Protein AF-0000000080355378 (afdb_homodimer)

Secondary structure (DSSP, 8-state):
------TTEEEEEEEE-STT-EEEEEEEETTT--EEEEEEEPPEEEEEETTEEEEEE-HHHHHHHHHHTTPPTT-EEEEEPP---TTS-HHHHHHHHHHHHHHHHHHHHTT-EEEEE-HHHHHHHTT--STT--HHHHHHHHHHH-GGGGGGS-SGGGHHHHHHHHHHHHHHHHHHHHHHHSSS--STTSS--------/------TTEEEEEEEE-STT-EEEEEEEETTT--EEEEEEEPPEEEEEETTEEEEEE-HHHHHHHHHHTTPPTT-EEEEEPP---TTS-HHHHHHHHHHHHHHHHHHHHTT-EEEEE-HHHHHHHTT--STT--HHHHHHHHHHH-GGGGGGS-SGGGHHHHHHHHHHHHHHHHHHHHHHHSSS--STTSS--------

Nearest PDB structures (foldseek):
  6kvo-assembly1_B  TM=9.531E-01  e=1.089E-22  Nicotiana tabacum
  6jrf-assembly1_A  TM=9.534E-01  e=3.240E-21  Zea mays
  6is8-assembly1_B  TM=9.557E-01  e=4.660E-21  Zea mays
  8kfw-assembly1_B  TM=9.561E-01  e=1.024E-20  Zea mays
  6jrg-assembly1_B  TM=9.562E-01  e=1.156E-20  Zea mays

Organism: Eutrema salsugineum (NCBI:txid72664)

Sequence (398 aa):
MVTRENTESSCVIGIDPDLSGALAFLKINHISGSSEAQVFDTPHLPVLIGKRVRKRLDAKSIVQLIRSLDIPHGSTAYIEQSVPFPKDGKQGWYSGGFGYGFWIGTLVASGFSVVPVPSSVWKRHFQLAGGNCTKDDSRRVASELFPSLSSQLKRKKDHGRAEALLIAAYGETLKSAKLLNTSQDLVLSEVYCLENSSLMVTRENTESSCVIGIDPDLSGALAFLKINHISGSSEAQVFDTPHLPVLIGKRVRKRLDAKSIVQLIRSLDIPHGSTAYIEQSVPFPKDGKQGWYSGGFGYGFWIGTLVASGFSVVPVPSSVWKRHFQLAGGNCTKDDSRRVASELFPSLSSQLKRKKDHGRAEALLIAAYGETLKSAKLLNTSQDLVLSEVYCLENSSL

Structure (mmCIF, N/CA/C/O backbone):
data_AF-0000000080355378-model_v1
#
loop_
_entity.id
_entity.type
_entity.pdbx_description
1 polymer 'Holliday junction resolvase RuvC'
#
loop_
_atom_site.group_PDB
_atom_site.id
_atom_site.type_symbol
_atom_site.label_atom_id
_atom_site.label_alt_id
_atom_site.label_comp_id
_atom_site.label_asym_id
_atom_site.label_entity_id
_atom_site.label_seq_id
_atom_site.pdbx_PDB_ins_code
_atom_site.Cartn_x
_atom_site.Cartn_y
_atom_site.Cartn_z
_atom_site.occupancy
_atom_site.B_iso_or_equiv
_atom_site.auth_seq_id
_atom_site.auth_comp_id
_atom_site.auth_asym_id
_atom_site.auth_atom_id
_atom_site.pdbx_PDB_model_num
ATOM 1 N N . MET A 1 1 ? -27.281 2.807 -4.18 1 25.14 1 MET A N 1
ATOM 2 C CA . MET A 1 1 ? -27.516 4.098 -3.537 1 25.14 1 MET A CA 1
ATOM 3 C C . MET A 1 1 ? -26.203 4.832 -3.295 1 25.14 1 MET A C 1
ATOM 5 O O . MET A 1 1 ? -25.312 4.316 -2.607 1 25.14 1 MET A O 1
ATOM 9 N N . VAL A 1 2 ? -25.75 5.66 -4.211 1 31.42 2 VAL A N 1
ATOM 10 C CA . VAL A 1 2 ? -24.578 6.527 -4.098 1 31.42 2 VAL A CA 1
ATOM 11 C C . VAL A 1 2 ? -24.641 7.305 -2.785 1 31.42 2 VAL A C 1
ATOM 13 O O . VAL A 1 2 ? -25.641 7.969 -2.49 1 31.42 2 VAL A O 1
ATOM 16 N N . THR A 1 3 ? -24.109 6.762 -1.739 1 35.38 3 THR A N 1
ATOM 17 C CA . THR A 1 3 ? -24.125 7.586 -0.537 1 35.38 3 THR A CA 1
ATOM 18 C C . THR A 1 3 ? -23.922 9.055 -0.888 1 35.38 3 THR A C 1
ATOM 20 O O . THR A 1 3 ? -22.906 9.422 -1.476 1 35.38 3 THR A O 1
ATOM 23 N N . ARG A 1 4 ? -24.906 9.742 -1.152 1 35.91 4 ARG A N 1
ATOM 24 C CA . ARG A 1 4 ? -25.031 11.18 -1.394 1 35.91 4 ARG A CA 1
ATOM 25 C C . ARG A 1 4 ? -24.141 11.969 -0.445 1 35.91 4 ARG A C 1
ATOM 27 O O . ARG A 1 4 ? -24.188 11.773 0.771 1 35.91 4 ARG A O 1
ATOM 34 N N . GLU A 1 5 ? -22.891 12.273 -0.83 1 49.59 5 GLU A N 1
ATOM 35 C CA . GLU A 1 5 ? -22.219 13.289 -0.01 1 49.59 5 GLU A CA 1
ATOM 36 C C . GLU A 1 5 ? -23.25 14.188 0.688 1 49.59 5 GLU A C 1
ATOM 38 O O . GLU A 1 5 ? -24.109 14.773 0.036 1 49.59 5 GLU A O 1
ATOM 43 N N . ASN A 1 6 ? -23.719 13.758 1.811 1 54.72 6 ASN A N 1
ATOM 44 C CA . ASN A 1 6 ? -24.594 14.617 2.604 1 54.72 6 ASN A CA 1
ATOM 45 C C . ASN A 1 6 ? -24.125 16.078 2.568 1 54.72 6 ASN A C 1
ATOM 47 O O . ASN A 1 6 ? -22.984 16.375 2.924 1 54.72 6 ASN A O 1
ATOM 51 N N . THR A 1 7 ? -24.594 16.922 1.751 1 65.12 7 THR A N 1
ATOM 52 C CA . THR A 1 7 ? -24.375 18.344 1.48 1 65.12 7 THR A CA 1
ATOM 53 C C . THR A 1 7 ? -24.125 19.109 2.777 1 65.12 7 THR A C 1
ATOM 55 O O . THR A 1 7 ? -23.531 20.188 2.762 1 65.12 7 THR A O 1
ATOM 58 N N . GLU A 1 8 ? -24.297 18.469 3.969 1 79.19 8 GLU A N 1
ATOM 59 C CA . GLU A 1 8 ? -24.219 19.219 5.219 1 79.19 8 GLU A CA 1
ATOM 60 C C . GLU A 1 8 ? -22.828 19.125 5.84 1 79.19 8 GLU A C 1
ATOM 62 O O . GLU A 1 8 ? -22.422 20 6.598 1 79.19 8 GLU A O 1
ATOM 67 N N . SER A 1 9 ? -22.062 18.047 5.5 1 85.25 9 SER A N 1
ATOM 68 C CA . SER A 1 9 ? -20.734 17.875 6.086 1 85.25 9 SER A CA 1
ATOM 69 C C . SER A 1 9 ? -19.734 17.359 5.055 1 85.25 9 SER A C 1
ATOM 71 O O . SER A 1 9 ? -20.125 16.703 4.086 1 85.25 9 SER A O 1
ATOM 73 N N . SER A 1 10 ? -18.547 17.859 5.156 1 87.94 10 SER A N 1
ATOM 74 C CA . SER A 1 10 ? -17.453 17.328 4.348 1 87.94 10 SER A CA 1
ATOM 75 C C . SER A 1 10 ? -16.312 16.828 5.227 1 87.94 10 SER A C 1
ATOM 77 O O . SER A 1 10 ? -16.234 17.172 6.406 1 87.94 10 SER A O 1
ATOM 79 N N . CYS A 1 11 ? -15.625 15.883 4.727 1 93.81 11 CYS A N 1
ATOM 80 C CA . CYS A 1 11 ? -14.492 15.375 5.484 1 93.81 11 CYS A CA 1
ATOM 81 C C . CYS A 1 11 ? -13.234 15.328 4.613 1 93.81 11 CYS A C 1
ATOM 83 O O . CYS A 1 11 ? -13.328 15.203 3.393 1 93.81 11 CYS A O 1
ATOM 85 N N . VAL A 1 12 ? -12.094 15.555 5.23 1 96.5 12 VAL A N 1
ATOM 86 C CA . VAL A 1 12 ? -10.789 15.508 4.582 1 96.5 12 VAL A CA 1
ATOM 87 C C . VAL A 1 12 ? -9.805 14.727 5.449 1 96.5 12 VAL A C 1
ATOM 89 O O . VAL A 1 12 ? -9.867 14.797 6.676 1 96.5 12 VAL A O 1
ATOM 92 N N . ILE A 1 13 ? -8.984 13.945 4.758 1 98.5 13 ILE A N 1
ATOM 93 C CA . ILE A 1 13 ? -7.922 13.203 5.43 1 98.5 13 ILE A CA 1
ATOM 94 C C . ILE A 1 13 ? -6.562 13.781 5.047 1 98.5 13 ILE A C 1
ATOM 96 O O . ILE A 1 13 ? -6.324 14.102 3.877 1 98.5 13 ILE A O 1
ATOM 100 N N . GLY A 1 14 ? -5.695 14.016 5.984 1 98.81 14 GLY A N 1
ATOM 101 C CA . GLY A 1 14 ? -4.309 14.398 5.77 1 98.81 14 GLY A CA 1
ATOM 102 C C . GLY A 1 14 ? -3.322 13.359 6.273 1 98.81 14 GLY A C 1
ATOM 103 O O . GLY A 1 14 ? -3.441 12.875 7.402 1 98.81 14 GLY A O 1
ATOM 104 N N . ILE A 1 15 ? -2.34 13.008 5.41 1 98.81 15 ILE A N 1
ATOM 105 C CA . ILE A 1 15 ? -1.407 11.945 5.77 1 98.81 15 ILE A CA 1
ATOM 106 C C . ILE A 1 15 ? 0.028 12.445 5.621 1 98.81 15 ILE A C 1
ATOM 108 O O . ILE A 1 15 ? 0.427 12.898 4.547 1 98.81 15 ILE A O 1
ATOM 112 N N . ASP A 1 16 ? 0.777 12.438 6.66 1 98.06 16 ASP A N 1
ATOM 113 C CA . ASP A 1 16 ? 2.236 12.391 6.613 1 98.06 16 ASP A CA 1
ATOM 114 C C . ASP A 1 16 ? 2.732 10.945 6.562 1 98.06 16 ASP A C 1
ATOM 116 O O . ASP A 1 16 ? 2.688 10.234 7.566 1 98.06 16 ASP A O 1
ATOM 120 N N . PRO A 1 17 ? 3.201 10.516 5.398 1 97.38 17 PRO A N 1
ATOM 121 C CA . PRO A 1 17 ? 3.418 9.086 5.176 1 97.38 17 PRO A CA 1
ATOM 122 C C . PRO A 1 17 ? 4.688 8.57 5.852 1 97.38 17 PRO A C 1
ATOM 124 O O . PRO A 1 17 ? 4.941 7.359 5.848 1 97.38 17 PRO A O 1
ATOM 127 N N . ASP A 1 18 ? 5.512 9.359 6.516 1 93.75 18 ASP A N 1
ATOM 128 C CA . ASP A 1 18 ? 6.734 8.922 7.184 1 93.75 18 ASP A CA 1
ATOM 129 C C . ASP A 1 18 ? 6.426 7.992 8.352 1 93.75 18 ASP A C 1
ATOM 131 O O . ASP A 1 18 ? 5.309 7.996 8.875 1 93.75 18 ASP A O 1
ATOM 135 N N . LEU A 1 19 ? 7.43 7.25 8.711 1 93.06 19 LEU A N 1
ATOM 136 C CA . LEU A 1 19 ? 7.273 6.324 9.828 1 93.06 19 LEU A CA 1
ATOM 137 C C . LEU A 1 19 ? 6.859 7.066 11.094 1 93.06 19 LEU A C 1
ATOM 139 O O . LEU A 1 19 ? 6.078 6.547 11.898 1 93.06 19 LEU A O 1
ATOM 143 N N . SER A 1 20 ? 7.371 8.281 11.297 1 94.25 20 SER A N 1
ATOM 144 C CA . SER A 1 20 ? 6.988 9.109 12.438 1 94.25 20 SER A CA 1
ATOM 145 C C . SER A 1 20 ? 5.859 10.07 12.07 1 94.25 20 SER A C 1
ATOM 147 O O . SER A 1 20 ? 5.648 11.07 12.75 1 94.25 20 SER A O 1
ATOM 149 N N . GLY A 1 21 ? 5.238 9.742 10.969 1 97.19 21 GLY A N 1
ATOM 150 C CA . GLY A 1 21 ? 4.145 10.594 10.523 1 97.19 21 GLY A CA 1
ATOM 151 C C . GLY A 1 21 ? 2.842 10.32 11.242 1 97.19 21 GLY A C 1
ATOM 152 O O . GLY A 1 21 ? 2.848 9.859 12.391 1 97.19 21 GLY A O 1
ATOM 153 N N . ALA A 1 22 ? 1.768 10.75 10.594 1 98.75 22 ALA A N 1
ATOM 154 C CA . ALA A 1 22 ? 0.465 10.68 11.25 1 98.75 22 ALA A CA 1
ATOM 155 C C . ALA A 1 22 ? -0.669 10.789 10.234 1 98.75 22 ALA A C 1
ATOM 157 O O . ALA A 1 22 ? -0.431 11.07 9.062 1 98.75 22 ALA A O 1
ATOM 158 N N . LEU A 1 23 ? -1.847 10.43 10.664 1 98.81 23 LEU A N 1
ATOM 159 C CA . LEU A 1 23 ? -3.1 10.578 9.93 1 98.81 23 LEU A CA 1
ATOM 160 C C . LEU A 1 23 ? -4.023 11.57 10.633 1 98.81 23 LEU A C 1
ATOM 162 O O . LEU A 1 23 ? -4.281 11.438 11.828 1 98.81 23 LEU A O 1
ATOM 166 N N . ALA A 1 24 ? -4.387 12.586 9.93 1 98.81 24 ALA A N 1
ATOM 167 C CA . ALA A 1 24 ? -5.344 13.562 10.445 1 98.81 24 ALA A CA 1
ATOM 168 C C . ALA A 1 24 ? -6.695 13.422 9.75 1 98.81 24 ALA A C 1
ATOM 170 O O . ALA A 1 24 ? -6.762 13.148 8.547 1 98.81 24 ALA A O 1
ATOM 171 N N . PHE A 1 25 ? -7.762 13.523 10.508 1 98.44 25 PHE A N 1
ATOM 172 C CA . PHE A 1 25 ? -9.133 13.469 10.016 1 98.44 25 PHE A CA 1
ATOM 173 C C . PHE A 1 25 ? -9.906 14.719 10.414 1 98.44 25 PHE A C 1
ATOM 175 O O . PHE A 1 25 ? -10.055 15.016 11.602 1 98.44 25 PHE A O 1
ATOM 182 N N . LEU A 1 26 ? -10.336 15.539 9.344 1 97.06 26 LEU A N 1
ATOM 183 C CA . LEU A 1 26 ? -11.094 16.766 9.555 1 97.06 26 LEU A CA 1
ATOM 184 C C . LEU A 1 26 ? -12.547 16.578 9.117 1 97.06 26 LEU A C 1
ATOM 186 O O . LEU A 1 26 ? -12.812 16.109 8.016 1 97.06 26 LEU A O 1
ATOM 190 N N . LYS A 1 27 ? -13.414 16.859 9.961 1 94.44 27 LYS A N 1
ATOM 191 C CA . LYS A 1 27 ? -14.844 16.938 9.641 1 94.44 27 LYS A CA 1
ATOM 192 C C . LYS A 1 27 ? -15.352 18.359 9.719 1 94.44 27 LYS A C 1
ATOM 194 O O . LYS A 1 27 ? -15.188 19.047 10.742 1 94.44 27 LYS A O 1
ATOM 199 N N . ILE A 1 28 ? -15.945 18.766 8.641 1 89.25 28 ILE A N 1
ATOM 200 C CA . ILE A 1 28 ? -16.453 20.125 8.578 1 89.25 28 ILE A CA 1
ATOM 201 C C . ILE A 1 28 ? -17.984 20.109 8.461 1 89.25 28 ILE A C 1
ATOM 203 O O . ILE A 1 28 ? -18.531 19.453 7.57 1 89.25 28 ILE A O 1
ATOM 207 N N . ASN A 1 29 ? -18.594 20.688 9.422 1 88.5 29 ASN A N 1
ATOM 208 C CA . ASN A 1 29 ? -20.031 20.891 9.344 1 88.5 29 ASN A CA 1
ATOM 209 C C . ASN A 1 29 ? -20.375 22.234 8.68 1 88.5 29 ASN A C 1
ATOM 211 O O . ASN A 1 29 ? -20.156 23.297 9.266 1 88.5 29 ASN A O 1
ATOM 215 N N . HIS A 1 30 ? -21 22.156 7.512 1 84.19 30 HIS A N 1
ATOM 216 C CA . HIS A 1 30 ? -21.234 23.359 6.727 1 84.19 30 HIS A CA 1
ATOM 217 C C . HIS A 1 30 ? -22.438 24.125 7.246 1 84.19 30 HIS A C 1
ATOM 219 O O . HIS A 1 30 ? -22.562 25.328 6.98 1 84.19 30 HIS A O 1
ATOM 225 N N . ILE A 1 31 ? -23.266 23.453 8.008 1 86.44 31 ILE A N 1
ATOM 226 C CA . ILE A 1 31 ? -24.438 24.109 8.555 1 86.44 31 ILE A CA 1
ATOM 227 C C . ILE A 1 31 ? -24.062 24.938 9.773 1 86.44 31 ILE A C 1
ATOM 229 O O . ILE A 1 31 ? -24.375 26.125 9.844 1 86.44 31 ILE A O 1
ATOM 233 N N . SER A 1 32 ? -23.359 24.344 10.664 1 85.88 32 SER A N 1
ATOM 234 C CA . SER A 1 32 ? -22.984 25.016 11.906 1 85.88 32 SER A CA 1
ATOM 235 C C . SER A 1 32 ? -21.703 25.812 11.727 1 85.88 32 SER A C 1
ATOM 237 O O . SER A 1 32 ? -21.375 26.672 12.555 1 85.88 32 SER A O 1
ATOM 239 N N . GLY A 1 33 ? -20.953 25.516 10.664 1 82 33 GLY A N 1
ATOM 240 C CA . GLY A 1 33 ? -19.641 26.125 10.477 1 82 33 GLY A CA 1
ATOM 241 C C . GLY A 1 33 ? -18.578 25.578 11.422 1 82 33 GLY A C 1
ATOM 242 O O . GLY A 1 33 ? -17.469 26.109 11.5 1 82 33 GLY A O 1
ATOM 243 N N . SER A 1 34 ? -18.984 24.5 12.102 1 86.44 34 SER A N 1
ATOM 244 C CA . SER A 1 34 ? -18.047 23.891 13.055 1 86.44 34 SER A CA 1
ATOM 245 C C . SER A 1 34 ? -17.172 22.844 12.383 1 86.44 34 SER A C 1
ATOM 247 O O . SER A 1 34 ? -17.547 22.281 11.352 1 86.44 34 SER A O 1
ATOM 249 N N . SER A 1 35 ? -15.93 22.75 12.922 1 88.75 35 SER A N 1
ATOM 250 C CA . SER A 1 35 ? -15.016 21.734 12.43 1 88.75 35 SER A CA 1
ATOM 251 C C . SER A 1 35 ? -14.422 20.922 13.57 1 88.75 35 SER A C 1
ATOM 253 O O . SER A 1 35 ? -14.188 21.438 14.656 1 88.75 35 SER A O 1
ATOM 255 N N . GLU A 1 36 ? -14.383 19.641 13.352 1 94 36 GLU A N 1
ATOM 256 C CA . GLU A 1 36 ? -13.727 18.719 14.281 1 94 36 GLU A CA 1
ATOM 257 C C . GLU A 1 36 ? -12.508 18.062 13.641 1 94 36 GLU A C 1
ATOM 259 O O . GLU A 1 36 ? -12.539 17.703 12.461 1 94 36 GLU A O 1
ATOM 264 N N . ALA A 1 37 ? -11.461 17.969 14.469 1 97.5 37 ALA A N 1
ATOM 265 C CA . ALA A 1 37 ? -10.227 17.375 13.969 1 97.5 37 ALA A CA 1
ATOM 266 C C . ALA A 1 37 ? -9.719 16.297 14.922 1 97.5 37 ALA A C 1
ATOM 268 O O . ALA A 1 37 ? -9.867 16.406 16.141 1 97.5 37 ALA A O 1
ATOM 269 N N . GLN A 1 38 ? -9.242 15.219 14.359 1 98.25 38 GLN A N 1
ATOM 270 C CA . GLN A 1 38 ? -8.531 14.164 15.07 1 98.25 38 GLN A CA 1
ATOM 271 C C . GLN A 1 38 ? -7.199 13.844 14.398 1 98.25 38 GLN A C 1
ATOM 273 O O . GLN A 1 38 ? -7.055 14.016 13.188 1 98.25 38 GLN A O 1
ATOM 278 N N . VAL A 1 39 ? -6.242 13.461 15.195 1 98.75 39 VAL A N 1
ATOM 279 C CA . VAL A 1 39 ? -4.934 13.109 14.648 1 98.75 39 VAL A CA 1
ATOM 280 C C . VAL A 1 39 ? -4.379 11.883 15.359 1 98.75 39 VAL A C 1
ATOM 282 O O . VAL A 1 39 ? -4.555 11.734 16.578 1 98.75 39 VAL A O 1
ATOM 285 N N . PHE A 1 40 ? -3.795 10.969 14.633 1 98.69 40 PHE A N 1
ATOM 286 C CA . PHE A 1 40 ? -3.283 9.703 15.141 1 98.69 40 PHE A CA 1
ATOM 287 C C . PHE A 1 40 ? -1.881 9.43 14.609 1 98.69 40 PHE A C 1
ATOM 289 O O . PHE A 1 40 ? -1.628 9.578 13.406 1 98.69 40 PHE A O 1
ATOM 296 N N . ASP A 1 41 ? -0.967 9.039 15.469 1 98.44 41 ASP A N 1
ATOM 297 C CA . ASP A 1 41 ? 0.355 8.609 15.023 1 98.44 41 ASP A CA 1
ATOM 298 C C . ASP A 1 41 ? 0.258 7.383 14.117 1 98.44 41 ASP A C 1
ATOM 300 O O . ASP A 1 41 ? -0.62 6.539 14.305 1 98.44 41 ASP A O 1
ATOM 304 N N . THR A 1 42 ? 1.179 7.34 13.133 1 97.94 42 THR A N 1
ATOM 305 C CA . THR A 1 42 ? 1.268 6.137 12.32 1 97.94 42 THR A CA 1
ATOM 306 C C . THR A 1 42 ? 1.632 4.926 13.172 1 97.94 42 THR A C 1
ATOM 308 O O . THR A 1 42 ? 2.695 4.895 13.797 1 97.94 42 THR A O 1
ATOM 311 N N . PRO A 1 43 ? 0.748 3.936 13.219 1 97.81 43 PRO A N 1
ATOM 312 C CA . PRO A 1 43 ? 1.111 2.719 13.953 1 97.81 43 PRO A CA 1
ATOM 313 C C . PRO A 1 43 ? 2.34 2.023 13.367 1 97.81 43 PRO A C 1
ATOM 315 O O . PRO A 1 43 ? 2.463 1.907 12.148 1 97.81 43 PRO A O 1
ATOM 318 N N . HIS A 1 44 ? 3.258 1.639 14.164 1 95.38 44 HIS A N 1
ATOM 319 C CA . HIS A 1 44 ? 4.465 0.943 13.734 1 95.38 44 HIS A CA 1
ATOM 320 C C . HIS A 1 44 ? 4.855 -0.149 14.727 1 95.38 44 HIS A C 1
ATOM 322 O O . HIS A 1 44 ? 4.332 -0.194 15.844 1 95.38 44 HIS A O 1
ATOM 328 N N . LEU A 1 45 ? 5.625 -1.111 14.312 1 92.75 45 LEU A N 1
ATOM 329 C CA . LEU A 1 45 ? 6.113 -2.199 15.156 1 92.75 45 LEU A CA 1
ATOM 330 C C . LEU A 1 45 ? 7.621 -2.365 15.008 1 92.75 45 LEU A C 1
ATOM 332 O O . LEU A 1 45 ? 8.18 -2.092 13.945 1 92.75 45 LEU A O 1
ATOM 336 N N . PRO A 1 46 ? 8.242 -2.736 16.109 1 90.69 46 PRO A N 1
ATOM 337 C CA . PRO A 1 46 ? 9.672 -3.041 16.031 1 90.69 46 PRO A CA 1
ATOM 338 C C . PRO A 1 46 ? 9.953 -4.371 15.336 1 90.69 46 PRO A C 1
ATOM 340 O O . PRO A 1 46 ? 9.25 -5.355 15.57 1 90.69 46 PRO A O 1
ATOM 343 N N . VAL A 1 47 ? 10.875 -4.395 14.391 1 85.19 47 VAL A N 1
ATOM 344 C CA . VAL A 1 47 ? 11.289 -5.617 13.711 1 85.19 47 VAL A CA 1
ATOM 345 C C . VAL A 1 47 ? 12.805 -5.793 13.844 1 85.19 47 VAL A C 1
ATOM 347 O O . VAL A 1 47 ? 13.562 -4.848 13.633 1 85.19 47 VAL A O 1
ATOM 350 N N . LEU A 1 48 ? 13.18 -6.957 14.25 1 82.19 48 LEU A N 1
ATOM 351 C CA . LEU A 1 48 ? 14.602 -7.254 14.383 1 82.19 48 LEU A CA 1
ATOM 352 C C . LEU A 1 48 ? 15.219 -7.586 13.023 1 82.19 48 LEU A C 1
ATOM 354 O O . LEU A 1 48 ? 14.773 -8.516 12.352 1 82.19 48 LEU A O 1
ATOM 358 N N . ILE A 1 49 ? 16.094 -6.844 12.539 1 71.38 49 ILE A N 1
ATOM 359 C CA . ILE A 1 49 ? 16.875 -7.117 11.344 1 71.38 49 ILE A CA 1
ATOM 360 C C . ILE A 1 49 ? 18.359 -7.281 11.719 1 71.38 49 ILE A C 1
ATOM 362 O O . ILE A 1 49 ? 19.031 -6.301 12.023 1 71.38 49 ILE A O 1
ATOM 366 N N . GLY A 1 50 ? 18.859 -8.477 11.609 1 75.88 50 GLY A N 1
ATOM 367 C CA . GLY A 1 50 ? 20.172 -8.727 12.172 1 75.88 50 GLY A CA 1
ATOM 368 C C . GLY A 1 50 ? 20.25 -8.469 13.664 1 75.88 50 GLY A C 1
ATOM 369 O O . GLY A 1 50 ? 19.5 -9.07 14.438 1 75.88 50 GLY A O 1
ATOM 370 N N . LYS A 1 51 ? 21.047 -7.547 14.039 1 85.56 51 LYS A N 1
ATOM 371 C CA . LYS A 1 51 ? 21.234 -7.246 15.453 1 85.56 51 LYS A CA 1
ATOM 372 C C . LYS A 1 51 ? 20.594 -5.91 15.82 1 85.56 51 LYS A C 1
ATOM 374 O O . LYS A 1 51 ? 20.719 -5.453 16.969 1 85.56 51 LYS A O 1
ATOM 379 N N . ARG A 1 52 ? 19.922 -5.34 14.898 1 87.06 52 ARG A N 1
ATOM 380 C CA . ARG A 1 52 ? 19.344 -4.023 15.156 1 87.06 52 ARG A CA 1
ATOM 381 C C . ARG A 1 52 ? 17.828 -4.059 15.031 1 87.06 52 ARG A C 1
ATOM 383 O O . ARG A 1 52 ? 17.281 -4.75 14.172 1 87.06 52 ARG A O 1
ATOM 390 N N . VAL A 1 53 ? 17.172 -3.342 15.961 1 87.81 53 VAL A N 1
ATOM 391 C CA . VAL A 1 53 ? 15.719 -3.193 15.906 1 87.81 53 VAL A CA 1
ATOM 392 C C . VAL A 1 53 ? 15.352 -2.008 15.016 1 87.81 53 VAL A C 1
ATOM 394 O O . VAL A 1 53 ? 15.898 -0.915 15.172 1 87.81 53 VAL A O 1
ATOM 397 N N . ARG A 1 54 ? 14.562 -2.301 14.008 1 86.62 54 ARG A N 1
ATOM 398 C CA . ARG A 1 54 ? 14.07 -1.254 13.125 1 86.62 54 ARG A CA 1
ATOM 399 C C . ARG A 1 54 ? 12.562 -1.099 13.242 1 86.62 54 ARG A C 1
ATOM 401 O O . ARG A 1 54 ? 11.852 -2.061 13.555 1 86.62 54 ARG A O 1
ATOM 408 N N . LYS A 1 55 ? 12.133 0.192 13.055 1 90.75 55 LYS A N 1
ATOM 409 C CA . LYS A 1 55 ? 10.695 0.452 13.047 1 90.75 55 LYS A CA 1
ATOM 410 C C . LYS A 1 55 ? 10.109 0.211 11.656 1 90.75 55 LYS A C 1
ATOM 412 O O . LYS A 1 55 ? 10.711 0.595 10.648 1 90.75 55 LYS A O 1
ATOM 417 N N . ARG A 1 56 ? 8.969 -0.563 11.602 1 91.38 56 ARG A N 1
ATOM 418 C CA . ARG A 1 56 ? 8.242 -0.792 10.359 1 91.38 56 ARG A CA 1
ATOM 419 C C . ARG A 1 56 ? 6.766 -0.451 10.516 1 91.38 56 ARG A C 1
ATOM 421 O O . ARG A 1 56 ? 6.227 -0.509 11.625 1 91.38 56 ARG A O 1
ATOM 428 N N . LEU A 1 57 ? 6.156 -0.115 9.406 1 96.19 57 LEU A N 1
ATOM 429 C CA . LEU A 1 57 ? 4.723 0.159 9.422 1 96.19 57 LEU A CA 1
ATOM 430 C C . LEU A 1 57 ? 3.943 -1.065 9.891 1 96.19 57 LEU A C 1
ATOM 432 O O . LEU A 1 57 ? 4.25 -2.191 9.492 1 96.19 57 LEU A O 1
ATOM 436 N N . ASP A 1 58 ? 3.061 -0.869 10.797 1 97 58 ASP A N 1
ATOM 437 C CA . ASP A 1 58 ? 2.133 -1.918 11.203 1 97 58 ASP A CA 1
ATOM 438 C C . ASP A 1 58 ? 0.877 -1.914 10.336 1 97 58 ASP A C 1
ATOM 440 O O . ASP A 1 58 ? -0.101 -1.233 10.656 1 97 58 ASP A O 1
ATOM 444 N N . ALA A 1 59 ? 0.91 -2.725 9.305 1 96.69 59 ALA A N 1
ATOM 445 C CA . ALA A 1 59 ? -0.117 -2.707 8.266 1 96.69 59 ALA A CA 1
ATOM 446 C C . ALA A 1 59 ? -1.503 -2.938 8.859 1 96.69 59 ALA A C 1
ATOM 448 O O . ALA A 1 59 ? -2.438 -2.18 8.586 1 96.69 59 ALA A O 1
ATOM 449 N N . LYS A 1 60 ? -1.655 -3.92 9.664 1 96.62 60 LYS A N 1
ATOM 450 C CA . LYS A 1 60 ? -2.947 -4.281 10.234 1 96.62 60 LYS A CA 1
ATOM 451 C C . LYS A 1 60 ? -3.494 -3.156 11.109 1 96.62 60 LYS A C 1
ATOM 453 O O . LYS A 1 60 ? -4.668 -2.793 11 1 96.62 60 LYS A O 1
ATOM 458 N N . SER A 1 61 ? -2.643 -2.625 11.969 1 98 61 SER A N 1
ATOM 459 C CA . SER A 1 61 ? -3.074 -1.569 12.883 1 98 61 SER A CA 1
ATOM 460 C C . SER A 1 61 ? -3.467 -0.308 12.117 1 98 61 SER A C 1
ATOM 462 O O . SER A 1 61 ? -4.375 0.415 12.531 1 98 61 SER A O 1
ATOM 464 N N . ILE A 1 62 ? -2.764 -0.027 11.047 1 98.38 62 ILE A N 1
ATOM 465 C CA . ILE A 1 62 ? -3.078 1.147 10.242 1 98.38 62 ILE A CA 1
ATOM 466 C C . ILE A 1 62 ? -4.449 0.975 9.594 1 98.38 62 ILE A C 1
ATOM 468 O O . ILE A 1 62 ? -5.281 1.885 9.633 1 98.38 62 ILE A O 1
ATOM 472 N N . VAL A 1 63 ? -4.684 -0.181 9 1 97.88 63 VAL A N 1
ATOM 473 C CA . VAL A 1 63 ? -5.969 -0.461 8.367 1 97.88 63 VAL A CA 1
ATOM 474 C C . VAL A 1 63 ? -7.082 -0.411 9.406 1 97.88 63 VAL A C 1
ATOM 476 O O . VAL A 1 63 ? -8.148 0.145 9.156 1 97.88 63 VAL A O 1
ATOM 479 N N . GLN A 1 64 ? -6.844 -0.96 10.594 1 97.88 64 GLN A N 1
ATOM 480 C CA . GLN A 1 64 ? -7.82 -0.93 11.68 1 97.88 64 GLN A CA 1
ATOM 481 C C . GLN A 1 64 ? -8.117 0.502 12.109 1 97.88 64 GLN A C 1
ATOM 483 O O . GLN A 1 64 ? -9.273 0.846 12.383 1 97.88 64 GLN A O 1
ATOM 488 N N . LEU A 1 65 ? -7.074 1.285 12.219 1 98.31 65 LEU A N 1
ATOM 489 C CA . LEU A 1 65 ? -7.25 2.695 12.547 1 98.31 65 LEU A CA 1
ATOM 490 C C . LEU A 1 65 ? -8.172 3.377 11.547 1 98.31 65 LEU A C 1
ATOM 492 O O . LEU A 1 65 ? -9.141 4.039 11.93 1 98.31 65 LEU A O 1
ATOM 496 N N . ILE A 1 66 ? -7.938 3.201 10.281 1 98.19 66 ILE A N 1
ATOM 497 C CA . ILE A 1 66 ? -8.727 3.826 9.227 1 98.19 66 ILE A CA 1
ATOM 498 C C . ILE A 1 66 ? -10.172 3.354 9.312 1 98.19 66 ILE A C 1
ATOM 500 O O . ILE A 1 66 ? -11.102 4.164 9.234 1 98.19 66 ILE A O 1
ATOM 504 N N . ARG A 1 67 ? -10.352 2.107 9.523 1 97.12 67 ARG A N 1
ATOM 505 C CA . ARG A 1 67 ? -11.695 1.544 9.625 1 97.12 67 ARG A CA 1
ATOM 506 C C . ARG A 1 67 ? -12.438 2.102 10.836 1 97.12 67 ARG A C 1
ATOM 508 O O . ARG A 1 67 ? -13.641 2.348 10.773 1 97.12 67 ARG A O 1
ATOM 515 N N . SER A 1 68 ? -11.734 2.283 11.914 1 97.62 68 SER A N 1
ATOM 516 C CA . SER A 1 68 ? -12.352 2.729 13.164 1 97.62 68 SER A CA 1
ATOM 517 C C . SER A 1 68 ? -12.859 4.16 13.047 1 97.62 68 SER A C 1
ATOM 519 O O . SER A 1 68 ? -13.734 4.578 13.812 1 97.62 68 SER A O 1
ATOM 521 N N . LEU A 1 69 ? -12.367 4.91 12.133 1 96.38 69 LEU A N 1
ATOM 522 C CA . LEU A 1 69 ? -12.734 6.312 11.984 1 96.38 69 LEU A CA 1
ATOM 523 C C . LEU A 1 69 ? -14.047 6.445 11.219 1 96.38 69 LEU A C 1
ATOM 525 O O . LEU A 1 69 ? -14.664 7.516 11.219 1 96.38 69 LEU A O 1
ATOM 529 N N . ASP A 1 70 ? -14.5 5.395 10.547 1 94.12 70 ASP A N 1
ATOM 530 C CA . ASP A 1 70 ? -15.75 5.363 9.805 1 94.12 70 ASP A CA 1
ATOM 531 C C . ASP A 1 70 ? -15.852 6.543 8.844 1 94.12 70 ASP A C 1
ATOM 533 O O . ASP A 1 70 ? -16.859 7.25 8.82 1 94.12 70 ASP A O 1
ATOM 537 N N . ILE A 1 71 ? -14.734 6.762 8.148 1 94.62 71 ILE A N 1
ATOM 538 C CA . ILE A 1 71 ? -14.672 7.832 7.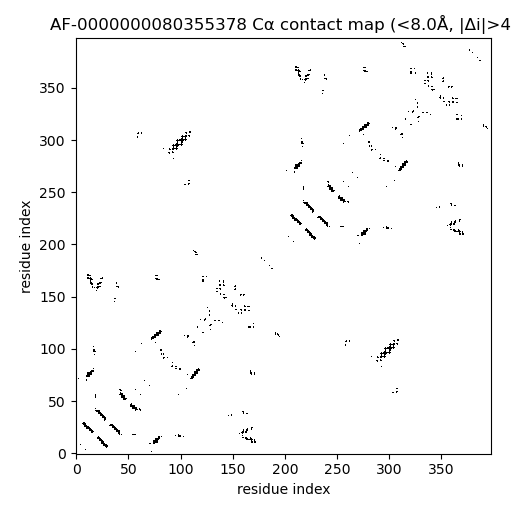164 1 94.62 71 ILE A CA 1
ATOM 539 C C . ILE A 1 71 ? -15.523 7.465 5.949 1 94.62 71 ILE A C 1
ATOM 541 O O . ILE A 1 71 ? -15.438 6.344 5.441 1 94.62 71 ILE A O 1
ATOM 545 N N . PRO A 1 72 ? -16.359 8.375 5.508 1 93.19 72 PRO A N 1
ATOM 546 C CA . PRO A 1 72 ? -17.219 8.07 4.363 1 93.19 72 PRO A CA 1
ATOM 547 C C . PRO A 1 72 ? -16.438 7.664 3.119 1 93.19 72 PRO A C 1
ATOM 549 O O . PRO A 1 72 ? -15.383 8.242 2.836 1 93.19 72 PRO A O 1
ATOM 552 N N . HIS A 1 73 ? -16.984 6.637 2.412 1 93 73 HIS A N 1
ATOM 553 C CA . HIS A 1 73 ? -16.422 6.262 1.119 1 93 73 HIS A CA 1
ATOM 554 C C . HIS A 1 73 ? -16.391 7.453 0.166 1 93 73 HIS A C 1
ATOM 556 O O . HIS A 1 73 ? -17.328 8.258 0.137 1 93 73 HIS A O 1
ATOM 562 N N . GLY A 1 74 ? -15.352 7.574 -0.607 1 93.31 74 GLY A N 1
ATOM 563 C CA . GLY A 1 74 ? -15.25 8.664 -1.568 1 93.31 74 GLY A CA 1
ATOM 564 C C . GLY A 1 74 ? -14.578 9.898 -1.005 1 93.31 74 GLY A C 1
ATOM 565 O O . GLY A 1 74 ? -14.273 10.836 -1.743 1 93.31 74 GLY A O 1
ATOM 566 N N . SER A 1 75 ? -14.305 9.953 0.346 1 95.06 75 SER A N 1
ATOM 567 C CA . SER A 1 75 ? -13.57 11.07 0.93 1 95.06 75 SER A CA 1
ATOM 568 C C . SER A 1 75 ? -12.195 11.227 0.283 1 95.06 75 SER A C 1
ATOM 570 O O . SER A 1 75 ? -11.656 10.273 -0.271 1 95.06 75 SER A O 1
ATOM 572 N N . THR A 1 76 ? -11.711 12.398 0.362 1 97.31 76 THR A N 1
ATOM 573 C CA . THR A 1 76 ? -10.414 12.672 -0.258 1 97.31 76 THR A CA 1
ATOM 574 C C . THR A 1 76 ? -9.297 12.633 0.782 1 97.31 76 THR A C 1
ATOM 576 O O . THR A 1 76 ? -9.422 13.242 1.848 1 97.31 76 THR A O 1
ATOM 579 N N . ALA A 1 77 ? -8.32 11.891 0.497 1 98.56 77 ALA A N 1
ATOM 580 C CA . ALA A 1 77 ? -7.105 11.844 1.308 1 98.56 77 ALA A CA 1
ATOM 581 C C . ALA A 1 77 ? -5.965 12.594 0.627 1 98.56 77 ALA A C 1
ATOM 583 O O . ALA A 1 77 ? -5.578 12.258 -0.496 1 98.56 77 ALA A O 1
ATOM 584 N N . TYR A 1 78 ? -5.508 13.609 1.249 1 98.5 78 TYR A N 1
ATOM 585 C CA . TYR A 1 78 ? -4.32 14.328 0.812 1 98.5 78 TYR A CA 1
ATOM 586 C C . TYR A 1 78 ? -3.068 13.781 1.484 1 98.5 78 TYR A C 1
ATOM 588 O O . TYR A 1 78 ? -2.998 13.703 2.713 1 98.5 78 TYR A O 1
ATOM 596 N N . ILE A 1 79 ? -2.133 13.328 0.696 1 98.62 79 ILE A N 1
ATOM 597 C CA . ILE A 1 79 ? -0.928 12.703 1.23 1 98.62 79 ILE A CA 1
ATOM 598 C C . ILE A 1 79 ? 0.307 13.438 0.71 1 98.62 79 ILE A C 1
ATOM 600 O O . ILE A 1 79 ? 0.367 13.805 -0.466 1 98.62 79 ILE A O 1
ATOM 604 N N . GLU A 1 80 ? 1.244 13.727 1.667 1 97.5 80 GLU A N 1
ATOM 605 C CA . GLU A 1 80 ? 2.486 14.336 1.202 1 97.5 80 GLU A CA 1
ATOM 606 C C . GLU A 1 80 ? 3.215 13.43 0.219 1 97.5 80 GLU A C 1
ATOM 608 O O . GLU A 1 80 ? 3.43 12.25 0.5 1 97.5 80 GLU A O 1
ATOM 613 N N . GLN A 1 81 ? 3.521 13.969 -0.881 1 95.31 81 GLN A N 1
ATOM 614 C CA . GLN A 1 81 ? 4.27 13.203 -1.878 1 95.31 81 GLN A CA 1
ATOM 615 C C . GLN A 1 81 ? 5.641 12.797 -1.346 1 95.31 81 GLN A C 1
ATOM 617 O O . GLN A 1 81 ? 6.32 13.594 -0.696 1 95.31 81 GLN A O 1
ATOM 622 N N . SER A 1 82 ? 5.938 11.523 -1.581 1 88.06 82 SER A N 1
ATOM 623 C CA . SER A 1 82 ? 7.254 11.023 -1.192 1 88.06 82 SER A CA 1
ATOM 624 C C . SER A 1 82 ? 8.312 11.414 -2.217 1 88.06 82 SER A C 1
ATOM 626 O O . SER A 1 82 ? 8.211 11.055 -3.393 1 88.06 82 SER A O 1
ATOM 628 N N . VAL A 1 83 ? 9.266 12.188 -1.876 1 85.31 83 VAL A N 1
ATOM 629 C CA . VAL A 1 83 ? 10.438 12.508 -2.684 1 85.31 83 VAL A CA 1
ATOM 630 C C . VAL A 1 83 ? 11.695 12 -1.989 1 85.31 83 VAL A C 1
ATOM 632 O O . VAL A 1 83 ? 12.102 12.531 -0.949 1 85.31 83 VAL A O 1
ATOM 635 N N . PRO A 1 84 ? 12.266 10.992 -2.6 1 88.75 84 PRO A N 1
ATOM 636 C CA . PRO A 1 84 ? 13.469 10.477 -1.938 1 88.75 84 PRO A CA 1
ATOM 637 C C . PRO A 1 84 ? 14.586 11.508 -1.856 1 88.75 84 PRO A C 1
ATOM 639 O O . PRO A 1 84 ? 14.773 12.297 -2.785 1 88.75 84 PRO A O 1
ATOM 642 N N . PHE A 1 85 ? 15.297 11.5 -0.779 1 87.69 85 PHE A N 1
ATOM 643 C CA . PHE A 1 85 ? 16.438 12.398 -0.62 1 87.69 85 PHE A CA 1
ATOM 644 C C . PHE A 1 85 ? 17.656 11.852 -1.341 1 87.69 85 PHE A C 1
ATOM 646 O O . PHE A 1 85 ? 18.109 10.742 -1.063 1 87.69 85 PHE A O 1
ATOM 653 N N . PRO A 1 86 ? 18.219 12.617 -2.174 1 90.44 86 PRO A N 1
ATOM 654 C CA . PRO A 1 86 ? 19.312 12.125 -3.008 1 90.44 86 PRO A CA 1
ATOM 655 C C . PRO A 1 86 ? 20.5 11.609 -2.186 1 90.44 86 PRO A C 1
ATOM 657 O O . PRO A 1 86 ? 21.188 10.68 -2.609 1 90.44 86 PRO A O 1
ATOM 660 N N . LYS A 1 87 ? 20.75 12.156 -1.02 1 92.25 87 LYS A N 1
ATOM 661 C CA . LYS A 1 87 ? 21.906 11.789 -0.218 1 92.25 87 LYS A CA 1
ATOM 662 C C . LYS A 1 87 ? 21.641 10.508 0.57 1 92.25 87 LYS A C 1
ATOM 664 O O . LYS A 1 87 ? 22.578 9.898 1.104 1 92.25 87 LYS A O 1
ATOM 669 N N . ASP A 1 88 ? 20.438 10.102 0.594 1 91.75 88 ASP A N 1
ATOM 670 C CA . ASP A 1 88 ? 20.109 8.867 1.289 1 91.75 88 ASP A CA 1
ATOM 671 C C . ASP A 1 88 ? 20.641 7.652 0.536 1 91.75 88 ASP A C 1
ATOM 673 O O . ASP A 1 88 ? 20.844 7.707 -0.681 1 91.75 88 ASP A O 1
ATOM 677 N N . GLY A 1 89 ? 20.938 6.586 1.253 1 92.31 89 GLY A N 1
ATOM 678 C CA . GLY A 1 89 ? 21.375 5.34 0.64 1 92.31 89 GLY A CA 1
ATOM 679 C C . GLY A 1 89 ? 20.234 4.578 -0.021 1 92.31 89 GLY A C 1
ATOM 680 O O . GLY A 1 89 ? 19.078 4.977 0.079 1 92.31 89 GLY A O 1
ATOM 681 N N . LYS A 1 90 ? 20.594 3.551 -0.723 1 92.94 90 LYS A N 1
ATOM 682 C CA . LYS A 1 90 ? 19.625 2.717 -1.443 1 92.94 90 LYS A CA 1
ATOM 683 C C . LYS A 1 90 ? 18.562 2.168 -0.502 1 92.94 90 LYS A C 1
ATOM 685 O O . LYS A 1 90 ? 17.375 2.123 -0.853 1 92.94 90 LYS A O 1
ATOM 690 N N . GLN A 1 91 ? 18.953 1.764 0.683 1 90.81 91 GLN A N 1
ATOM 691 C CA . GLN A 1 91 ? 18.016 1.233 1.665 1 90.81 91 GLN A CA 1
ATOM 692 C C . GLN A 1 91 ? 16.984 2.285 2.064 1 90.81 91 GLN A C 1
ATOM 694 O O . GLN A 1 91 ? 15.82 1.964 2.283 1 90.81 91 GLN A O 1
ATOM 699 N N . GLY A 1 92 ? 17.484 3.52 2.248 1 91.81 92 GLY A N 1
ATOM 700 C CA . GLY A 1 92 ? 16.578 4.621 2.529 1 91.81 92 GLY A CA 1
ATOM 701 C C . GLY A 1 92 ? 15.57 4.852 1.428 1 91.81 92 GLY A C 1
ATOM 702 O O . GLY A 1 92 ? 14.391 5.102 1.703 1 91.81 92 GLY A O 1
ATOM 703 N N . TRP A 1 93 ? 16.031 4.754 0.208 1 94.25 93 TRP A N 1
ATOM 704 C CA . TRP A 1 93 ? 15.141 4.918 -0.936 1 94.25 93 TRP A CA 1
ATOM 705 C C . TRP A 1 93 ? 14.094 3.805 -0.98 1 94.25 93 TRP A C 1
ATOM 707 O O . TRP A 1 93 ? 12.906 4.062 -1.19 1 94.25 93 TRP A O 1
ATOM 717 N N . TYR A 1 94 ? 14.508 2.564 -0.741 1 94.5 94 TYR A N 1
ATOM 718 C CA . TYR A 1 94 ? 13.586 1.433 -0.726 1 94.5 94 TYR A CA 1
ATOM 719 C C . TYR A 1 94 ? 12.523 1.609 0.351 1 94.5 94 TYR A C 1
ATOM 721 O O . TYR A 1 94 ? 11.328 1.459 0.082 1 94.5 94 TYR A O 1
ATOM 729 N N . SER A 1 95 ? 12.93 1.971 1.518 1 93.5 95 SER A N 1
ATOM 730 C CA . SER A 1 95 ? 12.016 2.123 2.646 1 93.5 95 SER A CA 1
ATOM 731 C C . SER A 1 95 ? 11.031 3.262 2.412 1 93.5 95 SER A C 1
ATOM 733 O O . SER A 1 95 ? 9.859 3.158 2.771 1 93.5 95 SER A O 1
ATOM 735 N N . GLY A 1 96 ? 11.578 4.336 1.869 1 94.69 96 GLY A N 1
ATOM 736 C CA . GLY A 1 96 ? 10.703 5.441 1.515 1 94.69 96 GLY A CA 1
ATOM 737 C C . GLY A 1 96 ? 9.633 5.062 0.508 1 94.69 96 GLY A C 1
ATOM 738 O O . GLY A 1 96 ? 8.461 5.379 0.691 1 94.69 96 GLY A O 1
ATOM 739 N N . GLY A 1 97 ? 10.078 4.379 -0.52 1 96 97 GLY A N 1
ATOM 740 C CA . GLY A 1 97 ? 9.133 3.889 -1.508 1 96 97 GLY A CA 1
ATOM 741 C C . GLY A 1 97 ? 8.102 2.939 -0.925 1 96 97 GLY A C 1
ATOM 742 O O . GLY A 1 97 ? 6.91 3.066 -1.2 1 96 97 GLY A O 1
ATOM 743 N N . PHE A 1 98 ? 8.562 2.021 -0.088 1 96.5 98 PHE A N 1
ATOM 744 C CA . PHE A 1 98 ? 7.68 1.047 0.538 1 96.5 98 PHE A CA 1
ATOM 745 C C . PHE A 1 98 ? 6.586 1.745 1.337 1 96.5 98 PHE A C 1
ATOM 747 O O . PHE A 1 98 ? 5.398 1.46 1.158 1 96.5 98 PHE A O 1
ATOM 754 N N . GLY A 1 99 ? 6.988 2.631 2.158 1 97 99 GLY A N 1
ATOM 755 C CA . GLY A 1 99 ? 6.027 3.33 2.996 1 97 99 GLY A CA 1
ATOM 756 C C . GLY A 1 99 ? 5.004 4.117 2.199 1 97 99 GLY A C 1
ATOM 757 O O . GLY A 1 99 ? 3.805 4.043 2.473 1 97 99 GLY A O 1
ATOM 758 N N . TYR A 1 100 ? 5.48 4.848 1.211 1 97.81 100 TYR A N 1
ATOM 759 C CA . TYR A 1 100 ? 4.59 5.652 0.38 1 97.81 100 TYR A CA 1
ATOM 760 C C . TYR A 1 100 ? 3.625 4.77 -0.4 1 97.81 100 TYR A C 1
ATOM 762 O O . TYR A 1 100 ? 2.42 5.027 -0.424 1 97.81 100 TYR A O 1
ATOM 770 N N . GLY A 1 101 ? 4.148 3.725 -1.012 1 97.81 101 GLY A N 1
ATOM 771 C CA . GLY A 1 101 ? 3.297 2.768 -1.701 1 97.81 101 GLY A CA 1
ATOM 772 C C . GLY A 1 101 ? 2.266 2.125 -0.794 1 97.81 101 GLY A C 1
ATOM 773 O O . GLY A 1 101 ? 1.102 1.981 -1.175 1 97.81 101 GLY A O 1
ATOM 774 N N . PHE A 1 102 ? 2.709 1.76 0.39 1 98.38 102 PHE A N 1
ATOM 775 C CA . PHE A 1 102 ? 1.822 1.157 1.379 1 98.38 102 PHE A CA 1
ATOM 776 C C . PHE A 1 102 ? 0.633 2.066 1.664 1 98.38 102 PHE A C 1
ATOM 778 O O . PHE A 1 102 ? -0.516 1.618 1.646 1 98.38 102 PHE A O 1
ATOM 785 N N . TRP A 1 103 ? 0.868 3.328 1.863 1 98.62 103 TRP A N 1
ATOM 786 C CA . TRP A 1 103 ? -0.194 4.285 2.156 1 98.62 103 TRP A CA 1
ATOM 787 C C . TRP A 1 103 ? -1.13 4.441 0.961 1 98.62 103 TRP A C 1
ATOM 789 O O . TRP A 1 103 ? -2.354 4.418 1.117 1 98.62 103 TRP A O 1
ATOM 799 N N . ILE A 1 104 ? -0.574 4.578 -0.26 1 98.25 104 ILE A N 1
ATOM 800 C CA . ILE A 1 104 ? -1.396 4.75 -1.454 1 98.25 104 ILE A CA 1
ATOM 801 C C . ILE A 1 104 ? -2.318 3.543 -1.62 1 98.25 104 ILE A C 1
ATOM 803 O O . ILE A 1 104 ? -3.531 3.697 -1.779 1 98.25 104 ILE A O 1
ATOM 807 N N . GLY A 1 105 ? -1.732 2.35 -1.521 1 98.44 105 GLY A N 1
ATOM 808 C CA . GLY A 1 105 ? -2.537 1.145 -1.646 1 98.44 105 GLY A CA 1
ATOM 809 C C . GLY A 1 105 ? -3.633 1.048 -0.601 1 98.44 105 GLY A C 1
ATOM 810 O O . GLY A 1 105 ? -4.773 0.714 -0.92 1 98.44 105 GLY A O 1
ATOM 811 N N . THR A 1 106 ? -3.287 1.332 0.646 1 98.69 106 THR A N 1
ATOM 812 C CA . THR A 1 106 ? -4.219 1.259 1.767 1 98.69 106 THR A CA 1
ATOM 813 C C . THR A 1 106 ? -5.363 2.252 1.586 1 98.69 106 THR A C 1
ATOM 815 O O . THR A 1 106 ? -6.531 1.897 1.75 1 98.69 106 THR A O 1
ATOM 818 N N . LEU A 1 107 ? -5.055 3.488 1.163 1 98.62 107 LEU A N 1
ATOM 819 C CA . LEU A 1 107 ? -6.051 4.547 1.039 1 98.62 107 LEU A CA 1
ATOM 820 C C . LEU A 1 107 ? -6.988 4.273 -0.131 1 98.62 107 LEU A C 1
ATOM 822 O O . LEU A 1 107 ? -8.211 4.375 0.009 1 98.62 107 LEU A O 1
ATOM 826 N N . VAL A 1 108 ? -6.457 3.854 -1.283 1 98.38 108 VAL A N 1
ATOM 827 C CA . VAL A 1 108 ? -7.277 3.572 -2.457 1 98.38 108 VAL A CA 1
ATOM 828 C C . VAL A 1 108 ? -8.172 2.363 -2.188 1 98.38 108 VAL A C 1
ATOM 830 O O . VAL A 1 108 ? -9.367 2.383 -2.498 1 98.38 108 VAL A O 1
ATOM 833 N N . ALA A 1 109 ? -7.629 1.364 -1.568 1 98.38 109 ALA A N 1
ATOM 834 C CA . ALA A 1 109 ? -8.398 0.162 -1.266 1 98.38 109 ALA A CA 1
ATOM 835 C C . ALA A 1 109 ? -9.484 0.45 -0.229 1 98.38 109 ALA A C 1
ATOM 837 O O . ALA A 1 109 ? -10.492 -0.251 -0.168 1 98.38 109 ALA A O 1
ATOM 838 N N . SER A 1 110 ? -9.25 1.482 0.608 1 97.88 110 SER A N 1
ATOM 839 C CA . SER A 1 110 ? -10.234 1.879 1.61 1 97.88 110 SER A CA 1
ATOM 840 C C . SER A 1 110 ? -11.336 2.742 0.998 1 97.88 110 SER A C 1
ATOM 842 O O . SER A 1 110 ? -12.258 3.164 1.692 1 97.88 110 SER A O 1
ATOM 844 N N . GLY A 1 111 ? -11.219 3.055 -0.29 1 97 111 GLY A N 1
ATOM 845 C CA . GLY A 1 111 ? -12.273 3.744 -1.006 1 97 111 GLY A CA 1
ATOM 846 C C . GLY A 1 111 ? -12.07 5.246 -1.073 1 97 111 GLY A C 1
ATOM 847 O O . GLY A 1 111 ? -13.008 5.992 -1.381 1 97 111 GLY A O 1
ATOM 848 N N . PHE A 1 112 ? -10.898 5.699 -0.761 1 97.75 112 PHE A N 1
ATOM 849 C CA . PHE A 1 112 ? -10.641 7.133 -0.765 1 97.75 112 PHE A CA 1
ATOM 850 C C . PHE A 1 112 ? -10.086 7.582 -2.111 1 97.75 112 PHE A C 1
ATOM 852 O O . PHE A 1 112 ? -9.438 6.801 -2.812 1 97.75 112 PHE A O 1
ATOM 859 N N . SER A 1 113 ? -10.453 8.766 -2.492 1 97.06 113 SER A N 1
ATOM 860 C CA . SER A 1 113 ? -9.695 9.453 -3.529 1 97.06 113 SER A CA 1
ATOM 861 C C . SER A 1 113 ? -8.391 10.016 -2.98 1 97.06 113 SER A C 1
ATOM 863 O O . SER A 1 113 ? -8.391 10.734 -1.978 1 97.06 113 SER A O 1
ATOM 865 N N . VAL A 1 114 ? -7.281 9.695 -3.613 1 97.69 114 VAL A N 1
ATOM 866 C CA . VAL A 1 114 ? -5.984 10.055 -3.047 1 97.69 114 VAL A CA 1
ATOM 867 C C . VAL A 1 114 ? -5.332 11.148 -3.891 1 97.69 114 VAL A C 1
ATOM 869 O O . VAL A 1 114 ? -5.223 11.008 -5.113 1 97.69 114 VAL A O 1
ATOM 872 N N . VAL A 1 115 ? -4.93 12.195 -3.223 1 96.88 115 VAL A N 1
ATOM 873 C CA . VAL A 1 115 ? -4.289 13.328 -3.881 1 96.88 115 VAL A CA 1
ATOM 874 C C . VAL A 1 115 ? -2.9 13.555 -3.281 1 96.88 115 VAL A C 1
ATOM 876 O O . VAL A 1 115 ? -2.775 14.094 -2.178 1 96.88 115 VAL A O 1
ATOM 879 N N . PRO A 1 116 ? -1.869 13.172 -4.004 1 96.25 116 PRO A N 1
ATOM 880 C CA . PRO A 1 116 ? -0.524 13.523 -3.541 1 96.25 116 PRO A CA 1
ATOM 881 C C . PRO A 1 116 ? -0.256 15.023 -3.588 1 96.25 116 PRO A C 1
ATOM 883 O O . PRO A 1 116 ? -0.611 15.688 -4.566 1 96.25 116 PRO A O 1
ATOM 886 N N . VAL A 1 117 ? 0.355 15.562 -2.551 1 96.62 117 VAL A N 1
ATOM 887 C CA . VAL A 1 117 ? 0.659 16.984 -2.467 1 96.62 117 VAL A CA 1
ATOM 888 C C . VAL A 1 117 ? 2.145 17.188 -2.178 1 96.62 117 VAL A C 1
ATOM 890 O O . VAL A 1 117 ? 2.658 16.688 -1.171 1 96.62 117 VAL A O 1
ATOM 893 N N . PRO A 1 118 ? 2.852 17.859 -3.049 1 94.75 118 PRO A N 1
ATOM 894 C CA . PRO A 1 118 ? 4.246 18.172 -2.727 1 94.75 118 PRO A CA 1
ATOM 895 C C . PRO A 1 118 ? 4.395 18.969 -1.435 1 9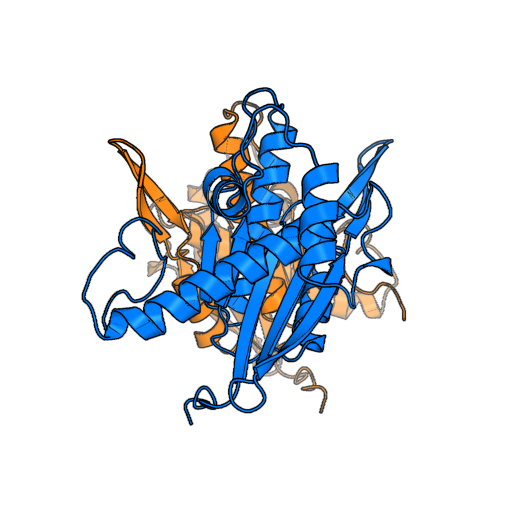4.75 118 PRO A C 1
ATOM 897 O O . PRO A 1 118 ? 3.572 19.844 -1.152 1 94.75 118 PRO A O 1
ATOM 900 N N . SER A 1 119 ? 5.488 18.641 -0.725 1 94.06 119 SER A N 1
ATOM 901 C CA . SER A 1 119 ? 5.727 19.328 0.54 1 94.06 119 SER A CA 1
ATOM 902 C C . SER A 1 119 ? 5.887 20.828 0.33 1 94.06 119 SER A C 1
ATOM 904 O O . SER A 1 119 ? 5.402 21.641 1.134 1 94.06 119 SER A O 1
ATOM 906 N N . SER A 1 120 ? 6.504 21.219 -0.834 1 92.88 120 SER A N 1
ATOM 907 C CA . SER A 1 120 ? 6.758 22.641 -1.104 1 92.88 120 SER A CA 1
ATOM 908 C C . SER A 1 120 ? 5.457 23.422 -1.257 1 92.88 120 SER A C 1
ATOM 910 O O . SER A 1 120 ? 5.375 24.578 -0.87 1 92.88 120 SER A O 1
ATOM 912 N N . VAL A 1 121 ? 4.383 22.781 -1.711 1 94.19 121 VAL A N 1
ATOM 913 C CA . VAL A 1 121 ? 3.125 23.453 -2.035 1 94.19 121 VAL A CA 1
ATOM 914 C C . VAL A 1 121 ? 2.334 23.719 -0.757 1 94.19 121 VAL A C 1
ATOM 916 O O . VAL A 1 121 ? 1.953 24.844 -0.477 1 94.19 121 VAL A O 1
ATOM 919 N N . TRP A 1 122 ? 2.141 22.656 0.032 1 95.25 122 TRP A N 1
ATOM 920 C CA . TRP A 1 122 ? 1.314 22.875 1.216 1 95.25 122 TRP A CA 1
ATOM 921 C C . TRP A 1 122 ? 2.062 23.688 2.262 1 95.25 122 TRP A C 1
ATOM 923 O O . TRP A 1 122 ? 1.459 24.484 2.986 1 95.25 122 TRP A O 1
ATOM 933 N N . LYS A 1 123 ? 3.361 23.562 2.314 1 95.69 123 LYS A N 1
ATOM 934 C CA . LYS A 1 123 ? 4.141 24.359 3.254 1 95.69 123 LYS A CA 1
ATOM 935 C C . LYS A 1 123 ? 4.094 25.844 2.887 1 95.69 123 LYS A C 1
ATOM 937 O O . LYS A 1 123 ? 3.99 26.703 3.766 1 95.69 123 LYS A O 1
ATOM 942 N N . ARG A 1 124 ? 4.215 26.141 1.588 1 94.75 124 ARG A N 1
ATOM 943 C CA . ARG A 1 124 ? 4.133 27.516 1.143 1 94.75 124 ARG A CA 1
ATOM 944 C C . ARG A 1 124 ? 2.781 28.125 1.506 1 94.75 124 ARG A C 1
ATOM 946 O O . ARG A 1 124 ? 2.709 29.297 1.91 1 94.75 124 ARG A O 1
ATOM 953 N N . HIS A 1 125 ? 1.741 27.375 1.37 1 94.62 125 HIS A N 1
ATOM 954 C CA . HIS A 1 125 ? 0.398 27.828 1.714 1 94.62 125 HIS A CA 1
ATOM 955 C C . HIS A 1 125 ? 0.333 28.312 3.156 1 94.62 125 HIS A C 1
ATOM 957 O O . HIS A 1 125 ? -0.354 29.297 3.455 1 94.62 125 HIS A O 1
ATOM 963 N N . PHE A 1 126 ? 1.065 27.703 4.074 1 96 126 PHE A N 1
ATOM 964 C CA . PHE A 1 126 ? 1.021 28.062 5.488 1 96 126 PHE A CA 1
ATOM 965 C C . PHE A 1 126 ? 2.227 28.906 5.875 1 96 126 PHE A C 1
ATOM 967 O O . PHE A 1 126 ? 2.529 29.062 7.059 1 96 126 PHE A O 1
ATOM 974 N N . GLN A 1 127 ? 3.053 29.344 4.836 1 93.44 127 GLN A N 1
ATOM 975 C CA . GLN A 1 127 ? 4.219 30.203 5.027 1 93.44 127 GLN A CA 1
ATOM 976 C C . GLN A 1 127 ? 5.293 29.5 5.844 1 93.44 127 GLN A C 1
ATOM 978 O O . GLN A 1 127 ? 5.883 30.094 6.75 1 93.44 127 GLN A O 1
ATOM 983 N N . LEU A 1 128 ? 5.445 28.188 5.523 1 94 128 LEU A N 1
ATOM 984 C CA . LEU A 1 128 ? 6.43 27.344 6.195 1 94 128 LEU A CA 1
ATOM 985 C C . LEU A 1 128 ? 7.551 26.953 5.242 1 94 128 LEU A C 1
ATOM 987 O O . LEU A 1 128 ? 8.312 26.016 5.52 1 94 128 LEU A O 1
ATOM 991 N N . ALA A 1 129 ? 7.621 27.438 4.062 1 83.12 129 ALA A N 1
ATOM 992 C CA . ALA A 1 129 ? 8.555 27 3.025 1 83.12 129 ALA A CA 1
ATOM 993 C C . ALA A 1 129 ? 9.883 27.75 3.135 1 83.12 129 ALA A C 1
ATOM 995 O O . ALA A 1 129 ? 10.867 27.359 2.502 1 83.12 129 ALA A O 1
ATOM 996 N N . GLY A 1 130 ? 10.133 28.672 3.873 1 77.19 130 GLY A N 1
ATOM 997 C CA . GLY A 1 130 ? 11.359 29.438 3.916 1 77.19 130 GLY A CA 1
ATOM 998 C C . GLY A 1 130 ? 12.5 28.703 4.605 1 77.19 130 GLY A C 1
ATOM 999 O O . GLY A 1 130 ? 12.266 27.781 5.383 1 77.19 130 GLY A O 1
ATOM 1000 N N . GLY A 1 131 ? 13.727 28.906 4.129 1 76.56 131 GLY A N 1
ATOM 1001 C CA . GLY A 1 131 ? 14.938 28.281 4.637 1 76.56 131 GLY A CA 1
ATOM 1002 C C . GLY A 1 131 ? 15.031 28.297 6.152 1 76.56 131 GLY A C 1
ATOM 1003 O O . GLY A 1 131 ? 15.688 27.453 6.754 1 76.56 131 GLY A O 1
ATOM 1004 N N . ASN A 1 132 ? 14.32 29.109 6.777 1 80.31 132 ASN A N 1
ATOM 1005 C CA . ASN A 1 132 ? 14.391 29.234 8.227 1 80.31 132 ASN A CA 1
ATOM 1006 C C . ASN A 1 132 ? 13.25 28.484 8.914 1 80.31 132 ASN A C 1
ATOM 1008 O O . ASN A 1 132 ? 13.18 28.438 10.141 1 80.31 132 ASN A O 1
ATOM 1012 N N . CYS A 1 133 ? 12.414 27.891 8.141 1 81.81 133 CYS A N 1
ATOM 1013 C CA . CYS A 1 133 ? 11.281 27.188 8.719 1 81.81 133 CYS A CA 1
ATOM 1014 C C . CYS A 1 133 ? 11.68 25.781 9.164 1 81.81 133 CYS A C 1
ATOM 1016 O O . CYS A 1 133 ? 12.414 25.094 8.461 1 81.81 133 CYS A O 1
ATOM 1018 N N . THR A 1 134 ? 11.227 25.531 10.414 1 86.38 134 THR A N 1
ATOM 1019 C CA . THR A 1 134 ? 11.578 24.266 11.047 1 86.38 134 THR A CA 1
ATOM 1020 C C . THR A 1 134 ? 10.32 23.469 11.375 1 86.38 134 THR A C 1
ATOM 1022 O O . THR A 1 134 ? 9.203 23.922 11.133 1 86.38 134 THR A O 1
ATOM 1025 N N . LYS A 1 135 ? 10.523 22.312 11.891 1 87.88 135 LYS A N 1
ATOM 1026 C CA . LYS A 1 135 ? 9.438 21.453 12.352 1 87.88 135 LYS A CA 1
ATOM 1027 C C . LYS A 1 135 ? 8.703 22.078 13.531 1 87.88 135 LYS A C 1
ATOM 1029 O O . LYS A 1 135 ? 7.516 21.828 13.734 1 87.88 135 LYS A O 1
ATOM 1034 N N . ASP A 1 136 ? 9.367 22.953 14.18 1 93.75 136 ASP A N 1
ATOM 1035 C CA . ASP A 1 136 ? 8.75 23.688 15.273 1 93.75 136 ASP A CA 1
ATOM 1036 C C . ASP A 1 136 ? 7.719 24.688 14.742 1 93.75 136 ASP A C 1
ATOM 1038 O O . ASP A 1 136 ? 6.691 24.922 15.383 1 93.75 136 ASP A O 1
ATOM 1042 N N . ASP A 1 137 ? 8.023 25.219 13.625 1 95.38 137 ASP A N 1
ATOM 1043 C CA . ASP A 1 137 ? 7.086 26.156 13 1 95.38 137 ASP A CA 1
ATOM 1044 C C . ASP A 1 137 ? 5.805 25.438 12.57 1 95.38 137 ASP A C 1
ATOM 1046 O O . ASP A 1 137 ? 4.707 25.984 12.711 1 95.38 137 ASP A O 1
ATOM 1050 N N . SER A 1 138 ? 5.949 24.234 12.109 1 95.81 138 SER A N 1
ATOM 1051 C CA . SER A 1 138 ? 4.781 23.438 11.742 1 95.81 138 SER A CA 1
ATOM 1052 C C . SER A 1 138 ? 3.885 23.172 12.945 1 95.81 138 SER A C 1
ATOM 1054 O O . SER A 1 138 ? 2.66 23.297 12.852 1 95.81 138 SER A O 1
ATOM 1056 N N . ARG A 1 139 ? 4.457 22.844 14.055 1 97.5 139 ARG A N 1
ATOM 1057 C CA . ARG A 1 139 ? 3.695 22.609 15.281 1 97.5 139 ARG A CA 1
ATOM 1058 C C . ARG A 1 139 ? 2.969 23.859 15.734 1 97.5 139 ARG A C 1
ATOM 1060 O O . ARG A 1 139 ? 1.81 23.812 16.141 1 97.5 139 ARG A O 1
ATOM 1067 N N . ARG A 1 140 ? 3.678 24.984 15.633 1 96.62 140 ARG A N 1
ATOM 1068 C CA . ARG A 1 140 ? 3.08 26.266 16.016 1 96.62 140 ARG A CA 1
ATOM 1069 C C . ARG A 1 140 ? 1.859 26.578 15.156 1 96.62 140 ARG A C 1
ATOM 1071 O O . ARG A 1 140 ? 0.778 26.844 15.68 1 96.62 140 ARG A O 1
ATOM 1078 N N . VAL A 1 141 ? 2.029 26.484 13.844 1 97.38 141 VAL A N 1
ATOM 1079 C CA . VAL A 1 141 ? 0.954 26.812 12.914 1 97.38 141 VAL A CA 1
ATOM 1080 C C . VAL A 1 141 ? -0.21 25.844 13.102 1 97.38 141 VAL A C 1
ATOM 1082 O O . VAL A 1 141 ? -1.372 26.25 13.125 1 97.38 141 VAL A O 1
ATOM 1085 N N . ALA A 1 142 ? 0.07 24.531 13.305 1 98.31 142 ALA A N 1
ATOM 1086 C CA . ALA A 1 142 ? -0.974 23.531 13.531 1 98.31 142 ALA A CA 1
ATOM 1087 C C . ALA A 1 142 ? -1.736 23.812 14.82 1 98.31 142 ALA A C 1
ATOM 1089 O O . ALA A 1 142 ? -2.965 23.719 14.859 1 98.31 142 ALA A O 1
ATOM 1090 N N . SER A 1 143 ? -1.026 24.219 15.852 1 98 143 SER A N 1
ATOM 1091 C CA . SER A 1 143 ? -1.651 24.531 17.141 1 98 143 SER A CA 1
ATOM 1092 C C . SER A 1 143 ? -2.568 25.75 17.031 1 98 143 SER A C 1
ATOM 1094 O O . SER A 1 143 ? -3.596 25.812 17.703 1 98 143 SER A O 1
ATOM 1096 N N . GLU A 1 144 ? -2.184 26.688 16.219 1 97.12 144 GLU A N 1
ATOM 1097 C CA . GLU A 1 144 ? -2.998 27.891 15.992 1 97.12 144 GLU A CA 1
ATOM 1098 C C . GLU A 1 144 ? -4.266 27.547 15.211 1 97.12 144 GLU A C 1
ATOM 1100 O O . GLU A 1 144 ? -5.344 28.062 15.516 1 97.12 144 GLU A O 1
ATOM 1105 N N . LEU A 1 145 ? -4.141 26.672 14.281 1 96.06 145 LEU A N 1
ATOM 1106 C CA . LEU A 1 145 ? -5.254 26.312 13.406 1 96.06 145 LEU A CA 1
ATOM 1107 C C . LEU A 1 145 ? -6.207 25.344 14.117 1 96.06 145 LEU A C 1
ATOM 1109 O O . LEU A 1 145 ? -7.41 25.344 13.836 1 96.06 145 LEU A O 1
ATOM 1113 N N . PHE A 1 146 ? -5.621 24.5 15.031 1 97.12 146 PHE A N 1
ATOM 1114 C CA . PHE A 1 146 ? -6.406 23.5 15.75 1 97.12 146 PHE A CA 1
ATOM 1115 C C . PHE A 1 146 ? -6.176 23.609 17.25 1 97.12 146 PHE A C 1
ATOM 1117 O O . PHE A 1 146 ? -5.621 22.703 17.875 1 97.12 146 PHE A O 1
ATOM 1124 N N . PRO A 1 147 ? -6.773 24.578 17.828 1 96.94 147 PRO A N 1
ATOM 1125 C CA . PRO A 1 147 ? -6.508 24.812 19.25 1 96.94 147 PRO A CA 1
ATOM 1126 C C . PRO A 1 147 ? -6.949 23.656 20.141 1 96.94 147 PRO A C 1
ATOM 1128 O O . PRO A 1 147 ? -6.34 23.406 21.188 1 96.94 147 PRO A O 1
ATOM 1131 N N . SER A 1 148 ? -7.984 22.938 19.766 1 96.25 148 SER A N 1
ATOM 1132 C CA . SER A 1 148 ? -8.484 21.828 20.562 1 96.25 148 SER A CA 1
ATOM 1133 C C . SER A 1 148 ? -7.477 20.688 20.625 1 96.25 148 SER A C 1
ATOM 1135 O O . SER A 1 148 ? -7.555 19.828 21.516 1 96.25 148 SER A O 1
ATOM 1137 N N . LEU A 1 149 ? -6.52 20.703 19.672 1 98.06 149 LEU A N 1
ATOM 1138 C CA . LEU A 1 149 ? -5.535 19.625 19.609 1 98.06 149 LEU A CA 1
ATOM 1139 C C . LEU A 1 149 ? -4.164 20.125 20.062 1 98.06 149 LEU A C 1
ATOM 1141 O O . LEU A 1 149 ? -3.168 19.406 19.938 1 98.06 149 LEU A O 1
ATOM 1145 N N . SER A 1 150 ? -4.078 21.281 20.609 1 97.56 150 SER A N 1
ATOM 1146 C CA . SER A 1 150 ? -2.805 21.906 20.953 1 97.56 150 SER A CA 1
ATOM 1147 C C . SER A 1 150 ? -2.018 21.047 21.938 1 97.56 150 SER A C 1
ATOM 1149 O O . SER A 1 150 ? -0.79 20.969 21.859 1 97.56 150 SER A O 1
ATOM 1151 N N . SER A 1 151 ? -2.689 20.359 22.844 1 97.88 151 SER A N 1
ATOM 1152 C CA . SER A 1 151 ? -2.025 19.531 23.844 1 97.88 151 SER A CA 1
ATOM 1153 C C . SER A 1 151 ? -1.354 18.312 23.203 1 97.88 151 SER A C 1
ATOM 1155 O O . SER A 1 151 ? -0.43 17.734 23.781 1 97.88 151 SER A O 1
ATOM 1157 N N . GLN A 1 152 ? -1.766 17.969 21.984 1 98.25 152 GLN A N 1
ATOM 1158 C CA . GLN A 1 152 ? -1.216 16.812 21.281 1 98.25 152 GLN A CA 1
ATOM 1159 C C . GLN A 1 152 ? -0.091 17.219 20.328 1 98.25 152 GLN A C 1
ATOM 1161 O O . GLN A 1 152 ? 0.414 16.406 19.562 1 98.25 152 GLN A O 1
ATOM 1166 N N . LEU A 1 153 ? 0.3 18.531 20.375 1 98.25 153 LEU A N 1
ATOM 1167 C CA . LEU A 1 153 ? 1.277 19.047 19.422 1 98.25 153 LEU A CA 1
ATOM 1168 C C . LEU A 1 153 ? 2.453 19.688 20.156 1 98.25 153 LEU A C 1
ATOM 1170 O O . LEU A 1 153 ? 3.223 20.438 19.547 1 98.25 153 LEU A O 1
ATOM 1174 N N . LYS A 1 154 ? 2.668 19.328 21.359 1 95.94 154 LYS A N 1
ATOM 1175 C CA . LYS A 1 154 ? 3.598 20.047 22.203 1 95.94 154 LYS A CA 1
ATOM 1176 C C . LYS A 1 154 ? 5.023 19.531 22.031 1 95.94 154 LYS A C 1
ATOM 1178 O O . LYS A 1 154 ? 5.977 20.328 22.016 1 95.94 154 LYS A O 1
ATOM 1183 N N . ARG A 1 155 ? 5.176 18.266 21.953 1 96.25 155 ARG A N 1
ATOM 1184 C CA . ARG A 1 155 ? 6.516 17.688 21.938 1 96.25 155 ARG A CA 1
ATOM 1185 C C . ARG A 1 155 ? 7.133 17.797 20.547 1 96.25 155 ARG A C 1
ATOM 1187 O O . ARG A 1 155 ? 6.426 17.719 19.531 1 96.25 155 ARG A O 1
ATOM 1194 N N . LYS A 1 156 ? 8.383 17.844 20.5 1 95 156 LYS A N 1
ATOM 1195 C CA . LYS A 1 156 ? 9.109 17.875 19.234 1 95 156 LYS A CA 1
ATOM 1196 C C . LYS A 1 156 ? 8.758 16.656 18.375 1 95 156 LYS A C 1
ATOM 1198 O O . LYS A 1 156 ? 8.672 16.766 17.156 1 95 156 LYS A O 1
ATOM 1203 N N . LYS A 1 157 ? 8.594 15.516 18.969 1 95.81 157 LYS A N 1
ATOM 1204 C CA . LYS A 1 157 ? 8.289 14.281 18.25 1 95.81 157 LYS A CA 1
ATOM 1205 C C . LYS A 1 157 ? 6.867 14.305 17.703 1 95.81 157 LYS A C 1
ATOM 1207 O O . LYS A 1 157 ? 6.453 13.383 17 1 95.81 157 LYS A O 1
ATOM 1212 N N . ASP A 1 158 ? 6.043 15.383 18.016 1 97.62 158 ASP A N 1
ATOM 1213 C CA . ASP A 1 158 ? 4.668 15.5 17.531 1 97.62 158 ASP A CA 1
ATOM 1214 C C . ASP A 1 158 ? 4.621 16.203 16.172 1 97.62 158 ASP A C 1
ATOM 1216 O O . ASP A 1 158 ? 3.551 16.594 15.703 1 97.62 158 ASP A O 1
ATOM 1220 N N . HIS A 1 159 ? 5.797 16.375 15.523 1 96.81 159 HIS A N 1
ATOM 1221 C CA . HIS A 1 159 ? 5.836 17.094 14.25 1 96.81 159 HIS A CA 1
ATOM 1222 C C . HIS A 1 159 ? 5.031 16.359 13.18 1 96.81 159 HIS A C 1
ATOM 1224 O O . HIS A 1 159 ? 4.441 16.984 12.297 1 96.81 159 HIS A O 1
ATOM 1230 N N . GLY A 1 160 ? 5.012 14.984 13.258 1 97.5 160 GLY A N 1
ATOM 1231 C CA . GLY A 1 160 ? 4.207 14.227 12.312 1 97.5 160 GLY A CA 1
ATOM 1232 C C . GLY A 1 160 ? 2.725 14.547 12.398 1 97.5 160 GLY A C 1
ATOM 1233 O O . GLY A 1 160 ? 2.045 14.641 11.375 1 97.5 160 GLY A O 1
ATOM 1234 N N . ARG A 1 161 ? 2.268 14.695 13.648 1 98.69 161 ARG A N 1
ATOM 1235 C CA . ARG A 1 161 ? 0.878 15.086 13.859 1 98.69 161 ARG A CA 1
ATOM 1236 C C . ARG A 1 161 ? 0.599 16.453 13.258 1 98.69 161 ARG A C 1
ATOM 1238 O O . ARG A 1 161 ? -0.402 16.641 12.562 1 98.69 161 ARG A O 1
ATOM 1245 N N . ALA A 1 162 ? 1.537 17.359 13.539 1 98.56 162 ALA A N 1
ATOM 1246 C CA . ALA A 1 162 ? 1.381 18.719 13.031 1 98.56 162 ALA A CA 1
ATOM 1247 C C . ALA A 1 162 ? 1.318 18.75 11.508 1 98.56 162 ALA A C 1
ATOM 1249 O O . ALA A 1 162 ? 0.433 19.375 10.93 1 98.56 162 ALA A O 1
ATOM 1250 N N . GLU A 1 163 ? 2.18 18.031 10.914 1 98.19 163 GLU A N 1
ATOM 1251 C CA . GLU A 1 163 ? 2.24 18.016 9.453 1 98.19 163 GLU A CA 1
ATOM 1252 C C . GLU A 1 163 ? 1.007 17.359 8.852 1 98.19 163 GLU A C 1
ATOM 1254 O O . GLU A 1 163 ? 0.446 17.844 7.871 1 98.19 163 GLU A O 1
ATOM 1259 N N . ALA A 1 164 ? 0.533 16.25 9.43 1 98.75 164 ALA A N 1
ATOM 1260 C CA . ALA A 1 164 ? -0.685 15.602 8.953 1 98.75 164 ALA A CA 1
ATOM 1261 C C . ALA A 1 164 ? -1.878 16.547 9.023 1 98.75 164 ALA A C 1
ATOM 1263 O O . ALA A 1 164 ? -2.674 16.625 8.086 1 98.75 164 ALA A O 1
ATOM 1264 N N . LEU A 1 165 ? -2.006 17.297 10.117 1 98.69 165 LEU A N 1
ATOM 1265 C CA . LEU A 1 165 ? -3.092 18.266 10.297 1 98.69 165 LEU A CA 1
ATOM 1266 C C . LEU A 1 165 ? -3.01 19.375 9.258 1 98.69 165 LEU A C 1
ATOM 1268 O O . LEU A 1 165 ? -4.027 19.766 8.68 1 98.69 165 LEU A O 1
ATOM 1272 N N . LEU A 1 166 ? -1.779 19.844 9 1 98.38 166 LEU A N 1
ATOM 1273 C CA . LEU A 1 166 ? -1.597 20.938 8.047 1 98.38 166 LEU A CA 1
ATOM 1274 C C . LEU A 1 166 ? -1.885 20.469 6.625 1 98.38 166 LEU A C 1
ATOM 1276 O O . LEU A 1 166 ? -2.451 21.219 5.824 1 98.38 166 LEU A O 1
ATOM 1280 N N . ILE A 1 167 ? -1.559 19.234 6.332 1 98.38 167 ILE A N 1
ATOM 1281 C CA . ILE A 1 167 ? -1.868 18.656 5.023 1 98.38 167 ILE A CA 1
ATOM 1282 C C . ILE A 1 167 ? -3.381 18.531 4.859 1 98.38 167 ILE A C 1
ATOM 1284 O O . ILE A 1 167 ? -3.924 18.875 3.803 1 98.38 167 ILE A O 1
ATOM 1288 N N . ALA A 1 168 ? -4.082 18.094 5.887 1 98.44 168 ALA A N 1
ATOM 1289 C CA . ALA A 1 168 ? -5.539 18.016 5.855 1 98.44 168 ALA A CA 1
ATOM 1290 C C . ALA A 1 168 ? -6.156 19.406 5.664 1 98.44 168 ALA A C 1
ATOM 1292 O O . ALA A 1 168 ? -7.078 19.578 4.863 1 98.44 168 ALA A O 1
ATOM 1293 N N . ALA A 1 169 ? -5.664 20.375 6.41 1 97.12 169 ALA A N 1
ATOM 1294 C CA . ALA A 1 169 ? -6.172 21.75 6.305 1 97.12 169 ALA A CA 1
ATOM 1295 C C . ALA A 1 169 ? -5.973 22.297 4.898 1 97.12 169 ALA A C 1
ATOM 1297 O O . ALA A 1 169 ? -6.863 22.938 4.344 1 97.12 169 ALA A O 1
ATOM 1298 N N . TYR A 1 170 ? -4.797 22.062 4.359 1 97.31 170 TYR A N 1
ATOM 1299 C CA . TYR A 1 170 ? -4.535 22.469 2.982 1 97.31 170 TYR A CA 1
ATOM 1300 C C . TYR A 1 170 ? -5.531 21.828 2.027 1 97.31 170 TYR A C 1
ATOM 1302 O O . TYR A 1 170 ? -6.078 22.484 1.144 1 97.31 170 TYR A O 1
ATOM 1310 N N . GLY A 1 171 ? -5.738 20.484 2.191 1 96.38 171 GLY A N 1
ATOM 1311 C CA . GLY A 1 171 ? -6.727 19.781 1.389 1 96.38 171 GLY A CA 1
ATOM 1312 C C . GLY A 1 171 ? -8.117 20.391 1.479 1 96.38 171 GLY A C 1
ATOM 1313 O O . GLY A 1 171 ? -8.828 20.469 0.477 1 96.38 171 GLY A O 1
ATOM 1314 N N . GLU A 1 172 ? -8.492 20.828 2.641 1 93.31 172 GLU A N 1
ATOM 1315 C CA . GLU A 1 172 ? -9.797 21.453 2.846 1 93.31 172 GLU A CA 1
ATOM 1316 C C . GLU A 1 172 ? -9.922 22.734 2.031 1 93.31 172 GLU A C 1
ATOM 1318 O O . GLU A 1 172 ? -10.992 23.047 1.5 1 93.31 172 GLU A O 1
ATOM 1323 N N . THR A 1 173 ? -8.828 23.5 1.952 1 90.81 173 THR A N 1
ATOM 1324 C CA . THR A 1 173 ? -8.852 24.734 1.18 1 90.81 173 THR A CA 1
ATOM 1325 C C . THR A 1 173 ? -9.031 24.438 -0.307 1 90.81 173 THR A C 1
ATOM 1327 O O . THR A 1 173 ? -9.711 25.203 -1.015 1 90.81 173 THR A O 1
ATOM 1330 N N . LEU A 1 174 ? -8.461 23.391 -0.767 1 89.25 174 LEU A N 1
ATOM 1331 C CA . LEU A 1 174 ? -8.578 23 -2.166 1 89.25 174 LEU A CA 1
ATOM 1332 C C . LEU A 1 174 ? -10.008 22.562 -2.486 1 89.25 174 LEU A C 1
ATOM 1334 O O . LEU A 1 174 ? -10.539 22.906 -3.547 1 89.25 174 LEU A O 1
ATOM 1338 N N . LYS A 1 175 ? -10.531 21.797 -1.619 1 83.19 175 LYS A N 1
ATOM 1339 C CA . LYS A 1 175 ? -11.891 21.297 -1.817 1 83.19 175 LYS A CA 1
ATOM 1340 C C . LYS A 1 175 ? -12.891 22.453 -1.845 1 83.19 175 LYS A C 1
ATOM 1342 O O . LYS A 1 175 ? -13.805 22.469 -2.674 1 83.19 175 LYS A O 1
ATOM 1347 N N . SER A 1 176 ? -12.711 23.328 -0.968 1 76.56 176 SER A N 1
ATOM 1348 C CA . SER A 1 176 ? -13.594 24.484 -0.881 1 76.56 176 SER A CA 1
ATOM 1349 C C . SER A 1 176 ? -13.461 25.375 -2.109 1 76.56 176 SER A C 1
ATOM 1351 O O . SER A 1 176 ? -14.453 25.922 -2.602 1 76.56 176 SER A O 1
ATOM 1353 N N . ALA A 1 177 ? -12.25 25.453 -2.633 1 71.44 177 ALA A N 1
ATOM 1354 C CA . ALA A 1 177 ? -12.016 26.266 -3.83 1 71.44 177 ALA A CA 1
ATOM 1355 C C . ALA A 1 177 ? -12.68 25.625 -5.051 1 71.44 177 ALA A C 1
ATOM 1357 O O . ALA A 1 177 ? -13.242 26.328 -5.891 1 71.44 177 ALA A O 1
ATOM 1358 N N . LYS A 1 178 ? -12.641 24.359 -5.148 1 68.12 178 LYS A N 1
ATOM 1359 C CA . LYS A 1 178 ? -13.266 23.656 -6.258 1 68.12 178 LYS A CA 1
ATOM 1360 C C . LYS A 1 178 ? -14.781 23.828 -6.234 1 68.12 178 LYS A C 1
ATOM 1362 O O . LYS A 1 178 ? -15.414 23.953 -7.285 1 68.12 178 LYS A O 1
ATOM 1367 N N . LEU A 1 179 ? -15.203 23.734 -5.035 1 55.44 179 LEU A N 1
ATOM 1368 C CA . LEU A 1 179 ? -16.641 23.922 -4.871 1 55.44 179 LEU A CA 1
ATOM 1369 C C . LEU A 1 179 ? -17.062 25.328 -5.285 1 55.44 179 LEU A C 1
ATOM 1371 O O . LEU A 1 179 ? -18.141 25.531 -5.852 1 55.44 179 LEU A O 1
ATOM 1375 N N . LEU A 1 180 ? -16.016 26.172 -5.133 1 55.06 180 LEU A N 1
ATOM 1376 C CA . LEU A 1 180 ? -16.297 27.547 -5.504 1 55.06 180 LEU A CA 1
ATOM 1377 C C . LEU A 1 180 ? -16.062 27.781 -6.992 1 55.06 180 LEU A C 1
ATOM 1379 O O . LEU A 1 180 ? -16.766 28.562 -7.625 1 55.06 180 LEU A O 1
ATOM 1383 N N . ASN A 1 181 ? -14.898 27.031 -7.484 1 53.34 181 ASN A N 1
ATOM 1384 C CA . ASN A 1 181 ? -14.555 27.219 -8.891 1 53.34 181 ASN A CA 1
ATOM 1385 C C . ASN A 1 181 ? -15.453 26.391 -9.797 1 53.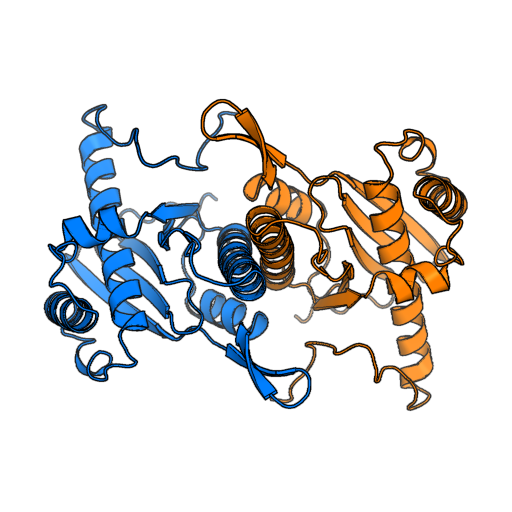34 181 ASN A C 1
ATOM 1387 O O . ASN A 1 181 ? -15.367 26.484 -11.023 1 53.34 181 ASN A O 1
ATOM 1391 N N . THR A 1 182 ? -15.969 25.094 -9.414 1 46.28 182 THR A N 1
ATOM 1392 C CA . THR A 1 182 ? -16.922 24.469 -10.32 1 46.28 182 THR A CA 1
ATOM 1393 C C . THR A 1 182 ? -17.906 25.5 -10.883 1 46.28 182 THR A C 1
ATOM 1395 O O . THR A 1 182 ? -18.625 25.219 -11.844 1 46.28 182 THR A O 1
ATOM 1398 N N . SER A 1 183 ? -18.062 26.609 -10.328 1 37.66 183 SER A N 1
ATOM 1399 C CA . SER A 1 183 ? -18.641 27.688 -11.117 1 37.66 183 SER A CA 1
ATOM 1400 C C . SER A 1 183 ? -17.609 28.281 -12.086 1 37.66 183 SER A C 1
ATOM 1402 O O . SER A 1 183 ? -17.984 28.812 -13.141 1 37.66 183 SER A O 1
ATOM 1404 N N . GLN A 1 184 ? -16.344 28.797 -11.688 1 32.53 184 GLN A N 1
ATOM 1405 C CA . GLN A 1 184 ? -15.359 29.344 -12.609 1 32.53 184 GLN A CA 1
ATOM 1406 C C . GLN A 1 184 ? -14.359 28.266 -13.031 1 32.53 184 GLN A C 1
ATOM 1408 O O . GLN A 1 184 ? -14.023 27.391 -12.25 1 32.53 184 GLN A O 1
ATOM 1413 N N . ASP A 1 185 ? -13.992 27.781 -14.352 1 33.41 185 ASP A N 1
ATOM 1414 C CA . ASP A 1 185 ? -13.258 26.812 -15.156 1 33.41 185 ASP A CA 1
ATOM 1415 C C . ASP A 1 185 ? -11.82 26.672 -14.664 1 33.41 185 ASP A C 1
ATOM 1417 O O . ASP A 1 185 ? -10.977 26.094 -15.344 1 33.41 185 ASP A O 1
ATOM 1421 N N . LEU A 1 186 ? -11.094 27.438 -13.734 1 29.83 186 LEU A N 1
ATOM 1422 C CA . LEU A 1 186 ? -9.664 27.734 -13.812 1 29.83 186 LEU A CA 1
ATOM 1423 C C . LEU A 1 186 ? -8.828 26.531 -13.391 1 29.83 186 LEU A C 1
ATOM 1425 O O . LEU A 1 186 ? -7.93 26.109 -14.117 1 29.83 186 LEU A O 1
ATOM 1429 N N . VAL A 1 187 ? -7.945 26.625 -12.172 1 29.41 187 VAL A N 1
ATOM 1430 C CA . VAL A 1 187 ? -6.539 26.375 -11.852 1 29.41 187 VAL A CA 1
ATOM 1431 C C . VAL A 1 187 ? -6.328 24.906 -11.523 1 29.41 187 VAL A C 1
ATOM 1433 O O . VAL A 1 187 ? -5.246 24.516 -11.078 1 29.41 187 VAL A O 1
ATOM 1436 N N . LEU A 1 188 ? -7.242 23.984 -11.398 1 35.47 188 LEU A N 1
ATOM 1437 C CA . LEU A 1 188 ? -6.875 22.703 -10.828 1 35.47 188 LEU A CA 1
ATOM 1438 C C . LEU A 1 188 ? -5.91 21.953 -11.75 1 35.47 188 LEU A C 1
ATOM 1440 O O . LEU A 1 188 ? -6.281 20.953 -12.367 1 35.47 188 LEU A O 1
ATOM 1444 N N . SER A 1 189 ? -5.262 22.562 -12.719 1 32.5 189 SER A N 1
ATOM 1445 C CA . SER A 1 189 ? -4.391 21.891 -13.68 1 32.5 189 SER A CA 1
ATOM 1446 C C . SER A 1 189 ? -3.242 21.188 -12.977 1 32.5 189 SER A C 1
ATOM 1448 O O . SER A 1 189 ? -2.732 20.172 -13.477 1 32.5 189 SER A O 1
ATOM 1450 N N . GLU A 1 190 ? -2.504 21.844 -12.07 1 33.69 190 GLU A N 1
ATOM 1451 C CA . GLU A 1 190 ? -1.197 21.297 -11.719 1 33.69 190 GLU A CA 1
ATOM 1452 C C . GLU A 1 190 ? -1.337 20.062 -10.844 1 33.69 190 GLU A C 1
ATOM 1454 O O . GLU A 1 190 ? -0.347 19.375 -10.555 1 33.69 190 GLU A O 1
ATOM 1459 N N . VAL A 1 191 ? -2.389 19.922 -10.07 1 33.91 191 VAL A N 1
ATOM 1460 C CA . VAL A 1 191 ? -2.389 18.734 -9.227 1 33.91 191 VAL A CA 1
ATOM 1461 C C . VAL A 1 191 ? -2.734 17.5 -10.062 1 33.91 191 VAL A C 1
ATOM 1463 O O . VAL A 1 191 ? -3.809 17.438 -10.664 1 33.91 191 VAL A O 1
ATOM 1466 N N . TYR A 1 192 ? -1.799 16.766 -10.703 1 33.66 192 TYR A N 1
ATOM 1467 C CA . TYR A 1 192 ? -1.879 15.492 -11.406 1 33.66 192 TYR A CA 1
ATOM 1468 C C . TYR A 1 192 ? -2.875 14.562 -10.734 1 33.66 192 TYR A C 1
ATOM 1470 O O . TYR A 1 192 ? -2.561 13.93 -9.719 1 33.66 192 TYR A O 1
ATOM 1478 N N . CYS A 1 193 ? -4.156 14.914 -10.625 1 30.78 193 CYS A N 1
ATOM 1479 C CA . CYS A 1 193 ? -5.16 14.047 -10.008 1 30.78 193 CYS A CA 1
ATOM 1480 C C . CYS A 1 193 ? -5.203 12.688 -10.695 1 30.78 193 CYS A C 1
ATOM 1482 O O . CYS A 1 193 ? -5.352 12.609 -11.922 1 30.78 193 CYS A O 1
ATOM 1484 N N . LEU A 1 194 ? -4.664 11.648 -10.18 1 31.47 194 LEU A N 1
ATOM 1485 C CA . LEU A 1 194 ? -5.031 10.281 -10.539 1 31.47 194 LEU A CA 1
ATOM 1486 C C . LEU A 1 194 ? -6.543 10.148 -10.688 1 31.47 194 LEU A C 1
ATOM 1488 O O . LEU A 1 194 ? -7.078 9.039 -10.656 1 31.47 194 LEU A O 1
ATOM 1492 N N . GLU A 1 195 ? -7.398 11.273 -10.836 1 28.77 195 GLU A N 1
ATOM 1493 C CA . GLU A 1 195 ? -8.844 11.102 -10.789 1 28.77 195 GLU A CA 1
ATOM 1494 C C . GLU A 1 195 ? -9.336 10.258 -11.961 1 28.77 195 GLU A C 1
ATOM 1496 O O . GLU A 1 195 ? -9.766 9.117 -11.773 1 28.77 195 GLU A O 1
ATOM 1501 N N . ASN A 1 196 ? -10.578 10.898 -12.742 1 26.23 196 ASN A N 1
ATOM 1502 C CA . ASN A 1 196 ? -11.695 10.445 -13.57 1 26.23 196 ASN A CA 1
ATOM 1503 C C . ASN A 1 196 ? -11.234 10.078 -14.977 1 26.23 196 ASN A C 1
ATOM 1505 O O . ASN A 1 196 ? -11.047 10.953 -15.828 1 26.23 196 ASN A O 1
ATOM 1509 N N . SER A 1 197 ? -10.344 9.352 -15.438 1 23.16 197 SER A N 1
ATOM 1510 C CA . SER A 1 197 ? -10.586 8.93 -16.812 1 23.16 197 SER A CA 1
ATOM 1511 C C . SER A 1 197 ? -12.031 8.484 -17 1 23.16 197 SER A C 1
ATOM 1513 O O . SER A 1 197 ? -12.578 7.754 -16.172 1 23.16 197 SER A O 1
ATOM 1515 N N . SER A 1 198 ? -12.984 9.258 -17.828 1 20.59 198 SER A N 1
ATOM 1516 C CA . SER A 1 198 ? -14.25 8.969 -18.484 1 20.59 198 SER A CA 1
ATOM 1517 C C . SER A 1 198 ? -14.383 7.488 -18.812 1 20.59 198 SER A C 1
ATOM 1519 O O . SER A 1 198 ? -13.5 6.902 -19.438 1 20.59 198 SER A O 1
ATOM 1521 N N . LEU A 1 199 ? -15.32 6.688 -18.234 1 17.75 199 LEU A N 1
ATOM 1522 C CA . LEU A 1 199 ? -16.172 5.867 -19.094 1 17.75 199 LEU A CA 1
ATOM 1523 C C . LEU A 1 199 ? -16.875 6.727 -20.141 1 17.75 199 LEU A C 1
ATOM 1525 O O . LEU A 1 199 ? -17.422 7.785 -19.812 1 17.75 199 LEU A O 1
ATOM 1529 N N . MET B 1 1 ? -21.75 -11.984 12.023 1 25.64 1 MET B N 1
ATOM 1530 C CA . MET B 1 1 ? -21.703 -13.312 11.43 1 25.64 1 MET B CA 1
ATOM 1531 C C . MET B 1 1 ? -20.359 -13.57 10.773 1 25.64 1 MET B C 1
ATOM 1533 O O . MET B 1 1 ? -19.938 -12.828 9.883 1 25.64 1 MET B O 1
ATOM 1537 N N . VAL B 1 2 ? -19.391 -14.148 11.477 1 31.61 2 VAL B N 1
ATOM 1538 C CA . VAL B 1 2 ? -18.094 -14.562 10.969 1 31.61 2 VAL B CA 1
ATOM 1539 C C . VAL B 1 2 ? -18.281 -15.391 9.703 1 31.61 2 VAL B C 1
ATOM 1541 O O . VAL B 1 2 ? -19.016 -16.375 9.695 1 31.61 2 VAL B O 1
ATOM 1544 N N . THR B 1 3 ? -18.344 -14.758 8.578 1 35.31 3 THR B N 1
ATOM 1545 C CA . THR B 1 3 ? -18.438 -15.609 7.398 1 35.31 3 THR B CA 1
ATOM 1546 C C . THR B 1 3 ? -17.609 -16.891 7.586 1 35.31 3 THR B C 1
ATOM 1548 O O . THR B 1 3 ? -16.406 -16.828 7.789 1 35.31 3 THR B O 1
ATOM 1551 N N . ARG B 1 4 ? -18.141 -17.859 8.125 1 36.03 4 ARG B N 1
ATOM 1552 C CA . ARG B 1 4 ? -17.656 -19.219 8.32 1 36.03 4 ARG B CA 1
ATOM 1553 C C . ARG B 1 4 ? -16.891 -19.719 7.098 1 36.03 4 ARG B C 1
ATOM 1555 O O . ARG B 1 4 ? -17.406 -19.656 5.977 1 36.03 4 ARG B O 1
ATOM 1562 N N . GLU B 1 5 ? -15.57 -19.516 7.027 1 49.38 5 GLU B N 1
ATOM 1563 C CA . GLU B 1 5 ? -14.906 -20.312 5.992 1 49.38 5 GLU B CA 1
ATOM 1564 C C . GLU B 1 5 ? -15.703 -21.562 5.66 1 49.38 5 GLU B C 1
ATOM 1566 O O . GLU B 1 5 ? -16.016 -22.359 6.547 1 49.38 5 GLU B O 1
ATOM 1571 N N . ASN B 1 6 ? -16.672 -21.422 4.801 1 54.5 6 ASN B N 1
ATOM 1572 C CA . ASN B 1 6 ? -17.391 -22.594 4.336 1 54.5 6 ASN B CA 1
ATOM 1573 C C . ASN B 1 6 ? -16.453 -23.781 4.129 1 54.5 6 ASN B C 1
ATOM 1575 O O . ASN B 1 6 ? -15.492 -23.703 3.359 1 54.5 6 ASN B O 1
ATOM 1579 N N . THR B 1 7 ? -16.281 -24.703 5.016 1 65 7 THR B N 1
ATOM 1580 C CA . THR B 1 7 ? -15.5 -25.922 5.109 1 65 7 THR B CA 1
ATOM 1581 C C . THR B 1 7 ? -15.453 -26.641 3.76 1 65 7 THR B C 1
ATOM 1583 O O . THR B 1 7 ? -14.531 -27.422 3.498 1 65 7 THR B O 1
ATOM 1586 N N . GLU B 1 8 ? -16.219 -26.188 2.744 1 79.25 8 GLU B N 1
ATOM 1587 C CA . GLU B 1 8 ? -16.312 -26.953 1.501 1 79.25 8 GLU B CA 1
ATOM 1588 C C . GLU B 1 8 ? -15.352 -26.406 0.447 1 79.25 8 GLU B C 1
ATOM 1590 O O . GLU B 1 8 ? -14.93 -27.141 -0.455 1 79.25 8 GLU B O 1
ATOM 1595 N N . SER B 1 9 ? -14.938 -25.109 0.561 1 85.25 9 SER B N 1
ATOM 1596 C CA . SER B 1 9 ? -14.047 -24.531 -0.43 1 85.25 9 SER B CA 1
ATOM 1597 C C . SER B 1 9 ? -13 -23.625 0.228 1 85.25 9 SER B C 1
ATOM 1599 O O . SER B 1 9 ? -13.227 -23.094 1.314 1 85.25 9 SER B O 1
ATOM 1601 N N . SER B 1 10 ? -11.805 -23.672 -0.296 1 88 10 SER B N 1
ATOM 1602 C CA . SER B 1 10 ? -10.758 -22.75 0.123 1 88 10 SER B CA 1
ATOM 1603 C C . SER B 1 10 ? -10.234 -21.938 -1.057 1 88 10 SER B C 1
ATOM 1605 O O . SER B 1 10 ? -10.445 -22.312 -2.213 1 88 10 SER B O 1
ATOM 1607 N N . CYS B 1 11 ? -9.805 -20.797 -0.769 1 93.94 11 CYS B N 1
ATOM 1608 C CA . CYS B 1 11 ? -9.242 -19.969 -1.828 1 93.94 11 CYS B CA 1
ATOM 1609 C C . CYS B 1 11 ? -7.871 -19.438 -1.438 1 93.94 11 CYS B C 1
ATOM 1611 O O . CYS B 1 11 ? -7.574 -19.281 -0.252 1 93.94 11 CYS B O 1
ATOM 1613 N N . VAL B 1 12 ? -7.008 -19.266 -2.414 1 96.5 12 VAL B N 1
ATOM 1614 C CA . VAL B 1 12 ? -5.66 -18.734 -2.246 1 96.5 12 VAL B CA 1
ATOM 1615 C C . VAL B 1 12 ? -5.367 -17.719 -3.344 1 96.5 12 VAL B C 1
ATOM 1617 O O . VAL B 1 12 ? -5.812 -17.875 -4.484 1 96.5 12 VAL B O 1
ATOM 1620 N N . ILE B 1 13 ? -4.684 -16.656 -2.926 1 98.5 13 ILE B N 1
ATOM 1621 C CA . ILE B 1 13 ? -4.246 -15.633 -3.871 1 98.5 13 ILE B CA 1
ATOM 1622 C C . ILE B 1 13 ? -2.725 -15.68 -4.012 1 98.5 13 ILE B C 1
ATOM 1624 O O . ILE B 1 13 ? -2.008 -15.82 -3.018 1 98.5 13 ILE B O 1
ATOM 1628 N N . GLY B 1 14 ? -2.201 -15.648 -5.195 1 98.81 14 GLY B N 1
ATOM 1629 C CA . GLY B 1 14 ? -0.785 -15.508 -5.492 1 98.81 14 GLY B CA 1
ATOM 1630 C C . GLY B 1 14 ? -0.455 -14.227 -6.234 1 98.81 14 GLY B C 1
ATOM 1631 O O . GLY B 1 14 ? -1.114 -13.883 -7.219 1 98.81 14 GLY B O 1
ATOM 1632 N N . ILE B 1 15 ? 0.567 -13.508 -5.738 1 98.81 15 ILE B N 1
ATOM 1633 C CA . ILE B 1 15 ? 0.886 -12.211 -6.324 1 98.81 15 ILE B CA 1
ATOM 1634 C C . ILE B 1 15 ? 2.365 -12.164 -6.707 1 98.81 15 ILE B C 1
ATOM 1636 O O . ILE B 1 15 ? 3.236 -12.391 -5.863 1 98.81 15 ILE B O 1
ATOM 1640 N N . ASP B 1 16 ? 2.674 -11.961 -7.926 1 98.12 16 ASP B N 1
ATOM 1641 C CA . ASP B 1 16 ? 3.945 -11.398 -8.375 1 98.12 16 ASP B CA 1
ATOM 1642 C C . ASP B 1 16 ? 3.893 -9.875 -8.398 1 98.12 16 ASP B C 1
ATOM 1644 O O . ASP B 1 16 ? 3.262 -9.281 -9.281 1 98.12 16 ASP B O 1
ATOM 1648 N N . PRO B 1 17 ? 4.535 -9.234 -7.449 1 97.38 17 PRO B N 1
ATOM 1649 C CA . PRO B 1 17 ? 4.301 -7.805 -7.227 1 97.38 17 PRO B CA 1
ATOM 1650 C C . PRO B 1 17 ? 5 -6.922 -8.258 1 97.38 17 PRO B C 1
ATOM 1652 O O . PRO B 1 17 ? 4.797 -5.707 -8.273 1 97.38 17 PRO B O 1
ATOM 1655 N N . ASP B 1 18 ? 5.781 -7.418 -9.211 1 93.75 18 ASP B N 1
ATOM 1656 C CA . ASP B 1 18 ? 6.473 -6.629 -10.219 1 93.75 18 ASP B CA 1
ATOM 1657 C C . ASP B 1 18 ? 5.48 -5.941 -11.156 1 93.75 18 ASP B C 1
ATOM 1659 O O . ASP B 1 18 ? 4.328 -6.367 -11.266 1 93.75 18 ASP B O 1
ATOM 1663 N N . LEU B 1 19 ? 5.98 -4.922 -11.797 1 92.94 19 LEU B N 1
ATOM 1664 C CA . LEU B 1 19 ? 5.141 -4.184 -12.727 1 92.94 19 LEU B CA 1
ATOM 1665 C C . LEU B 1 19 ? 4.605 -5.102 -13.82 1 92.94 19 LEU B C 1
ATOM 1667 O O . LEU B 1 19 ? 3.467 -4.941 -14.273 1 92.94 19 LEU B O 1
ATOM 1671 N N . SER B 1 20 ? 5.402 -6.07 -14.266 1 94.19 20 SER B N 1
ATOM 1672 C CA . SER B 1 20 ? 4.969 -7.051 -15.258 1 94.19 20 SER B CA 1
ATOM 1673 C C . SER B 1 20 ? 4.438 -8.312 -14.586 1 94.19 20 SER B C 1
ATOM 1675 O O . SER B 1 20 ? 4.371 -9.375 -15.211 1 94.19 20 SER B O 1
ATOM 1677 N N . GLY B 1 21 ? 4.156 -8.156 -13.32 1 97.19 21 GLY B N 1
ATOM 1678 C CA . GLY B 1 21 ? 3.65 -9.297 -12.578 1 97.19 21 GLY B CA 1
ATOM 1679 C C . GLY B 1 21 ? 2.17 -9.547 -12.805 1 97.19 21 GLY B C 1
ATOM 1680 O O . GLY B 1 21 ? 1.624 -9.18 -13.844 1 97.19 21 GLY B O 1
ATOM 1681 N N . ALA B 1 22 ? 1.603 -10.289 -11.852 1 98.69 22 ALA B N 1
ATOM 1682 C CA . ALA B 1 22 ? 0.217 -10.711 -12.023 1 98.69 22 ALA B CA 1
ATOM 1683 C C . ALA B 1 22 ? -0.389 -11.148 -10.695 1 98.69 22 ALA B C 1
ATOM 1685 O O . ALA B 1 22 ? 0.315 -11.242 -9.68 1 98.69 22 ALA B O 1
ATOM 1686 N N . LEU B 1 23 ? -1.68 -11.25 -10.664 1 98.81 23 LEU B N 1
ATOM 1687 C CA . LEU B 1 23 ? -2.473 -11.781 -9.562 1 98.81 23 LEU B CA 1
ATOM 1688 C C . LEU B 1 23 ? -3.178 -13.07 -9.969 1 98.81 23 LEU B C 1
ATOM 1690 O O . LEU B 1 23 ? -3.854 -13.109 -11 1 98.81 23 LEU B O 1
ATOM 1694 N N . ALA B 1 24 ? -2.906 -14.102 -9.242 1 98.81 24 ALA B N 1
ATOM 1695 C CA . ALA B 1 24 ? -3.578 -15.383 -9.461 1 98.81 24 ALA B CA 1
ATOM 1696 C C . ALA B 1 24 ? -4.574 -15.68 -8.344 1 98.81 24 ALA B C 1
ATOM 1698 O O . ALA B 1 24 ? -4.316 -15.375 -7.18 1 98.81 24 ALA B O 1
ATOM 1699 N N . PHE B 1 25 ? -5.719 -16.188 -8.703 1 98.44 25 PHE B N 1
ATOM 1700 C CA . PHE B 1 25 ? -6.766 -16.578 -7.77 1 98.44 25 PHE B CA 1
ATOM 1701 C C . PHE B 1 25 ? -7.137 -18.047 -7.957 1 98.44 25 PHE B C 1
ATOM 1703 O O . PHE B 1 25 ? -7.566 -18.453 -9.039 1 98.44 25 PHE B O 1
ATOM 1710 N N . LEU B 1 26 ? -6.875 -18.906 -6.859 1 97.06 26 LEU B N 1
ATOM 1711 C CA . LEU B 1 26 ? -7.191 -20.328 -6.879 1 97.06 26 LEU B CA 1
ATOM 1712 C C . LEU B 1 26 ? -8.375 -20.625 -5.965 1 97.06 26 LEU B C 1
ATOM 1714 O O . LEU B 1 26 ? -8.391 -20.203 -4.809 1 97.06 26 LEU B O 1
ATOM 1718 N N . LYS B 1 27 ? -9.312 -21.25 -6.484 1 94.44 27 LYS B N 1
ATOM 1719 C CA . LYS B 1 27 ? -10.43 -21.797 -5.703 1 94.44 27 LYS B CA 1
ATOM 1720 C C . LYS B 1 27 ? -10.406 -23.312 -5.691 1 94.44 27 LYS B C 1
ATOM 1722 O O . LYS B 1 27 ? -10.375 -23.953 -6.75 1 94.44 27 LYS B O 1
ATOM 1727 N N . ILE B 1 28 ? -10.422 -23.828 -4.508 1 89.38 28 ILE B N 1
ATOM 1728 C CA . ILE B 1 28 ? -10.375 -25.281 -4.363 1 89.38 28 ILE B CA 1
ATOM 1729 C C . ILE B 1 28 ? -11.672 -25.781 -3.732 1 89.38 28 ILE B C 1
ATOM 1731 O O . ILE B 1 28 ? -12.07 -25.312 -2.666 1 89.38 28 ILE B O 1
ATOM 1735 N N . ASN B 1 29 ? -12.336 -26.609 -4.453 1 88.56 29 ASN B N 1
ATOM 1736 C CA . ASN B 1 29 ? -13.5 -27.297 -3.902 1 88.56 29 ASN B CA 1
ATOM 1737 C C . ASN B 1 29 ? -13.109 -28.625 -3.256 1 88.56 29 ASN B C 1
ATOM 1739 O O . ASN B 1 29 ? -12.742 -29.578 -3.951 1 88.56 29 ASN B O 1
ATOM 1743 N N . HIS B 1 30 ? -13.258 -28.688 -1.946 1 84.31 30 HIS B N 1
ATOM 1744 C CA . HIS B 1 30 ? -12.773 -29.844 -1.207 1 84.31 30 HIS B CA 1
ATOM 1745 C C . HIS B 1 30 ? -13.734 -31.031 -1.332 1 84.31 30 HIS B C 1
ATOM 1747 O O . HIS B 1 30 ? -13.344 -32.188 -1.115 1 84.31 30 HIS B O 1
ATOM 1753 N N . ILE B 1 31 ? -14.961 -30.719 -1.717 1 86.44 31 ILE B N 1
ATOM 1754 C CA . ILE B 1 31 ? -15.953 -31.766 -1.864 1 86.44 31 ILE B CA 1
ATOM 1755 C C . ILE B 1 31 ? -15.742 -32.5 -3.193 1 86.44 31 ILE B C 1
ATOM 1757 O O . ILE B 1 31 ? -15.625 -33.719 -3.229 1 86.44 31 ILE B O 1
ATOM 1761 N N . SER B 1 32 ? -15.656 -31.766 -4.227 1 85.81 32 SER B N 1
ATOM 1762 C CA . SER B 1 32 ? -15.516 -32.344 -5.555 1 85.81 32 SER B CA 1
ATOM 1763 C C . SER B 1 32 ? -14.055 -32.625 -5.887 1 85.81 32 SER B C 1
ATOM 1765 O O . SER B 1 32 ? -13.75 -33.375 -6.824 1 85.81 32 SER B O 1
ATOM 1767 N N . GLY B 1 33 ? -13.133 -32.031 -5.129 1 82.12 33 GLY B N 1
ATOM 1768 C CA . GLY B 1 33 ? -11.719 -32.125 -5.441 1 82.12 33 GLY B CA 1
ATOM 1769 C C . GLY B 1 33 ? -11.312 -31.297 -6.648 1 82.12 33 GLY B C 1
ATOM 1770 O O . GLY B 1 33 ? -10.188 -31.422 -7.141 1 82.12 33 GLY B O 1
ATOM 1771 N N . SER B 1 34 ? -12.266 -30.469 -7.09 1 86.44 34 SER B N 1
ATOM 1772 C CA . SER B 1 34 ? -11.984 -29.641 -8.258 1 86.44 34 SER B CA 1
ATOM 1773 C C . SER B 1 34 ? -11.359 -28.297 -7.859 1 86.44 34 SER B C 1
ATOM 1775 O O . SER B 1 34 ? -11.523 -27.844 -6.727 1 86.44 34 SER B O 1
ATOM 1777 N N . SER B 1 35 ? -10.484 -27.812 -8.789 1 88.81 35 SER B N 1
ATOM 1778 C CA . SER B 1 35 ? -9.867 -26.516 -8.562 1 88.81 35 SER B CA 1
ATOM 1779 C C . SER B 1 35 ? -10.023 -25.609 -9.781 1 88.81 35 SER B C 1
ATOM 1781 O O . SER B 1 35 ? -10 -26.094 -10.922 1 88.81 35 SER B O 1
ATOM 1783 N N . GLU B 1 36 ? -10.367 -24.391 -9.516 1 94.06 36 GLU B N 1
ATOM 1784 C CA . GLU B 1 36 ? -10.43 -23.359 -10.547 1 94.06 36 GLU B CA 1
ATOM 1785 C C . GLU B 1 36 ? -9.367 -22.281 -10.32 1 94.06 36 GLU B C 1
ATOM 1787 O O . GLU B 1 36 ? -9.117 -21.891 -9.18 1 94.06 36 GLU B O 1
ATOM 1792 N N . ALA B 1 37 ? -8.766 -21.891 -11.453 1 97.5 37 ALA B N 1
ATOM 1793 C CA . ALA B 1 37 ? -7.715 -20.875 -11.367 1 97.5 37 ALA B CA 1
ATOM 1794 C C . ALA B 1 37 ? -7.973 -19.75 -12.359 1 97.5 37 ALA B C 1
ATOM 1796 O O . ALA B 1 37 ? -8.477 -19.984 -13.461 1 97.5 37 ALA B O 1
ATOM 1797 N N . GLN B 1 38 ? -7.73 -18.531 -11.93 1 98.25 38 GLN B N 1
ATOM 1798 C CA . GLN B 1 38 ? -7.723 -17.344 -12.766 1 98.25 38 GLN B CA 1
ATOM 1799 C C . GLN B 1 38 ? -6.438 -16.531 -12.57 1 98.25 38 GLN B C 1
ATOM 1801 O O . GLN B 1 38 ? -5.836 -16.578 -11.492 1 98.25 38 GLN B O 1
ATOM 1806 N N . VAL B 1 39 ? -6.004 -15.898 -13.617 1 98.75 39 VAL B N 1
ATOM 1807 C CA . VAL B 1 39 ? -4.793 -15.086 -13.523 1 98.75 39 VAL B CA 1
ATOM 1808 C C . VAL B 1 39 ? -4.98 -13.789 -14.305 1 98.75 39 VAL B C 1
ATOM 1810 O O . VAL B 1 39 ? -5.602 -13.781 -15.367 1 98.75 39 VAL B O 1
ATOM 1813 N N . PHE B 1 40 ? -4.551 -12.68 -13.758 1 98.69 40 PHE B N 1
ATOM 1814 C CA . PHE B 1 40 ? -4.719 -11.352 -14.328 1 98.69 40 PHE B CA 1
ATOM 1815 C C . PHE B 1 40 ? -3.406 -10.578 -14.289 1 98.69 40 PHE B C 1
ATOM 1817 O O . PHE B 1 40 ? -2.725 -10.547 -13.266 1 98.69 40 PHE B O 1
ATOM 1824 N N . ASP B 1 41 ? -3.043 -9.938 -15.375 1 98.44 41 ASP B N 1
ATOM 1825 C CA . ASP B 1 41 ? -1.888 -9.047 -15.383 1 98.44 41 ASP B CA 1
ATOM 1826 C C . ASP B 1 41 ? -2.092 -7.883 -14.422 1 98.44 41 ASP B C 1
ATOM 1828 O O . ASP B 1 41 ? -3.215 -7.406 -14.242 1 98.44 41 ASP B O 1
ATOM 1832 N N . THR B 1 42 ? -0.966 -7.461 -13.812 1 97.94 42 THR B N 1
ATOM 1833 C CA . THR B 1 42 ? -1.029 -6.254 -12.992 1 97.94 42 THR B CA 1
ATOM 1834 C C . THR B 1 42 ? -1.425 -5.047 -13.844 1 97.94 42 THR B C 1
ATOM 1836 O O . THR B 1 42 ? -0.72 -4.688 -14.789 1 97.94 42 THR B O 1
ATOM 1839 N N . PRO B 1 43 ? -2.562 -4.426 -13.523 1 97.81 43 PRO B N 1
ATOM 1840 C CA . PRO B 1 43 ? -2.918 -3.209 -14.258 1 97.81 43 PRO B CA 1
ATOM 1841 C C . PRO B 1 43 ? -1.89 -2.094 -14.086 1 97.81 43 PRO B C 1
ATOM 1843 O O . PRO B 1 43 ? -1.405 -1.864 -12.977 1 97.81 43 PRO B O 1
ATOM 1846 N N . HIS B 1 44 ? -1.479 -1.472 -15.117 1 95.44 44 HIS B N 1
ATOM 1847 C CA . HIS B 1 44 ? -0.519 -0.374 -15.078 1 95.44 44 HIS B CA 1
ATOM 1848 C C . HIS B 1 44 ? -0.895 0.718 -16.078 1 95.44 44 HIS B C 1
ATOM 1850 O O . HIS B 1 44 ? -1.744 0.507 -16.938 1 95.44 44 HIS B O 1
ATOM 1856 N N . LEU B 1 45 ? -0.422 1.921 -15.891 1 92.88 45 LEU B N 1
ATOM 1857 C CA . LEU B 1 45 ? -0.659 3.053 -16.781 1 92.88 45 LEU B CA 1
ATOM 1858 C C . LEU B 1 45 ? 0.651 3.742 -17.141 1 92.88 45 LEU B C 1
ATOM 1860 O O . LEU B 1 45 ? 1.596 3.748 -16.344 1 92.88 45 LEU B O 1
ATOM 1864 N N . PRO B 1 46 ? 0.697 4.242 -18.375 1 90.69 46 PRO B N 1
ATOM 1865 C CA . PRO B 1 46 ? 1.87 5.027 -18.766 1 90.69 46 PRO B CA 1
ATOM 1866 C C . PRO B 1 46 ? 1.893 6.414 -18.125 1 90.69 46 PRO B C 1
ATOM 1868 O O . PRO B 1 46 ? 0.854 7.074 -18.031 1 90.69 46 PRO B O 1
ATOM 1871 N N . VAL B 1 47 ? 2.996 6.812 -17.531 1 85.25 47 VAL B N 1
ATOM 1872 C CA . VAL B 1 47 ? 3.166 8.141 -16.969 1 85.25 47 VAL B CA 1
ATOM 1873 C C . VAL B 1 47 ? 4.383 8.82 -17.594 1 85.25 47 VAL B C 1
ATOM 1875 O O . VAL B 1 47 ? 5.449 8.211 -17.719 1 85.25 47 VAL B O 1
ATOM 1878 N N . LEU B 1 48 ? 4.168 10.016 -18.031 1 82.38 48 LEU B N 1
ATOM 1879 C CA . LEU B 1 48 ? 5.266 10.781 -18.609 1 82.38 48 LEU B CA 1
ATOM 1880 C C . LEU B 1 48 ? 6.156 11.375 -17.531 1 82.38 48 LEU B C 1
ATOM 1882 O O . LEU B 1 48 ? 5.68 12.133 -16.672 1 82.38 48 LEU B O 1
ATOM 1886 N N . ILE B 1 49 ? 7.34 11.031 -17.406 1 72.06 49 ILE B N 1
ATOM 1887 C CA . ILE B 1 49 ? 8.344 11.625 -16.531 1 72.06 49 ILE B CA 1
ATOM 1888 C C . ILE B 1 49 ? 9.445 12.266 -17.375 1 72.06 49 ILE B C 1
ATOM 1890 O O . ILE B 1 49 ? 10.273 11.562 -17.969 1 72.06 49 ILE B O 1
ATOM 1894 N N . GLY B 1 50 ? 9.5 13.57 -17.359 1 76.19 50 GLY B N 1
ATOM 1895 C CA . GLY B 1 50 ? 10.383 14.234 -18.312 1 76.19 50 GLY B CA 1
ATOM 1896 C C . GLY B 1 50 ? 10.016 13.938 -19.766 1 76.19 50 GLY B C 1
ATOM 1897 O O . GLY B 1 50 ? 8.898 14.211 -20.188 1 76.19 50 GLY B O 1
ATOM 1898 N N . LYS B 1 51 ? 10.906 13.312 -20.438 1 85.5 51 LYS B N 1
ATOM 1899 C CA . LYS B 1 51 ? 10.688 13.016 -21.859 1 85.5 51 LYS B CA 1
ATOM 1900 C C . LYS B 1 51 ? 10.469 11.523 -22.078 1 85.5 51 LYS B C 1
ATOM 1902 O O . LYS B 1 51 ? 10.344 11.07 -23.219 1 85.5 51 LYS B O 1
ATOM 1907 N N . ARG B 1 52 ? 10.391 10.805 -21.016 1 87.12 52 ARG B N 1
ATOM 1908 C CA . ARG B 1 52 ? 10.258 9.359 -21.156 1 87.12 52 ARG B CA 1
ATOM 1909 C C . ARG B 1 52 ? 8.953 8.867 -20.531 1 87.12 52 ARG B C 1
ATOM 1911 O O . ARG B 1 52 ? 8.531 9.383 -19.5 1 87.12 52 ARG B O 1
ATOM 1918 N N . VAL B 1 53 ? 8.312 7.895 -21.234 1 87.75 53 VAL B N 1
ATOM 1919 C CA . VAL B 1 53 ? 7.117 7.258 -20.703 1 87.75 53 VAL B CA 1
ATOM 1920 C C . VAL B 1 53 ? 7.508 6.074 -19.828 1 87.75 53 VAL B C 1
ATOM 1922 O O . VAL B 1 53 ? 8.312 5.23 -20.219 1 87.75 53 VAL B O 1
ATOM 1925 N N . ARG B 1 54 ? 7.078 6.145 -18.562 1 86.81 54 ARG B N 1
ATOM 1926 C CA . ARG B 1 54 ? 7.309 5.051 -17.625 1 86.81 54 ARG B CA 1
ATOM 1927 C C . ARG B 1 54 ? 6 4.379 -17.234 1 86.81 54 ARG B C 1
ATOM 1929 O O . ARG B 1 54 ? 4.945 5.016 -17.234 1 86.81 54 ARG B O 1
ATOM 1936 N N . LYS B 1 55 ? 6.133 3.049 -17.016 1 90.81 55 LYS B N 1
ATOM 1937 C CA . LYS B 1 55 ? 4.973 2.312 -16.516 1 90.81 55 LYS B CA 1
ATOM 1938 C C . LYS B 1 55 ? 4.848 2.424 -15.008 1 90.81 55 LYS B C 1
ATOM 1940 O O . LYS B 1 55 ? 5.848 2.35 -14.289 1 90.81 55 LYS B O 1
ATOM 1945 N N . ARG B 1 56 ? 3.604 2.738 -14.523 1 91.38 56 ARG B N 1
ATOM 1946 C CA . ARG B 1 56 ? 3.312 2.779 -13.094 1 91.38 56 ARG B CA 1
ATOM 1947 C C . ARG B 1 56 ? 2.086 1.936 -12.758 1 91.38 56 ARG B C 1
ATOM 1949 O O . ARG B 1 56 ? 1.216 1.733 -13.609 1 91.38 56 ARG B O 1
ATOM 1956 N N . LEU B 1 57 ? 2.051 1.49 -11.531 1 96.25 57 LEU B N 1
ATOM 1957 C CA . LEU B 1 57 ? 0.888 0.734 -11.078 1 96.25 57 LEU B CA 1
ATOM 1958 C C . LEU B 1 57 ? -0.379 1.576 -11.172 1 96.25 57 LEU B C 1
ATOM 1960 O O . LEU B 1 57 ? -0.368 2.762 -10.836 1 96.25 57 LEU B O 1
ATOM 1964 N N . ASP B 1 58 ? -1.39 1.029 -11.734 1 97 58 ASP B N 1
ATOM 1965 C CA . ASP B 1 58 ? -2.707 1.659 -11.742 1 97 58 ASP B CA 1
ATOM 1966 C C . ASP B 1 58 ? -3.506 1.271 -10.5 1 97 58 ASP B C 1
ATOM 1968 O O . ASP B 1 58 ? -4.23 0.273 -10.508 1 97 58 ASP B O 1
ATOM 1972 N N . ALA B 1 59 ? -3.408 2.092 -9.484 1 96.75 59 ALA B N 1
ATOM 1973 C CA . ALA B 1 59 ? -3.943 1.782 -8.164 1 96.75 59 ALA B CA 1
ATOM 1974 C C . ALA B 1 59 ? -5.438 1.476 -8.234 1 96.75 59 ALA B C 1
ATOM 1976 O O . ALA B 1 59 ? -5.891 0.458 -7.707 1 96.75 59 ALA B O 1
ATOM 1977 N N . LYS B 1 60 ? -6.18 2.305 -8.867 1 96.69 60 LYS B N 1
ATOM 1978 C CA . LYS B 1 60 ? -7.633 2.154 -8.945 1 96.69 60 LYS B CA 1
ATOM 1979 C C . LYS B 1 60 ? -8.016 0.858 -9.648 1 96.69 60 LYS B C 1
ATOM 1981 O O . LYS B 1 60 ? -8.875 0.114 -9.172 1 96.69 60 LYS B O 1
ATOM 1986 N N . SER B 1 61 ? -7.375 0.599 -10.781 1 98 61 SER B N 1
ATOM 1987 C CA . SER B 1 61 ? -7.699 -0.595 -11.555 1 98 61 SER B CA 1
ATOM 1988 C C . SER B 1 61 ? -7.344 -1.864 -10.789 1 98 61 SER B C 1
ATOM 1990 O O . SER B 1 61 ? -8.023 -2.883 -10.922 1 98 61 SER B O 1
ATOM 1992 N N . ILE B 1 62 ? -6.266 -1.821 -10.039 1 98.44 62 ILE B N 1
ATOM 1993 C CA . ILE B 1 62 ? -5.859 -2.979 -9.258 1 98.44 62 ILE B CA 1
ATOM 1994 C C . ILE B 1 62 ? -6.898 -3.254 -8.172 1 98.44 62 ILE B C 1
ATOM 1996 O O . ILE B 1 62 ? -7.324 -4.398 -7.984 1 98.44 62 ILE B O 1
ATOM 2000 N N . VAL B 1 63 ? -7.301 -2.221 -7.453 1 97.88 63 VAL B N 1
ATOM 2001 C CA . VAL B 1 63 ? -8.305 -2.367 -6.406 1 97.88 63 VAL B CA 1
ATOM 2002 C C . VAL B 1 63 ? -9.617 -2.867 -7.012 1 97.88 63 VAL B C 1
ATOM 2004 O O . VAL B 1 63 ? -10.273 -3.744 -6.449 1 97.88 63 VAL B O 1
ATOM 2007 N N . GLN B 1 64 ? -10 -2.336 -8.172 1 97.88 64 GLN B N 1
ATOM 2008 C CA . GLN B 1 64 ? -11.211 -2.773 -8.859 1 97.88 64 GLN B CA 1
ATOM 2009 C C . GLN B 1 64 ? -11.117 -4.246 -9.25 1 97.88 64 GLN B C 1
ATOM 2011 O O . GLN B 1 64 ? -12.102 -4.984 -9.141 1 97.88 64 GLN B O 1
ATOM 2016 N N . LEU B 1 65 ? -9.969 -4.625 -9.766 1 98.31 65 LEU B N 1
ATOM 2017 C CA . LEU B 1 65 ? -9.742 -6.023 -10.109 1 98.31 65 LEU B CA 1
ATOM 2018 C C . LEU B 1 65 ? -9.969 -6.922 -8.891 1 98.31 65 LEU B C 1
ATOM 2020 O O . LEU B 1 65 ? -10.719 -7.898 -8.969 1 98.31 65 LEU B O 1
ATOM 2024 N N . ILE B 1 66 ? -9.391 -6.598 -7.77 1 98.19 66 ILE B N 1
ATOM 2025 C CA . ILE B 1 66 ? -9.5 -7.391 -6.551 1 98.19 66 ILE B CA 1
ATOM 2026 C C . ILE B 1 66 ? -10.961 -7.461 -6.109 1 98.19 66 ILE B C 1
ATOM 2028 O O . ILE B 1 66 ? -11.461 -8.539 -5.77 1 98.19 66 ILE B O 1
ATOM 2032 N N . ARG B 1 67 ? -11.625 -6.371 -6.172 1 97.12 67 ARG B N 1
ATOM 2033 C CA . ARG B 1 67 ? -13.031 -6.316 -5.77 1 97.12 67 ARG B CA 1
ATOM 2034 C C . ARG B 1 67 ? -13.891 -7.172 -6.691 1 97.12 67 ARG B C 1
ATOM 2036 O O . ARG B 1 67 ? -14.836 -7.82 -6.238 1 97.12 67 ARG B O 1
ATOM 2043 N N . SER B 1 68 ? -13.594 -7.164 -7.961 1 97.62 68 SER B N 1
A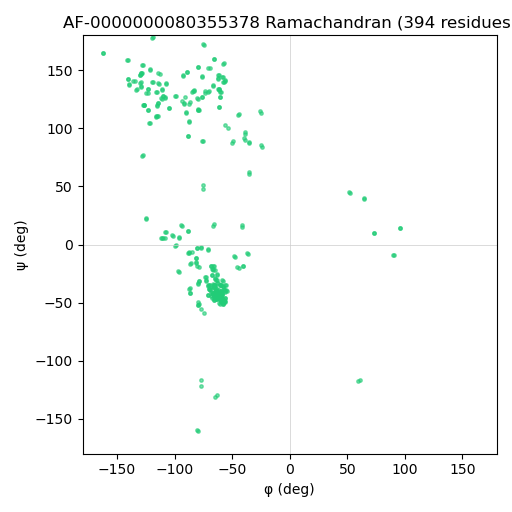TOM 2044 C CA . SER B 1 68 ? -14.398 -7.871 -8.953 1 97.62 68 SER B CA 1
ATOM 2045 C C . SER B 1 68 ? -14.305 -9.383 -8.758 1 97.62 68 SER B C 1
ATOM 2047 O O . SER B 1 68 ? -15.18 -10.125 -9.203 1 97.62 68 SER B O 1
ATOM 2049 N N . LEU B 1 69 ? -13.297 -9.852 -8.117 1 96.38 69 LEU B N 1
ATOM 2050 C CA . LEU B 1 69 ? -13.078 -11.281 -7.938 1 96.38 69 LEU B CA 1
ATOM 2051 C C . LEU B 1 69 ? -13.922 -11.82 -6.785 1 96.38 69 LEU B C 1
ATOM 2053 O O . LEU B 1 69 ? -14.078 -13.031 -6.637 1 96.38 69 LEU B O 1
ATOM 2057 N N . ASP B 1 70 ? -14.453 -10.945 -5.934 1 94.12 70 ASP B N 1
ATOM 2058 C CA . ASP B 1 70 ? -15.305 -11.312 -4.809 1 94.12 70 ASP B CA 1
ATOM 2059 C C . ASP B 1 70 ? -14.656 -12.383 -3.945 1 94.12 70 ASP B C 1
ATOM 2061 O O . ASP B 1 70 ? -15.281 -13.398 -3.623 1 94.12 70 ASP B O 1
ATOM 2065 N N . ILE B 1 71 ? -13.359 -12.164 -3.699 1 94.56 71 ILE B N 1
ATOM 2066 C CA . ILE B 1 71 ? -12.602 -13.086 -2.859 1 94.56 71 ILE B CA 1
ATOM 2067 C C . ILE B 1 71 ? -13.062 -12.953 -1.408 1 94.56 71 ILE B C 1
ATOM 2069 O O . ILE B 1 71 ? -13.203 -11.844 -0.891 1 94.56 71 ILE B O 1
ATOM 2073 N N . PRO B 1 72 ? -13.32 -14.062 -0.768 1 93.12 72 PRO B N 1
ATOM 2074 C CA . PRO B 1 72 ? -13.789 -14 0.618 1 93.12 72 PRO B CA 1
ATOM 2075 C C . PRO B 1 72 ? -12.82 -13.266 1.54 1 93.12 72 PRO B C 1
ATOM 2077 O O . PRO B 1 72 ? -11.602 -13.422 1.412 1 93.12 72 PRO B O 1
ATOM 2080 N N . HIS B 1 73 ? -13.414 -12.461 2.449 1 92.81 73 HIS B N 1
ATOM 2081 C CA . HIS B 1 73 ? -12.617 -11.836 3.496 1 92.81 73 HIS B CA 1
ATOM 2082 C C . HIS B 1 73 ? -11.852 -12.875 4.305 1 92.81 73 HIS B C 1
ATOM 2084 O O . HIS B 1 73 ? -12.383 -13.953 4.598 1 92.81 73 HIS B O 1
ATOM 2090 N N . GLY B 1 74 ? -10.641 -12.562 4.676 1 93.12 74 GLY B N 1
ATOM 2091 C CA . GLY B 1 74 ? -9.844 -13.484 5.477 1 93.12 74 GLY B CA 1
ATOM 2092 C C . GLY B 1 74 ? -9.016 -14.438 4.645 1 93.12 74 G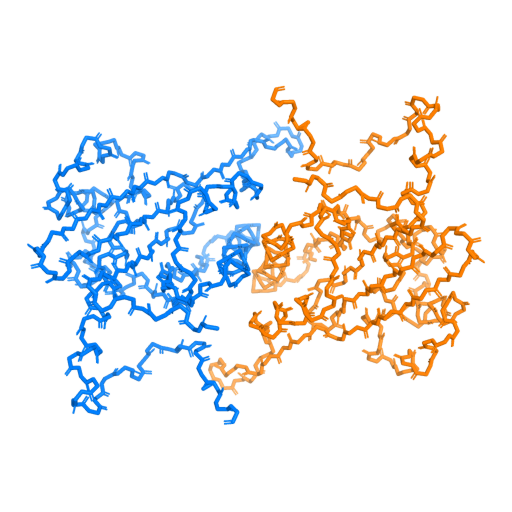LY B C 1
ATOM 2093 O O . GLY B 1 74 ? -8.18 -15.164 5.176 1 93.12 74 GLY B O 1
ATOM 2094 N N . SER B 1 75 ? -9.227 -14.492 3.279 1 95.12 75 SER B N 1
ATOM 2095 C CA . SER B 1 75 ? -8.391 -15.32 2.414 1 95.12 75 SER B CA 1
ATOM 2096 C C . SER B 1 75 ? -6.918 -14.953 2.545 1 95.12 75 SER B C 1
ATOM 2098 O O . SER B 1 75 ? -6.59 -13.828 2.943 1 95.12 75 SER B O 1
ATOM 2100 N N . THR B 1 76 ? -6.102 -15.875 2.23 1 97.31 76 THR B N 1
ATOM 2101 C CA . THR B 1 76 ? -4.668 -15.641 2.355 1 97.31 76 THR B CA 1
ATOM 2102 C C . THR B 1 76 ? -4.059 -15.289 1.001 1 97.31 76 THR B C 1
ATOM 2104 O O . THR B 1 76 ? -4.312 -15.969 0.004 1 97.31 76 THR B O 1
ATOM 2107 N N . ALA B 1 77 ? -3.373 -14.242 0.974 1 98.56 77 ALA B N 1
ATOM 2108 C CA . ALA B 1 77 ? -2.604 -13.828 -0.198 1 98.56 77 ALA B CA 1
ATOM 2109 C C . ALA B 1 77 ? -1.113 -14.086 0.005 1 98.56 77 ALA B C 1
ATOM 2111 O O . ALA B 1 77 ? -0.509 -13.562 0.944 1 98.56 77 ALA B O 1
ATOM 2112 N N . TYR B 1 78 ? -0.568 -14.914 -0.795 1 98.5 78 TYR B N 1
ATOM 2113 C CA . TYR B 1 78 ? 0.872 -15.141 -0.834 1 98.5 78 TYR B CA 1
ATOM 2114 C C . TYR B 1 78 ? 1.542 -14.234 -1.856 1 98.5 78 TYR B C 1
ATOM 2116 O O . TYR B 1 78 ? 1.16 -14.219 -3.029 1 98.5 78 TYR B O 1
ATOM 2124 N N . ILE B 1 79 ? 2.463 -13.438 -1.406 1 98.69 79 ILE B N 1
ATOM 2125 C CA . ILE B 1 79 ? 3.115 -12.469 -2.279 1 98.69 79 ILE B CA 1
ATOM 2126 C C . ILE B 1 79 ? 4.625 -12.688 -2.258 1 98.69 79 ILE B C 1
ATOM 2128 O O . ILE B 1 79 ? 5.211 -12.93 -1.198 1 98.69 79 ILE B O 1
ATOM 2132 N N . GLU B 1 80 ? 5.219 -12.688 -3.488 1 97.5 80 GLU B N 1
ATOM 2133 C CA . GLU B 1 80 ? 6.676 -12.805 -3.514 1 97.5 80 GLU B CA 1
ATOM 2134 C C . GLU B 1 80 ? 7.332 -11.633 -2.783 1 97.5 80 GLU B C 1
ATOM 2136 O O . GLU B 1 80 ? 7.02 -10.469 -3.049 1 97.5 80 GLU B O 1
ATOM 2141 N N . GLN B 1 81 ? 8.156 -11.969 -1.893 1 95.44 81 GLN B N 1
ATOM 2142 C CA . GLN B 1 81 ? 8.891 -10.93 -1.164 1 95.44 81 GLN B CA 1
ATOM 2143 C C . GLN B 1 81 ? 9.758 -10.109 -2.105 1 95.44 81 GLN B C 1
ATOM 2145 O O . GLN B 1 81 ? 10.406 -10.656 -3 1 95.44 81 GLN B O 1
ATOM 2150 N N . SER B 1 82 ? 9.656 -8.797 -1.898 1 88.19 82 SER B N 1
ATOM 2151 C CA . SER B 1 82 ? 10.492 -7.895 -2.678 1 88.19 82 SER B CA 1
ATOM 2152 C C . SER B 1 82 ? 11.906 -7.824 -2.109 1 88.19 82 SER B C 1
ATOM 2154 O O . SER B 1 82 ? 12.102 -7.453 -0.95 1 88.19 82 SER B O 1
ATOM 2156 N N . VAL B 1 83 ? 12.891 -8.234 -2.801 1 85.62 83 VAL B N 1
ATOM 2157 C CA . VAL B 1 83 ? 14.305 -8.086 -2.469 1 85.62 83 VAL B CA 1
ATOM 2158 C C . VAL B 1 83 ? 14.992 -7.211 -3.516 1 85.62 83 VAL B C 1
ATOM 2160 O O . VAL B 1 83 ? 15.18 -7.633 -4.66 1 85.62 83 VAL B O 1
ATOM 2163 N N . PRO B 1 84 ? 15.336 -6.035 -3.072 1 88.94 84 PRO B N 1
ATOM 2164 C CA . PRO B 1 84 ? 15.977 -5.172 -4.07 1 88.94 84 PRO B CA 1
ATOM 2165 C C . PRO B 1 84 ? 17.281 -5.75 -4.59 1 88.94 84 PRO B C 1
ATOM 2167 O O . PRO B 1 84 ? 18.047 -6.359 -3.832 1 88.94 84 PRO B O 1
ATOM 2170 N N . PHE B 1 85 ? 17.547 -5.574 -5.855 1 88 85 PHE B N 1
ATOM 2171 C CA . PHE B 1 85 ? 18.797 -6.027 -6.449 1 88 85 PHE B CA 1
ATOM 2172 C C . PHE B 1 85 ? 19.922 -5.047 -6.148 1 88 85 PHE B C 1
ATOM 2174 O O . PHE B 1 85 ? 19.828 -3.863 -6.484 1 88 85 PHE B O 1
ATOM 2181 N N . PRO B 1 86 ? 20.953 -5.512 -5.602 1 90.69 86 PRO B N 1
ATOM 2182 C CA . PRO B 1 86 ? 22.031 -4.617 -5.156 1 90.69 86 PRO B CA 1
ATOM 2183 C C . PRO B 1 86 ? 22.594 -3.771 -6.293 1 90.69 86 PRO B C 1
ATOM 2185 O O . PRO B 1 86 ? 23.016 -2.635 -6.066 1 90.69 86 PRO B O 1
ATOM 2188 N N . LYS B 1 87 ? 22.609 -4.266 -7.52 1 92.44 87 LYS B N 1
ATOM 2189 C CA . LYS B 1 87 ? 23.219 -3.559 -8.641 1 92.44 87 LYS B CA 1
ATOM 2190 C C . LYS B 1 87 ? 22.281 -2.502 -9.211 1 92.44 87 LYS B C 1
ATOM 2192 O O . LYS B 1 87 ? 22.688 -1.644 -9.992 1 92.44 87 LYS B O 1
ATOM 2197 N N . ASP B 1 88 ? 21.078 -2.562 -8.797 1 91.94 88 ASP B N 1
ATOM 2198 C CA . ASP B 1 88 ? 20.125 -1.559 -9.25 1 91.94 88 ASP B CA 1
ATOM 2199 C C . ASP B 1 88 ? 20.438 -0.189 -8.656 1 91.94 88 ASP B C 1
ATOM 2201 O O . ASP B 1 88 ? 21.031 -0.097 -7.586 1 91.94 88 ASP B O 1
ATOM 2205 N N . GLY B 1 89 ? 20.078 0.873 -9.352 1 92.38 89 GLY B N 1
ATOM 2206 C CA . GLY B 1 89 ? 20.234 2.225 -8.836 1 92.38 89 GLY B CA 1
ATOM 2207 C C . GLY B 1 89 ? 19.203 2.584 -7.789 1 92.38 89 GLY B C 1
ATOM 2208 O O . GLY B 1 89 ? 18.281 1.805 -7.516 1 92.38 89 GLY B O 1
ATOM 2209 N N . LYS B 1 90 ? 19.375 3.699 -7.184 1 92.94 90 LYS B N 1
ATOM 2210 C CA . LYS B 1 90 ? 18.5 4.191 -6.129 1 92.94 90 LYS B CA 1
ATOM 2211 C C . LYS B 1 90 ? 17.047 4.27 -6.617 1 92.94 90 LYS B C 1
ATOM 2213 O O . LYS B 1 90 ? 16.125 3.924 -5.887 1 92.94 90 LYS B O 1
ATOM 2218 N N . GLN B 1 91 ? 16.844 4.711 -7.836 1 90.75 91 GLN B N 1
ATOM 2219 C CA . GLN B 1 91 ? 15.508 4.812 -8.406 1 90.75 91 GLN B CA 1
ATOM 2220 C C . GLN B 1 91 ? 14.844 3.443 -8.492 1 90.75 91 GLN B C 1
ATOM 2222 O O . GLN B 1 91 ? 13.633 3.322 -8.281 1 90.75 91 GLN B O 1
ATOM 2227 N N . GLY B 1 92 ? 15.648 2.463 -8.914 1 91.81 92 GLY B N 1
ATOM 2228 C CA . GLY B 1 92 ? 15.141 1.098 -8.938 1 91.81 92 GLY B CA 1
ATOM 2229 C C . GLY B 1 92 ? 14.711 0.598 -7.574 1 91.81 92 GLY B C 1
ATOM 2230 O O . GLY B 1 92 ? 13.68 -0.061 -7.445 1 91.81 92 GLY B O 1
ATOM 2231 N N . TRP B 1 93 ? 15.508 0.93 -6.582 1 94.31 93 TRP B N 1
ATOM 2232 C CA . TRP B 1 93 ? 15.18 0.539 -5.215 1 94.31 93 TRP B CA 1
ATOM 2233 C C . TRP B 1 93 ? 13.898 1.223 -4.746 1 94.31 93 TRP B C 1
ATOM 2235 O O . TRP B 1 93 ? 13.023 0.581 -4.16 1 94.31 93 TRP B O 1
ATOM 2245 N N . TYR B 1 94 ? 13.734 2.514 -5.035 1 94.5 94 TYR B N 1
ATOM 2246 C CA . TYR B 1 94 ? 12.531 3.25 -4.664 1 94.5 94 TYR B CA 1
ATOM 2247 C C . TYR B 1 94 ? 11.297 2.645 -5.324 1 94.5 94 TYR B C 1
ATOM 2249 O O . TYR B 1 94 ? 10.289 2.385 -4.656 1 94.5 94 TYR B O 1
ATOM 2257 N N . SER B 1 95 ? 11.375 2.365 -6.574 1 93.44 95 SER B N 1
ATOM 2258 C CA . SER B 1 95 ? 10.25 1.834 -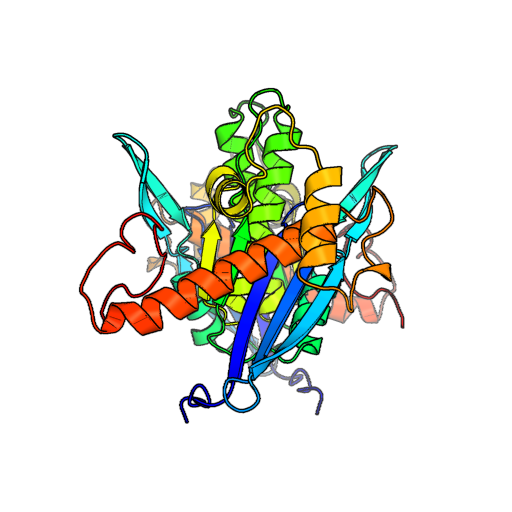7.332 1 93.44 95 SER B CA 1
ATOM 2259 C C . SER B 1 95 ? 9.867 0.44 -6.848 1 93.44 95 SER B C 1
ATOM 2261 O O . SER B 1 95 ? 8.68 0.106 -6.777 1 93.44 95 SER B O 1
ATOM 2263 N N . GLY B 1 96 ? 10.906 -0.333 -6.594 1 94.62 96 GLY B N 1
ATOM 2264 C CA . GLY B 1 96 ? 10.648 -1.649 -6.035 1 94.62 96 GLY B CA 1
ATOM 2265 C C . GLY B 1 96 ? 9.93 -1.599 -4.703 1 94.62 96 GLY B C 1
ATOM 2266 O O . GLY B 1 96 ? 8.945 -2.32 -4.492 1 94.62 96 GLY B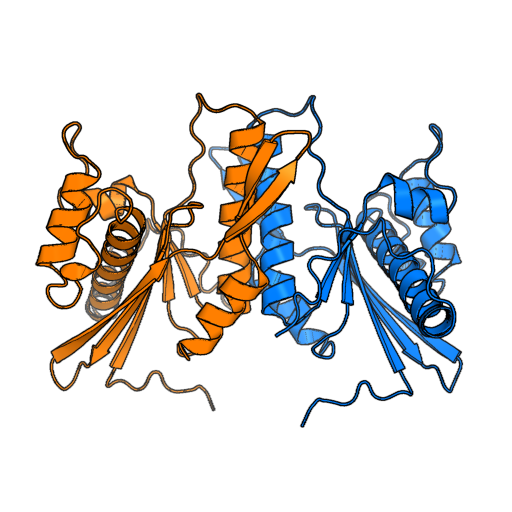 O 1
ATOM 2267 N N . GLY B 1 97 ? 10.43 -0.746 -3.846 1 96 97 GLY B N 1
ATOM 2268 C CA . GLY B 1 97 ? 9.766 -0.551 -2.566 1 96 97 GLY B CA 1
ATOM 2269 C C . GLY B 1 97 ? 8.336 -0.06 -2.703 1 96 97 GLY B C 1
ATOM 2270 O O . GLY B 1 97 ? 7.434 -0.579 -2.049 1 96 97 GLY B O 1
ATOM 2271 N N . PHE B 1 98 ? 8.133 0.904 -3.586 1 96.38 98 PHE B N 1
ATOM 2272 C CA . PHE B 1 98 ? 6.809 1.466 -3.809 1 96.38 98 PHE B CA 1
ATOM 2273 C C . PHE B 1 98 ? 5.824 0.38 -4.23 1 96.38 98 PHE B C 1
ATOM 2275 O O . PHE B 1 98 ? 4.75 0.247 -3.643 1 96.38 98 PHE B O 1
ATOM 2282 N N . GLY B 1 99 ? 6.199 -0.354 -5.191 1 97 99 GLY B N 1
ATOM 2283 C CA . GLY B 1 99 ? 5.32 -1.398 -5.695 1 97 99 GLY B CA 1
ATOM 2284 C C . GLY B 1 99 ? 4.969 -2.439 -4.648 1 97 99 GLY B C 1
ATOM 2285 O O . GLY B 1 99 ? 3.803 -2.801 -4.492 1 97 99 GLY B O 1
ATOM 2286 N N . TYR B 1 100 ? 5.984 -2.895 -3.932 1 97.81 100 TYR B N 1
ATOM 2287 C CA . TYR B 1 100 ? 5.77 -3.906 -2.9 1 97.81 100 TYR B CA 1
ATOM 2288 C C . TYR B 1 100 ? 4.887 -3.365 -1.783 1 97.81 100 TYR B C 1
ATOM 2290 O O . TYR B 1 100 ? 3.93 -4.023 -1.367 1 97.81 100 TYR B O 1
ATOM 2298 N N . GLY B 1 101 ? 5.191 -2.168 -1.326 1 97.81 101 GLY B N 1
ATOM 2299 C CA . GLY B 1 101 ? 4.352 -1.526 -0.329 1 97.81 101 GLY B CA 1
ATOM 2300 C C . GLY B 1 101 ? 2.916 -1.342 -0.787 1 97.81 101 GLY B C 1
ATOM 2301 O O . GLY B 1 101 ? 1.979 -1.59 -0.025 1 97.81 101 GLY B O 1
ATOM 2302 N N . PHE B 1 102 ? 2.766 -0.919 -2.021 1 98.38 102 PHE B N 1
ATOM 2303 C CA . PHE B 1 102 ? 1.445 -0.728 -2.609 1 98.38 102 PHE B CA 1
ATOM 2304 C C . PHE B 1 102 ? 0.626 -2.01 -2.529 1 98.38 102 PHE B C 1
ATOM 2306 O O . PHE B 1 102 ? -0.526 -1.99 -2.094 1 98.38 102 PHE B O 1
ATOM 2313 N N . TRP B 1 103 ? 1.203 -3.111 -2.875 1 98.62 103 TRP B N 1
ATOM 2314 C CA . TRP B 1 103 ? 0.508 -4.395 -2.85 1 98.62 103 TRP B CA 1
ATOM 2315 C C . TRP B 1 103 ? 0.152 -4.793 -1.421 1 98.62 103 TRP B C 1
ATOM 2317 O O . TRP B 1 103 ? -0.977 -5.211 -1.149 1 98.62 103 TRP B O 1
ATOM 2327 N N . ILE B 1 104 ? 1.109 -4.656 -0.472 1 98.25 104 ILE B N 1
ATOM 2328 C CA . ILE B 1 104 ? 0.856 -5.027 0.917 1 98.25 104 ILE B CA 1
ATOM 2329 C C . ILE B 1 104 ? -0.31 -4.207 1.464 1 98.25 104 ILE B C 1
ATOM 2331 O O . ILE B 1 104 ? -1.263 -4.766 2.016 1 98.25 104 ILE B O 1
ATOM 2335 N N . GLY B 1 105 ? -0.252 -2.895 1.252 1 98.44 105 GLY B N 1
ATOM 2336 C CA . GLY B 1 105 ? -1.331 -2.039 1.72 1 98.44 105 GLY B CA 1
ATOM 2337 C C . GLY B 1 105 ? -2.678 -2.393 1.117 1 98.44 105 GLY B C 1
ATOM 2338 O O . GLY B 1 105 ? -3.684 -2.459 1.827 1 98.44 105 GLY B O 1
ATOM 2339 N N . THR B 1 106 ? -2.701 -2.615 -0.187 1 98.69 106 THR B N 1
ATOM 2340 C CA . THR B 1 106 ? -3.922 -2.939 -0.918 1 98.69 106 THR B CA 1
ATOM 2341 C C . THR B 1 106 ? -4.516 -4.254 -0.424 1 98.69 106 THR B C 1
ATOM 2343 O O . THR B 1 106 ? -5.715 -4.34 -0.158 1 98.69 106 THR B O 1
ATOM 2346 N N . LEU B 1 107 ? -3.67 -5.277 -0.212 1 98.62 107 LEU B N 1
ATOM 2347 C CA . LEU B 1 107 ? -4.133 -6.605 0.177 1 98.62 107 LEU B CA 1
ATOM 2348 C C . LEU B 1 107 ? -4.648 -6.602 1.612 1 98.62 107 LEU B C 1
ATOM 2350 O O . LEU B 1 107 ? -5.727 -7.129 1.89 1 98.62 107 LEU B O 1
ATOM 2354 N N . VAL B 1 108 ? -3.941 -5.957 2.535 1 98.38 108 VAL B N 1
ATOM 2355 C CA . VAL B 1 108 ? -4.355 -5.902 3.934 1 98.38 108 VAL B CA 1
ATOM 2356 C C . VAL B 1 108 ? -5.648 -5.098 4.059 1 98.38 108 VAL B C 1
ATOM 2358 O O . VAL B 1 108 ? -6.578 -5.512 4.758 1 98.38 108 VAL B O 1
ATOM 2361 N N . ALA B 1 109 ? -5.73 -4.016 3.359 1 98.38 109 ALA B N 1
ATOM 2362 C CA . ALA B 1 109 ? -6.926 -3.178 3.414 1 98.38 109 ALA B CA 1
ATOM 2363 C C . ALA B 1 109 ? -8.125 -3.891 2.793 1 98.38 109 ALA B C 1
ATOM 2365 O O . ALA B 1 109 ? -9.273 -3.594 3.131 1 98.38 109 ALA B O 1
ATOM 2366 N N . SER B 1 110 ? -7.855 -4.828 1.861 1 97.81 110 SER B N 1
ATOM 2367 C CA . SER B 1 110 ? -8.914 -5.605 1.23 1 97.81 110 SER B CA 1
ATOM 2368 C C . SER B 1 110 ? -9.359 -6.758 2.123 1 97.81 110 SER B C 1
ATOM 2370 O O . SER B 1 110 ? -10.258 -7.523 1.756 1 97.81 110 SER B O 1
ATOM 2372 N N . GLY B 1 111 ? -8.703 -6.922 3.275 1 97 111 GLY B N 1
ATOM 2373 C CA . GLY B 1 111 ? -9.148 -7.891 4.266 1 97 111 GLY B CA 1
ATOM 2374 C C . GLY B 1 111 ? -8.43 -9.219 4.156 1 97 111 GLY B C 1
ATOM 2375 O O . GLY B 1 111 ? -8.875 -10.227 4.719 1 97 111 GLY B O 1
ATOM 2376 N N . PHE B 1 112 ? -7.355 -9.266 3.436 1 97.75 112 PHE B N 1
ATOM 2377 C CA . PHE B 1 112 ? -6.629 -10.516 3.258 1 97.75 112 PHE B CA 1
ATOM 2378 C C . PHE B 1 112 ? -5.527 -10.656 4.301 1 97.75 112 PHE B C 1
ATOM 2380 O O . PHE B 1 112 ? -4.992 -9.656 4.785 1 97.75 112 PHE B O 1
ATOM 2387 N N . SER B 1 113 ? -5.309 -11.867 4.715 1 97.06 113 SER B N 1
ATOM 2388 C CA . SER B 1 113 ? -4.051 -12.18 5.387 1 97.06 113 SER B CA 1
ATOM 2389 C C . SER B 1 113 ? -2.902 -12.289 4.391 1 97.06 113 SER B C 1
ATOM 2391 O O . SER B 1 113 ? -2.996 -13.023 3.402 1 97.06 113 SER B O 1
ATOM 2393 N N . VAL B 1 114 ? -1.828 -11.57 4.617 1 97.69 114 VAL B N 1
ATOM 2394 C CA . VAL B 1 114 ? -0.763 -11.484 3.625 1 97.69 114 VAL B CA 1
ATOM 2395 C C . VAL B 1 114 ? 0.472 -12.227 4.125 1 97.69 114 VAL B C 1
ATOM 2397 O O . VAL B 1 114 ? 0.938 -11.992 5.242 1 97.69 114 VAL B O 1
ATOM 2400 N N . VAL B 1 115 ? 0.962 -13.102 3.299 1 96.94 115 VAL B N 1
ATOM 2401 C CA . VAL B 1 115 ? 2.143 -13.898 3.627 1 96.94 115 VAL B CA 1
ATOM 2402 C C . VAL B 1 115 ? 3.229 -13.664 2.578 1 96.94 115 VAL B C 1
ATOM 2404 O O . VAL B 1 115 ? 3.148 -14.188 1.466 1 96.94 115 VAL B O 1
ATOM 2407 N N . PRO B 1 116 ? 4.238 -12.906 2.928 1 96.31 116 PRO B N 1
ATOM 2408 C CA . PRO B 1 116 ? 5.375 -12.789 2.014 1 96.31 116 PRO B CA 1
ATOM 2409 C C . PRO B 1 116 ? 6.148 -14.102 1.869 1 96.31 116 PRO B C 1
ATOM 2411 O O . PRO B 1 116 ? 6.395 -14.789 2.863 1 96.31 116 PRO B O 1
ATOM 2414 N N . VAL B 1 117 ? 6.527 -14.445 0.657 1 96.62 117 VAL B N 1
ATOM 2415 C CA . VAL B 1 117 ? 7.258 -15.68 0.38 1 96.62 117 VAL B CA 1
ATOM 2416 C C . VAL B 1 117 ? 8.523 -15.359 -0.411 1 96.62 117 VAL B C 1
ATOM 2418 O O . VAL B 1 117 ? 8.461 -14.789 -1.499 1 96.62 117 VAL B O 1
ATOM 2421 N N . PRO B 1 118 ? 9.68 -15.688 0.123 1 94.81 118 PRO B N 1
ATOM 2422 C CA . PRO B 1 118 ? 10.891 -15.508 -0.675 1 94.81 118 PRO B CA 1
ATOM 2423 C C . PRO B 1 118 ? 10.859 -16.297 -1.986 1 94.81 118 PRO B C 1
ATOM 2425 O O . PRO B 1 118 ? 10.352 -17.422 -2.025 1 94.81 118 PRO B O 1
ATOM 2428 N N . SER B 1 119 ? 11.453 -15.656 -3.012 1 94.12 119 SER B N 1
ATOM 2429 C CA . SER B 1 119 ? 11.469 -16.297 -4.32 1 94.12 119 SER B CA 1
ATOM 2430 C C . SER B 1 119 ? 12.203 -17.641 -4.277 1 94.12 119 SER B C 1
ATOM 2432 O O . SER B 1 119 ? 11.789 -18.594 -4.918 1 94.12 119 SER B O 1
ATOM 2434 N N . SER B 1 120 ? 13.273 -17.719 -3.424 1 92.88 120 SER B N 1
ATOM 2435 C CA . SER B 1 120 ? 14.078 -18.922 -3.348 1 92.88 120 SER B CA 1
ATOM 2436 C C . SER B 1 120 ? 13.266 -20.094 -2.809 1 92.88 120 SER B C 1
ATOM 2438 O O . SER B 1 120 ? 13.469 -21.25 -3.215 1 92.88 120 SER B O 1
ATOM 2440 N N . VAL B 1 121 ? 12.266 -19.844 -1.971 1 94.12 121 VAL B N 1
ATOM 2441 C CA . VAL B 1 121 ? 11.508 -20.891 -1.28 1 94.12 121 VAL B CA 1
ATOM 2442 C C . VAL B 1 121 ? 10.469 -21.484 -2.227 1 94.12 121 VAL B C 1
ATOM 2444 O O . VAL B 1 121 ? 10.438 -22.703 -2.428 1 94.12 121 VAL B O 1
ATOM 2447 N N . TRP B 1 122 ? 9.672 -20.625 -2.836 1 95.25 122 TRP B N 1
ATOM 2448 C CA . TRP B 1 122 ? 8.617 -21.188 -3.68 1 95.25 122 TRP B CA 1
ATOM 2449 C C . TRP B 1 122 ? 9.203 -21.766 -4.969 1 95.25 122 TRP B C 1
ATOM 2451 O O . TRP B 1 122 ? 8.703 -22.766 -5.496 1 95.25 122 TRP B O 1
ATOM 2461 N N . LYS B 1 123 ? 10.273 -21.188 -5.457 1 95.69 123 LYS B N 1
ATOM 2462 C CA . LYS B 1 123 ? 10.914 -21.719 -6.652 1 95.69 123 LYS B CA 1
ATOM 2463 C C . LYS B 1 123 ? 11.508 -23.094 -6.387 1 95.69 123 LYS B C 1
ATOM 2465 O O . LYS B 1 123 ? 11.422 -24 -7.227 1 95.69 123 LYS B O 1
ATOM 2470 N N . ARG B 1 124 ? 12.172 -23.25 -5.223 1 94.75 124 ARG B N 1
ATOM 2471 C CA . ARG B 1 124 ? 12.734 -24.547 -4.863 1 94.75 124 ARG B CA 1
ATOM 2472 C C . ARG B 1 124 ? 11.648 -25.609 -4.785 1 94.75 124 ARG B C 1
ATOM 2474 O O . ARG B 1 124 ? 11.852 -26.75 -5.211 1 94.75 124 ARG B O 1
ATOM 2481 N N . HIS B 1 125 ? 10.516 -25.266 -4.262 1 94.62 125 HIS B N 1
ATOM 2482 C CA . HIS B 1 125 ? 9.383 -26.188 -4.152 1 94.62 125 HIS B CA 1
ATOM 2483 C C . HIS B 1 125 ? 9.008 -26.75 -5.516 1 94.62 125 HIS B C 1
ATOM 2485 O O . HIS B 1 125 ? 8.641 -27.922 -5.625 1 94.62 125 HIS B O 1
ATOM 2491 N N . PHE B 1 126 ? 9.117 -25.984 -6.594 1 96 126 PHE B N 1
ATOM 2492 C CA . PHE B 1 126 ? 8.711 -26.406 -7.926 1 96 126 PHE B CA 1
ATOM 2493 C C . PHE B 1 126 ? 9.93 -26.812 -8.758 1 96 126 PHE B C 1
ATOM 2495 O O . PHE B 1 126 ? 9.844 -26.922 -9.984 1 96 126 PHE B O 1
ATOM 2502 N N . GLN B 1 127 ? 11.164 -26.875 -8.086 1 93.5 127 GLN B N 1
ATOM 2503 C CA . GLN B 1 127 ? 12.414 -27.281 -8.727 1 93.5 127 GLN B CA 1
ATOM 2504 C C . GLN B 1 127 ? 12.828 -26.297 -9.812 1 93.5 127 GLN B C 1
ATOM 2506 O O . GLN B 1 127 ? 13.234 -26.703 -10.898 1 93.5 127 GLN B O 1
ATOM 2511 N N . LEU B 1 128 ? 12.602 -25 -9.469 1 93.94 128 LEU B N 1
ATOM 2512 C CA . LEU B 1 128 ? 12.938 -23.906 -10.383 1 93.94 128 LEU B CA 1
ATOM 2513 C C . LEU B 1 128 ? 14.109 -23.094 -9.852 1 93.94 128 LEU B C 1
ATOM 2515 O O . LEU B 1 128 ? 14.359 -21.984 -10.32 1 93.94 128 LEU B O 1
ATOM 2519 N N . ALA B 1 129 ? 14.75 -23.453 -8.797 1 83.12 129 ALA B N 1
ATOM 2520 C CA . ALA B 1 129 ? 15.766 -22.656 -8.109 1 83.12 129 ALA B CA 1
ATOM 2521 C C . ALA B 1 129 ? 17.141 -22.891 -8.711 1 83.12 129 ALA B C 1
ATOM 2523 O O . ALA B 1 129 ? 18.094 -22.156 -8.422 1 83.12 129 ALA B O 1
ATOM 2524 N N . GLY B 1 130 ? 17.422 -23.719 -9.555 1 77.44 130 GLY B N 1
ATOM 2525 C CA . GLY B 1 130 ? 18.75 -24 -10.07 1 77.44 130 GLY B CA 1
ATOM 2526 C C . GLY B 1 130 ? 19.25 -22.953 -11.047 1 77.44 130 GLY B C 1
ATOM 2527 O O . GLY B 1 130 ? 18.453 -22.219 -11.633 1 77.44 130 GLY B O 1
ATOM 2528 N N . GLY B 1 131 ? 20.562 -22.672 -11.016 1 76.62 131 GLY B N 1
ATOM 2529 C CA . GLY B 1 131 ? 21.219 -21.703 -11.859 1 76.62 131 GLY B CA 1
ATOM 2530 C C . GLY B 1 131 ? 20.797 -21.766 -13.312 1 76.62 131 GLY B C 1
ATOM 2531 O O . GLY B 1 131 ? 20.859 -20.781 -14.039 1 76.62 131 GLY B O 1
ATOM 2532 N N . ASN B 1 132 ? 20.266 -22.828 -13.719 1 80.31 132 ASN B N 1
ATOM 2533 C CA . ASN B 1 132 ? 19.875 -23 -15.117 1 80.31 132 ASN B CA 1
ATOM 2534 C C . ASN B 1 132 ? 18.391 -22.75 -15.328 1 80.31 132 ASN B C 1
ATOM 2536 O O . ASN B 1 132 ? 17.906 -22.797 -16.453 1 80.31 132 ASN B O 1
ATOM 2540 N N . CYS B 1 133 ? 17.703 -22.438 -14.273 1 81.81 133 CYS B N 1
ATOM 2541 C CA . CYS B 1 133 ? 16.266 -22.219 -14.391 1 81.81 133 CYS B CA 1
ATOM 2542 C C . CYS B 1 133 ? 15.977 -20.797 -14.844 1 81.81 133 CYS B C 1
ATOM 2544 O O . CYS B 1 133 ? 16.609 -19.844 -14.375 1 81.81 133 CYS B O 1
ATOM 2546 N N . THR B 1 134 ? 15.07 -20.797 -15.867 1 86.5 134 THR B N 1
ATOM 2547 C CA . THR B 1 134 ? 14.719 -19.531 -16.484 1 86.5 134 THR B CA 1
ATOM 2548 C C . THR B 1 134 ? 13.227 -19.234 -16.312 1 86.5 134 THR B C 1
ATOM 2550 O O . THR B 1 134 ? 12.5 -20.047 -15.742 1 86.5 134 THR B O 1
ATOM 2553 N N . LYS B 1 135 ? 12.828 -18.141 -16.797 1 88 135 LYS B N 1
ATOM 2554 C CA . LYS B 1 135 ? 11.43 -17.734 -16.797 1 88 135 LYS B CA 1
ATOM 2555 C C . LYS B 1 135 ? 10.594 -18.641 -17.703 1 88 135 LYS B C 1
ATOM 2557 O O . LYS B 1 135 ? 9.406 -18.844 -17.469 1 88 135 LYS B O 1
ATOM 2562 N N . ASP B 1 136 ? 11.266 -19.266 -18.594 1 93.75 136 ASP B N 1
ATOM 2563 C CA . ASP B 1 136 ? 10.609 -20.25 -19.453 1 93.75 136 ASP B CA 1
ATOM 2564 C C . ASP B 1 136 ? 10.234 -21.5 -18.672 1 93.75 136 ASP B C 1
ATOM 2566 O O . ASP B 1 136 ? 9.195 -22.125 -18.938 1 93.75 136 ASP B O 1
ATOM 2570 N N . ASP B 1 137 ? 11.07 -21.828 -17.766 1 95.38 137 ASP B N 1
ATOM 2571 C CA . ASP B 1 137 ? 10.789 -23 -16.922 1 95.38 137 ASP B CA 1
ATOM 2572 C C . ASP B 1 137 ? 9.57 -22.75 -16.031 1 95.38 137 ASP B C 1
ATOM 2574 O O . ASP B 1 137 ? 8.758 -23.656 -15.828 1 95.38 137 ASP B O 1
ATOM 2578 N N . SER B 1 138 ? 9.438 -21.531 -15.578 1 95.81 138 SER B N 1
ATOM 2579 C CA . SER B 1 138 ? 8.266 -21.172 -14.773 1 95.81 138 SER B CA 1
ATOM 2580 C C . SER B 1 138 ? 6.98 -21.312 -15.586 1 95.81 138 SER B C 1
ATOM 2582 O O . SER B 1 138 ? 5.984 -21.844 -15.086 1 95.81 138 SER B O 1
ATOM 2584 N N . ARG B 1 139 ? 6.98 -20.875 -16.797 1 97.44 139 ARG B N 1
ATOM 2585 C CA . ARG B 1 139 ? 5.816 -21 -17.672 1 97.44 139 ARG B CA 1
ATOM 2586 C C . ARG B 1 139 ? 5.465 -22.453 -17.922 1 97.44 139 ARG B C 1
ATOM 2588 O O . ARG B 1 139 ? 4.289 -22.828 -17.922 1 97.44 139 ARG B O 1
ATOM 2595 N N . ARG B 1 140 ? 6.508 -23.25 -18.156 1 96.62 140 ARG B N 1
ATOM 2596 C CA . ARG B 1 140 ? 6.297 -24.672 -18.391 1 96.62 140 ARG B CA 1
ATOM 2597 C C . ARG B 1 140 ? 5.633 -25.328 -17.188 1 96.62 140 ARG B C 1
ATOM 2599 O O . ARG B 1 140 ? 4.605 -26 -17.328 1 96.62 140 ARG B O 1
ATOM 2606 N N . VAL B 1 141 ? 6.199 -25.109 -15.992 1 97.38 141 VAL B N 1
ATOM 2607 C CA . VAL B 1 141 ? 5.695 -25.734 -14.773 1 97.38 141 VAL B CA 1
ATOM 2608 C C . VAL B 1 141 ? 4.273 -25.234 -14.492 1 97.38 141 VAL B C 1
ATOM 2610 O O . VAL B 1 141 ? 3.395 -26.031 -14.148 1 97.38 141 VAL B O 1
ATOM 2613 N N . ALA B 1 142 ? 4 -23.938 -14.703 1 98.31 142 ALA B N 1
ATOM 2614 C CA . ALA B 1 142 ? 2.666 -23.391 -14.492 1 98.31 142 ALA B CA 1
ATOM 2615 C C . ALA B 1 142 ? 1.657 -24 -15.461 1 98.31 142 ALA B C 1
ATOM 2617 O O . ALA B 1 142 ? 0.537 -24.328 -15.07 1 98.31 142 ALA B O 1
ATOM 2618 N N . SER B 1 143 ? 2.064 -24.188 -16.688 1 98 143 SER B N 1
ATOM 2619 C CA . SER B 1 143 ? 1.188 -24.766 -17.703 1 98 143 SER B CA 1
ATOM 2620 C C . SER B 1 143 ? 0.847 -26.219 -17.375 1 98 143 SER B C 1
ATOM 2622 O O . SER B 1 143 ? -0.258 -26.688 -17.656 1 98 143 SER B O 1
ATOM 2624 N N . GLU B 1 144 ? 1.787 -26.922 -16.797 1 97.12 144 GLU B N 1
ATOM 2625 C CA . GLU B 1 144 ? 1.564 -28.312 -16.391 1 97.12 144 GLU B CA 1
ATOM 2626 C C . GLU B 1 144 ? 0.607 -28.391 -15.203 1 97.12 144 GLU B C 1
ATOM 2628 O O . GLU B 1 144 ? -0.255 -29.266 -15.156 1 97.12 144 GLU B O 1
ATOM 2633 N N . LEU B 1 145 ? 0.737 -27.469 -14.32 1 96.06 145 LEU B N 1
ATOM 2634 C CA . LEU B 1 145 ? -0.069 -27.469 -13.102 1 96.06 145 LEU B CA 1
ATOM 2635 C C . LEU B 1 145 ? -1.475 -26.938 -13.383 1 96.06 145 LEU B C 1
ATOM 2637 O O . LEU B 1 145 ? -2.432 -27.328 -12.711 1 96.06 145 LEU B O 1
ATOM 2641 N N . PHE B 1 146 ? -1.571 -26 -14.375 1 97.12 146 PHE B N 1
ATOM 2642 C CA . PHE B 1 146 ? -2.85 -25.391 -14.719 1 97.12 146 PHE B CA 1
ATOM 2643 C C . PHE B 1 146 ? -3.119 -25.5 -16.219 1 97.12 146 PHE B C 1
ATOM 2645 O O . PHE B 1 146 ? -3.164 -24.484 -16.922 1 97.12 146 PHE B O 1
ATOM 2652 N N . PRO B 1 147 ? -3.494 -26.641 -16.625 1 96.94 147 PRO B N 1
ATOM 2653 C CA . PRO B 1 147 ? -3.658 -26.859 -18.062 1 96.94 147 PRO B CA 1
ATOM 2654 C C . PRO B 1 147 ? -4.754 -26 -18.672 1 96.94 147 PRO B C 1
ATOM 2656 O O . PRO B 1 147 ? -4.66 -25.609 -19.844 1 96.94 147 PRO B O 1
ATOM 2659 N N . SER B 1 148 ? -5.789 -25.656 -17.922 1 96.19 148 SER B N 1
ATOM 2660 C CA . SER B 1 148 ? -6.887 -24.844 -18.438 1 96.19 148 SER B CA 1
ATOM 2661 C C . SER B 1 148 ? -6.422 -23.438 -18.766 1 96.19 148 SER B C 1
ATOM 2663 O O . SER B 1 148 ? -7.09 -22.703 -19.5 1 96.19 148 SER B O 1
ATOM 2665 N N . LEU B 1 149 ? -5.25 -23.047 -18.188 1 98.06 149 LEU B N 1
ATOM 2666 C CA . LEU B 1 149 ? -4.738 -21.688 -18.391 1 98.06 149 LEU B CA 1
ATOM 2667 C C . LEU B 1 149 ? -3.523 -21.703 -19.312 1 98.06 149 LEU B C 1
ATOM 2669 O O . LEU B 1 149 ? -2.865 -20.672 -19.484 1 98.06 149 LEU B O 1
ATOM 2673 N N . SER B 1 150 ? -3.238 -22.797 -19.938 1 97.56 150 SER B N 1
ATOM 2674 C CA . SER B 1 150 ? -2.025 -22.953 -20.734 1 97.56 150 SER B CA 1
ATOM 2675 C C . SER B 1 150 ? -1.974 -21.938 -21.859 1 97.56 150 SER B C 1
ATOM 2677 O O . SER B 1 150 ? -0.901 -21.438 -22.203 1 97.56 150 SER B O 1
ATOM 2679 N N . SER B 1 151 ? -3.104 -21.594 -22.438 1 97.88 151 SER B N 1
ATOM 2680 C CA . SER B 1 151 ? -3.154 -20.656 -23.562 1 97.88 151 SER B CA 1
ATOM 2681 C C . SER B 1 151 ? -2.775 -19.25 -23.109 1 97.88 151 SER B C 1
ATOM 2683 O O . SER B 1 151 ? -2.373 -18.422 -23.938 1 97.88 151 SER B O 1
ATOM 2685 N N . GLN B 1 152 ? -2.836 -18.984 -21.797 1 98.25 152 GLN B N 1
ATOM 2686 C CA . GLN B 1 152 ? -2.52 -17.656 -21.25 1 98.25 152 GLN B CA 1
ATOM 2687 C C . GLN B 1 152 ? -1.073 -17.594 -20.766 1 98.25 152 GLN B C 1
ATOM 2689 O O . GLN B 1 152 ? -0.658 -16.609 -20.172 1 98.25 152 GLN B O 1
ATOM 2694 N N . LEU B 1 153 ? -0.3 -18.688 -21.031 1 98.25 153 LEU B N 1
ATOM 2695 C CA . LEU B 1 153 ? 1.059 -18.766 -20.5 1 98.25 153 LEU B CA 1
ATOM 2696 C C . LEU B 1 153 ? 2.062 -19 -21.625 1 98.25 153 LEU B C 1
ATOM 2698 O O . LEU B 1 153 ? 3.201 -19.406 -21.359 1 98.25 153 LEU B O 1
ATOM 2702 N N . LYS B 1 154 ? 1.714 -18.672 -22.797 1 95.88 154 LYS B N 1
ATOM 2703 C CA . LYS B 1 154 ? 2.488 -19.078 -23.969 1 95.88 154 LYS B CA 1
ATOM 2704 C C . LYS B 1 154 ? 3.609 -18.078 -24.266 1 95.88 154 LYS B C 1
ATOM 2706 O O . LYS B 1 154 ? 4.719 -18.484 -24.625 1 95.88 154 LYS B O 1
ATOM 2711 N N . ARG B 1 155 ? 3.322 -16.844 -24.156 1 96.06 155 ARG B N 1
ATOM 2712 C CA . ARG B 1 155 ? 4.293 -15.836 -24.547 1 96.06 155 ARG B CA 1
ATOM 2713 C C . ARG B 1 155 ? 5.348 -15.633 -23.469 1 96.06 155 ARG B C 1
ATOM 2715 O O . ARG B 1 155 ? 5.047 -15.742 -22.266 1 96.06 155 ARG B O 1
ATOM 2722 N N . LYS B 1 156 ? 6.473 -15.234 -23.859 1 94.88 156 LYS B N 1
ATOM 2723 C CA . LYS B 1 156 ? 7.547 -14.914 -22.922 1 94.88 156 LYS B CA 1
ATOM 2724 C C . LYS B 1 156 ? 7.109 -13.859 -21.922 1 94.88 156 LYS B C 1
ATOM 2726 O O . LYS B 1 156 ? 7.496 -13.906 -20.75 1 94.88 156 LYS B O 1
ATOM 2731 N N . LYS B 1 157 ? 6.359 -12.875 -22.328 1 95.75 157 LYS B N 1
ATOM 2732 C CA . LYS B 1 157 ? 5.914 -11.789 -21.469 1 95.75 157 LYS B CA 1
ATOM 2733 C C . LYS B 1 157 ? 4.863 -12.273 -20.469 1 95.75 157 LYS B C 1
ATOM 2735 O O . LYS B 1 157 ? 4.422 -11.516 -19.609 1 95.75 157 LYS B O 1
ATOM 2740 N N . ASP B 1 158 ? 4.422 -13.586 -20.562 1 97.56 158 ASP B N 1
ATOM 2741 C CA . ASP B 1 158 ? 3.428 -14.148 -19.641 1 97.56 158 ASP B CA 1
ATOM 2742 C C . ASP B 1 158 ? 4.09 -14.734 -18.406 1 97.56 158 ASP B C 1
ATOM 2744 O O . ASP B 1 158 ? 3.449 -15.445 -17.625 1 97.56 158 ASP B O 1
ATOM 2748 N N . HIS B 1 159 ? 5.398 -14.461 -18.203 1 96.81 159 HIS B N 1
ATOM 2749 C CA . HIS B 1 159 ? 6.117 -15.031 -17.078 1 96.81 159 HIS B CA 1
ATOM 2750 C C . HIS B 1 159 ? 5.527 -14.555 -15.75 1 96.81 159 HIS B C 1
ATOM 2752 O O . HIS B 1 159 ? 5.531 -15.297 -14.766 1 96.81 159 HIS B O 1
ATOM 2758 N N . GLY B 1 160 ? 5.008 -13.289 -15.727 1 97.5 160 GLY B N 1
ATOM 2759 C CA . GLY B 1 160 ? 4.363 -12.797 -14.523 1 97.5 160 GLY B CA 1
ATOM 2760 C C . GLY B 1 160 ? 3.15 -13.617 -14.117 1 97.5 160 GLY B C 1
ATOM 2761 O O . GLY B 1 160 ? 2.941 -13.883 -12.93 1 97.5 160 GLY B O 1
ATOM 2762 N N . ARG B 1 161 ? 2.373 -13.984 -15.141 1 98.69 161 ARG B N 1
ATOM 2763 C CA . ARG B 1 161 ? 1.225 -14.844 -14.891 1 98.69 161 ARG B CA 1
ATOM 2764 C C . ARG B 1 161 ? 1.663 -16.188 -14.32 1 98.69 161 ARG B C 1
ATOM 2766 O O . ARG B 1 161 ? 1.091 -16.672 -13.336 1 98.69 161 ARG B O 1
ATOM 2773 N N . ALA B 1 162 ? 2.697 -16.734 -14.953 1 98.56 162 ALA B N 1
ATOM 2774 C CA . ALA B 1 162 ? 3.207 -18.031 -14.523 1 98.56 162 ALA B CA 1
ATOM 2775 C C . ALA B 1 162 ? 3.68 -17.969 -13.07 1 98.56 162 ALA B C 1
ATOM 2777 O O . ALA B 1 162 ? 3.328 -18.844 -12.266 1 98.56 162 ALA B O 1
ATOM 2778 N N . GLU B 1 163 ? 4.387 -16.969 -12.758 1 98.19 163 GLU B N 1
ATOM 2779 C CA . GLU B 1 163 ? 4.938 -16.844 -11.414 1 98.19 163 GLU B CA 1
ATOM 2780 C C . GLU B 1 163 ? 3.834 -16.609 -10.383 1 98.19 163 GLU B C 1
ATOM 2782 O O . GLU B 1 163 ? 3.85 -17.203 -9.305 1 98.19 163 GLU B O 1
ATOM 2787 N N . ALA B 1 164 ? 2.848 -15.789 -10.688 1 98.75 164 ALA B N 1
ATOM 2788 C CA . ALA B 1 164 ? 1.719 -15.57 -9.789 1 98.75 164 ALA B CA 1
ATOM 2789 C C . ALA B 1 164 ? 0.984 -16.875 -9.508 1 98.75 164 ALA B C 1
ATOM 2791 O O . ALA B 1 164 ? 0.637 -17.172 -8.359 1 98.75 164 ALA B O 1
ATOM 2792 N N . LEU B 1 165 ? 0.75 -17.688 -10.539 1 98.69 165 LEU B N 1
ATOM 2793 C CA . LEU B 1 165 ? 0.074 -18.984 -10.398 1 98.69 165 LEU B CA 1
ATOM 2794 C C . LEU B 1 165 ? 0.885 -19.922 -9.523 1 98.69 165 LEU B C 1
ATOM 2796 O O . LEU B 1 165 ? 0.33 -20.609 -8.664 1 98.69 165 LEU B O 1
ATOM 2800 N N . LEU B 1 166 ? 2.211 -19.922 -9.742 1 98.44 166 LEU B N 1
ATOM 2801 C CA . LEU B 1 166 ? 3.074 -20.828 -8.977 1 98.44 166 LEU B CA 1
ATOM 2802 C C . LEU B 1 166 ? 3.143 -20.391 -7.516 1 98.44 166 LEU B C 1
ATOM 2804 O O . LEU B 1 166 ? 3.178 -21.25 -6.617 1 98.44 166 LEU B O 1
ATOM 2808 N N . ILE B 1 167 ? 3.105 -19.109 -7.262 1 98.38 167 ILE B N 1
ATOM 2809 C CA . ILE B 1 167 ? 3.084 -18.609 -5.895 1 98.38 167 ILE B CA 1
ATOM 2810 C C . ILE B 1 167 ? 1.777 -19.016 -5.215 1 98.38 167 ILE B C 1
ATOM 2812 O O . ILE B 1 167 ? 1.779 -19.453 -4.062 1 98.38 167 ILE B O 1
ATOM 2816 N N . ALA B 1 168 ? 0.656 -18.906 -5.918 1 98.44 168 ALA B N 1
ATOM 2817 C CA . ALA B 1 168 ? -0.633 -19.328 -5.387 1 98.44 168 ALA B CA 1
ATOM 2818 C C . ALA B 1 168 ? -0.628 -20.828 -5.086 1 98.44 168 ALA B C 1
ATOM 2820 O O . ALA B 1 168 ? -1.098 -21.266 -4.031 1 98.44 168 ALA B O 1
ATOM 2821 N N . ALA B 1 169 ? -0.112 -21.609 -6.023 1 97.12 169 ALA B N 1
ATOM 2822 C CA . ALA B 1 169 ? -0.045 -23.062 -5.84 1 97.12 169 ALA B CA 1
ATOM 2823 C C . ALA B 1 169 ? 0.801 -23.422 -4.625 1 97.12 169 ALA B C 1
ATOM 2825 O O . ALA B 1 169 ? 0.432 -24.312 -3.842 1 97.12 169 ALA B O 1
ATOM 2826 N N . TYR B 1 170 ? 1.93 -22.766 -4.508 1 97.31 170 TYR B N 1
ATOM 2827 C CA . TYR B 1 170 ? 2.766 -22.969 -3.328 1 97.31 170 TYR B CA 1
ATOM 2828 C C . TYR B 1 170 ? 1.996 -22.656 -2.053 1 97.31 170 TYR B C 1
ATOM 2830 O O . TYR B 1 170 ? 2.053 -23.406 -1.082 1 97.31 170 TYR B O 1
ATOM 2838 N N . GLY B 1 171 ? 1.303 -21.484 -2.041 1 96.38 171 GLY B N 1
ATOM 2839 C CA . GLY B 1 171 ? 0.468 -21.109 -0.907 1 96.38 171 GLY B CA 1
ATOM 2840 C C . GLY B 1 171 ? -0.562 -22.172 -0.56 1 96.38 171 GLY B C 1
ATOM 2841 O O . GLY B 1 171 ? -0.814 -22.438 0.617 1 96.38 171 GLY B O 1
ATOM 2842 N N . GLU B 1 172 ? -1.148 -22.781 -1.548 1 93.31 172 GLU B N 1
ATOM 2843 C CA . GLU B 1 172 ? -2.135 -23.844 -1.341 1 93.31 172 GLU B CA 1
ATOM 2844 C C . GLU B 1 172 ? -1.519 -25.031 -0.617 1 93.31 172 GLU B C 1
ATOM 2846 O O . GLU B 1 172 ? -2.168 -25.656 0.227 1 93.31 172 GLU B O 1
ATOM 2851 N N . THR B 1 173 ? -0.267 -25.359 -0.967 1 90.88 173 THR B N 1
ATOM 2852 C CA . THR B 1 173 ? 0.41 -26.484 -0.315 1 90.88 173 THR B CA 1
ATOM 2853 C C . THR B 1 173 ? 0.655 -26.172 1.16 1 90.88 173 THR B C 1
ATOM 2855 O O . THR B 1 173 ? 0.568 -27.062 2.006 1 90.88 173 THR B O 1
ATOM 2858 N N . LEU B 1 174 ? 0.951 -24.969 1.47 1 89.31 174 LEU B N 1
ATOM 2859 C CA . LEU B 1 174 ? 1.183 -24.547 2.85 1 89.31 174 LEU B CA 1
ATOM 2860 C C . LEU B 1 174 ? -0.105 -24.625 3.662 1 89.31 174 LEU B C 1
ATOM 2862 O O . LEU B 1 174 ? -0.091 -25.062 4.816 1 89.31 174 LEU B O 1
ATOM 2866 N N . LYS B 1 175 ? -1.129 -24.125 3.07 1 83.31 175 LYS B N 1
ATOM 2867 C CA . LYS B 1 175 ? -2.422 -24.141 3.75 1 83.31 175 LYS B CA 1
ATOM 2868 C C . LYS B 1 175 ? -2.887 -25.562 4.039 1 83.31 175 LYS B C 1
ATOM 2870 O O . LYS B 1 175 ? -3.4 -25.844 5.125 1 83.31 175 LYS B O 1
ATOM 2875 N N . SER B 1 176 ? -2.721 -26.375 3.104 1 76.81 176 SER B N 1
ATOM 2876 C CA . SER B 1 176 ? -3.123 -27.766 3.25 1 76.81 176 SER B CA 1
ATOM 2877 C C . SER B 1 176 ? -2.277 -28.484 4.301 1 76.81 176 SER B C 1
ATOM 2879 O O . SER B 1 176 ? -2.787 -29.297 5.062 1 76.81 176 SER B O 1
ATOM 2881 N N . ALA B 1 177 ? -1.012 -28.094 4.371 1 71.31 177 ALA B N 1
ATOM 2882 C CA . ALA B 1 177 ? -0.123 -28.688 5.367 1 71.31 177 ALA B CA 1
ATOM 2883 C C . ALA B 1 177 ? -0.509 -28.25 6.777 1 71.31 177 ALA B C 1
ATOM 2885 O O . ALA B 1 177 ? -0.467 -29.047 7.715 1 71.31 177 ALA B O 1
ATOM 2886 N N . LYS B 1 178 ? -0.868 -27.047 6.934 1 68.19 178 LYS B N 1
ATOM 2887 C CA . LYS B 1 178 ? -1.285 -26.531 8.234 1 68.19 178 LYS B CA 1
ATOM 2888 C C . LYS B 1 178 ? -2.557 -27.219 8.719 1 68.19 178 LYS B C 1
ATOM 2890 O O . LYS B 1 178 ? -2.711 -27.484 9.914 1 68.19 178 LYS B O 1
ATOM 2895 N N . LEU B 1 179 ? -3.373 -27.359 7.742 1 55.09 179 LEU B N 1
ATOM 2896 C CA . LEU B 1 179 ? -4.617 -28.047 8.07 1 55.09 179 LEU B CA 1
ATOM 2897 C C . LEU B 1 179 ? -4.352 -29.484 8.508 1 55.09 179 LEU B C 1
ATOM 2899 O O . LEU B 1 179 ? -5.035 -30 9.391 1 55.09 179 LEU B O 1
ATOM 2903 N N . LEU B 1 180 ? -3.203 -29.906 7.965 1 55.16 180 LEU B N 1
ATOM 2904 C CA . LEU B 1 180 ? -2.844 -31.266 8.32 1 55.16 180 LEU B CA 1
ATOM 2905 C C . LEU B 1 180 ? -2.047 -31.297 9.617 1 55.16 180 LEU B C 1
ATOM 2907 O O . LEU B 1 180 ? -2.168 -32.25 10.406 1 55.16 180 LEU B O 1
ATOM 2911 N N . ASN B 1 181 ? -1.106 -30.172 9.734 1 53.03 181 ASN B N 1
ATOM 2912 C CA . ASN B 1 181 ? -0.263 -30.156 10.922 1 53.03 181 ASN B CA 1
ATOM 2913 C C . ASN B 1 181 ? -1.025 -29.625 12.141 1 53.03 181 ASN B C 1
ATOM 2915 O O . ASN B 1 181 ? -0.492 -29.609 13.25 1 53.03 181 ASN B O 1
ATOM 2919 N N . THR B 1 182 ? -2.047 -28.609 12.047 1 46.5 182 THR B N 1
ATOM 2920 C CA . THR B 1 182 ? -2.779 -28.297 13.273 1 46.5 182 THR B CA 1
ATOM 2921 C C . THR B 1 182 ? -3.094 -29.578 14.055 1 46.5 182 THR B C 1
ATOM 2923 O O . THR B 1 182 ? -3.5 -29.516 15.219 1 46.5 182 THR B O 1
ATOM 2926 N N . SER B 1 183 ? -3.055 -30.703 13.531 1 37.12 183 SER B N 1
ATOM 2927 C CA . SER B 1 183 ? -2.92 -31.875 14.391 1 37.12 183 SER B CA 1
ATOM 2928 C C . SER B 1 183 ? -1.498 -32 14.922 1 37.12 183 SER B C 1
ATOM 2930 O O . SER B 1 183 ? -1.286 -32.531 16.016 1 37.12 183 SER B O 1
ATOM 2932 N N . GLN B 1 184 ? -0.329 -32.125 14.102 1 32.69 184 GLN B N 1
ATOM 2933 C CA . GLN B 1 184 ? 1.036 -32.219 14.609 1 32.69 184 GLN B CA 1
ATOM 2934 C C . GLN B 1 184 ? 1.688 -30.859 14.734 1 32.69 184 GLN B C 1
ATOM 2936 O O . GLN B 1 184 ? 1.391 -29.953 13.953 1 32.69 184 GLN B O 1
ATOM 2941 N N . ASP B 1 185 ? 2.346 -30.25 15.875 1 33.41 185 ASP B N 1
ATOM 2942 C CA . ASP B 1 185 ? 2.961 -29.047 16.453 1 33.41 185 ASP B CA 1
ATOM 2943 C C . ASP B 1 185 ? 3.947 -28.422 15.477 1 33.41 185 ASP B C 1
ATOM 2945 O O . ASP B 1 185 ? 4.734 -27.547 15.859 1 33.41 185 ASP B O 1
ATOM 2949 N N . LEU B 1 186 ? 4.473 -28.906 14.289 1 29.52 186 LEU B N 1
ATOM 2950 C CA . LEU B 1 186 ? 5.832 -28.703 13.797 1 29.52 186 LEU B CA 1
ATOM 2951 C C . LEU B 1 186 ? 6 -27.312 13.227 1 29.52 186 LEU B C 1
ATOM 2953 O O . LEU B 1 186 ? 6.918 -26.578 13.617 1 29.52 186 LEU B O 1
ATOM 2957 N N . VAL B 1 187 ? 6.445 -27.109 11.781 1 29.47 187 VAL B N 1
ATOM 2958 C CA . VAL B 1 187 ? 7.5 -26.422 11.047 1 29.47 187 VAL B CA 1
ATOM 2959 C C . VAL B 1 187 ? 7.059 -24.984 10.742 1 29.47 187 VAL B C 1
ATOM 2961 O O . VAL B 1 187 ? 7.734 -24.281 9.992 1 29.47 187 VAL B O 1
ATOM 2964 N N . LEU B 1 188 ? 5.887 -24.469 10.945 1 35.5 188 LEU B N 1
ATOM 2965 C CA . LEU B 1 188 ? 5.578 -23.188 10.336 1 35.5 188 LEU B CA 1
ATOM 2966 C C . LEU B 1 188 ? 6.453 -22.078 10.922 1 35.5 188 LEU B C 1
ATOM 2968 O O . LEU B 1 188 ? 5.969 -21.234 11.672 1 35.5 188 LEU B O 1
ATOM 2972 N N . SER B 1 189 ? 7.566 -22.344 11.578 1 32.38 189 SER B N 1
ATOM 2973 C CA . SER B 1 189 ? 8.398 -21.344 12.219 1 32.38 189 SER B CA 1
ATOM 2974 C C . SER B 1 189 ? 8.883 -20.297 11.219 1 32.38 189 SER B C 1
ATOM 2976 O O . SER B 1 189 ? 9.141 -19.156 11.586 1 32.38 189 SER B O 1
ATOM 2978 N N . GLU B 1 190 ? 9.461 -20.719 10.07 1 33.59 190 GLU B N 1
ATOM 2979 C CA . GLU B 1 190 ? 10.289 -19.75 9.344 1 33.59 190 GLU B CA 1
ATOM 2980 C C . GLU B 1 190 ? 9.43 -18.688 8.664 1 33.59 190 GLU B C 1
ATOM 2982 O O . GLU B 1 190 ? 9.953 -17.734 8.086 1 33.59 190 GLU B O 1
ATOM 2987 N N . VAL B 1 191 ? 8.195 -18.984 8.297 1 34.06 191 VAL B N 1
ATOM 2988 C CA . VAL B 1 191 ? 7.492 -17.922 7.582 1 34.06 191 VAL B CA 1
ATOM 2989 C C . VAL B 1 191 ? 7.051 -16.844 8.57 1 34.06 191 VAL B C 1
ATOM 2991 O O . VAL B 1 191 ? 6.305 -17.125 9.516 1 34.06 191 VAL B O 1
ATOM 2994 N N . TYR B 1 192 ? 7.828 -15.797 8.898 1 33.28 192 TYR B N 1
ATOM 2995 C CA . TYR B 1 192 ? 7.535 -14.602 9.68 1 33.28 192 TYR B CA 1
ATOM 2996 C C . TYR B 1 192 ? 6.102 -14.133 9.438 1 33.28 192 TYR B C 1
ATOM 2998 O O . TYR B 1 192 ? 5.809 -13.516 8.414 1 33.28 192 TYR B O 1
ATOM 3006 N N . CYS B 1 193 ? 5.074 -14.93 9.773 1 30.88 193 CYS B N 1
ATOM 3007 C CA . CYS B 1 193 ? 3.678 -14.531 9.641 1 30.88 193 CYS B CA 1
ATOM 3008 C C . CYS B 1 193 ? 3.42 -13.211 10.359 1 30.88 193 CYS B C 1
ATOM 3010 O O . CYS B 1 193 ? 3.707 -13.086 11.555 1 30.88 193 CYS B O 1
ATOM 3012 N N . LEU B 1 194 ? 3.355 -12.094 9.758 1 31.48 194 LEU B N 1
ATOM 3013 C CA . LEU B 1 194 ? 2.682 -10.922 10.297 1 31.48 194 LEU B CA 1
ATOM 3014 C C . LEU B 1 194 ? 1.361 -11.305 10.961 1 31.48 194 LEU B C 1
ATOM 3016 O O . LEU B 1 194 ? 0.485 -10.461 11.141 1 31.48 194 LEU B O 1
ATOM 3020 N N . GLU B 1 195 ? 1.028 -12.656 11.312 1 28.8 195 GLU B N 1
ATOM 3021 C CA . GLU B 1 195 ? -0.312 -13 11.77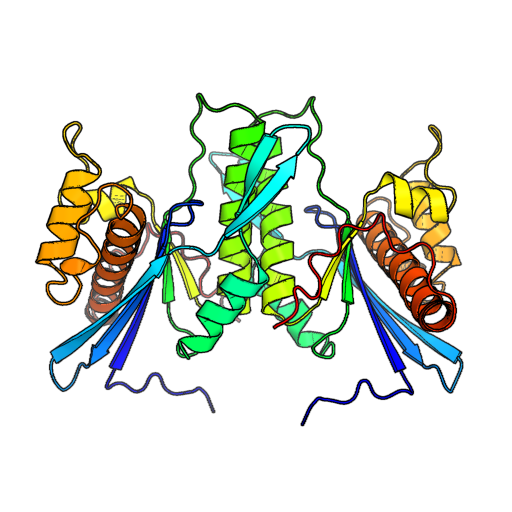3 1 28.8 195 GLU B CA 1
ATOM 3022 C C . GLU B 1 195 ? -0.643 -12.297 13.086 1 28.8 195 GLU B C 1
ATOM 3024 O O . GLU B 1 195 ? -1.486 -11.398 13.117 1 28.8 195 GLU B O 1
ATOM 3029 N N . ASN B 1 196 ? -1.211 -13.273 14.227 1 26.14 196 ASN B N 1
ATOM 3030 C CA . ASN B 1 196 ? -2.037 -13.164 15.422 1 26.14 196 ASN B CA 1
ATOM 3031 C C . ASN B 1 196 ? -1.268 -12.531 16.578 1 26.14 196 ASN B C 1
ATOM 3033 O O . ASN B 1 196 ? -0.508 -13.211 17.281 1 26.14 196 ASN B O 1
ATOM 3037 N N . SER B 1 197 ? -0.54 -11.531 16.719 1 23.3 197 SER B N 1
ATOM 3038 C CA . SER B 1 197 ? -0.423 -11.117 18.109 1 23.3 197 SER B CA 1
ATOM 3039 C C . SER B 1 197 ? -1.777 -11.141 18.812 1 23.3 197 SER B C 1
ATOM 3041 O O . SER B 1 197 ? -2.779 -10.695 18.25 1 23.3 197 SER B O 1
ATOM 3043 N N . SER B 1 198 ? -2.082 -12.094 19.875 1 20.38 198 SER B N 1
ATOM 3044 C CA . SER B 1 198 ? -3.074 -12.172 20.938 1 20.38 198 SER B CA 1
ATOM 3045 C C . SER B 1 198 ? -3.576 -10.781 21.328 1 20.38 198 SER B C 1
ATOM 3047 O O . SER B 1 198 ? -2.781 -9.883 21.625 1 20.38 198 SER B O 1
ATOM 3049 N N . LEU B 1 199 ? -4.855 -10.352 21.109 1 17.58 199 LEU B N 1
ATOM 3050 C CA . LEU B 1 199 ? -5.551 -9.719 22.219 1 17.58 199 LEU B CA 1
ATOM 3051 C C . LEU B 1 199 ? -5.516 -10.609 23.453 1 17.58 199 LEU B C 1
ATOM 3053 O O . LEU B 1 199 ? -5.777 -11.812 23.375 1 17.58 199 LEU B O 1
#

Foldseek 3Di:
DPPPPPPQKAKEWFWALDQLAKIKIWMAGNVVRDIDIDIGGQDWDWDDDPNDTDIDGDLVVNLVVVVVVVDDAAHEYEYEDQDQDPPDDPVSVVRSVVSVVSVVVSQVVVRYFYFYDYPCVLCVVLPQNDPPHDLVNLLVSQCVVPVVCNVQSPDSSSSNRSNRSSRRVSVVVVVVVCVVCVVPPDDPPPRPRPDDPDD/DPPPPPPQKAKEWFWALDQLAKIKIWMAGNVVRDIDIDIGGQDWDWDDDPNDTDIDGDLVVNLVVVVVVVDDAAHEYEYEDQDQDPPDDPVSVVRSVVSVVSVVVSQVVVRYFYFYDYPCVLCVVLPQNDPPHDLVNLLVSQCVVPVVCNVQSPDSSSSNRSNRSSRRVSVVVVVVVCVVCVVPPDDPPPRPRPDDPDD

Solvent-accessible surface area (backbone atoms only — not comparable to full-atom values): 21677 Å² total; per-residue (Å²): 131,77,79,62,76,53,88,50,51,51,58,30,28,4,29,28,62,50,80,68,10,7,42,15,43,38,39,36,32,66,78,81,68,46,72,48,78,47,71,43,71,44,48,61,42,83,41,78,55,90,94,43,78,40,82,38,77,29,66,67,58,43,44,49,51,54,59,71,64,67,66,63,75,62,33,41,32,26,30,48,48,83,71,78,59,84,87,52,53,48,67,53,25,18,52,50,19,19,40,43,18,19,50,53,20,27,42,49,44,62,40,32,42,67,39,72,36,53,61,67,57,55,28,43,75,72,72,47,58,52,95,83,48,50,64,65,51,42,22,52,55,32,29,69,76,36,61,95,50,32,85,70,34,71,51,81,82,23,34,20,44,16,47,2,43,46,38,17,53,48,46,47,53,52,54,54,45,44,68,58,28,78,74,51,93,74,77,81,67,78,63,81,62,82,69,78,80,81,131,128,78,78,62,76,54,90,48,50,50,58,31,29,3,29,28,61,51,80,66,12,8,42,15,43,39,39,36,32,66,77,81,68,47,72,49,77,48,71,41,71,44,48,60,40,81,41,77,56,90,94,43,80,38,83,38,78,28,65,67,57,42,45,50,52,56,58,72,63,67,67,63,73,62,34,42,31,26,29,49,47,82,71,77,58,85,87,52,53,48,67,51,25,20,53,51,19,18,42,44,19,19,50,52,21,28,42,48,44,62,40,31,42,69,38,70,37,52,61,67,57,56,28,43,75,72,72,47,58,52,94,82,50,49,62,65,52,42,22,52,55,31,29,69,76,36,60,93,49,32,85,69,34,69,53,81,83,23,34,20,44,18,47,2,43,47,39,16,52,47,45,48,53,52,53,54,45,44,69,58,29,77,73,51,94,74,76,82,68,79,63,81,62,82,70,78,80,83,130

pLDDT: mean 85.6, std 21.16, range [17.58, 98.81]

Radius of gyration: 22.71 Å; Cα contacts (8 Å, |Δi|>4): 710; chains: 2; bounding box: 51×62×48 Å

InterPro domains:
  IPR045290 Holliday junction resolvase MOC1-like [PTHR36015] (4-185)